Protein AF-0000000074309835 (afdb_homodimer)

Nearest PDB structures (foldseek):
  4ae8-assembly1_A  TM=9.939E-01  e=3.219E-23  Homo sapiens
  4gah-assembly1_A  TM=9.915E-01  e=3.844E-23  Homo sapiens
  4ae8-assembly2_D  TM=9.857E-01  e=5.165E-23  Homo sapiens
  4ae8-assembly2_C  TM=9.827E-01  e=1.330E-22  Homo sapiens
  4gah-assembly1_B  TM=9.114E-01  e=3.623E-23  Homo sapiens

Secondary structure (DSSP, 8-state):
--TT--------------------------------------------------------TTS--TT--HHHHHHHHHHHHHHHPPPTTSS---SEEEEP--SS-----TTS--TTTT------BGGG---STTSSEEEEEEEETTTTEEEEEEEE-GGGBSSTTBB-HHHHHHHHHHHHHHHHHHHHSSEEEEEEEEEE-S--BTT-EEEEEEEEEEEETTEEEEEEEEEETTS--EEEEEEEEEEE--HHHHTT-/------------------------------------------------------------TTS--TT--HHHHHHHHHHHHHHHPPPTTSS---SEEEEP--SS-----TTS--TTTT------BGGG---STTSSEEEEEEEETTTTEEEEEEEE-GGGBSSTTBB-HHHHHHHHHHHHHHHHHHHHSSEEEEEEEEEE-S--BTT-EEEEEEEEEEEETTEEEEEEEEEETTS--EEEEEEEEEEE--HHHHTT-

Solvent-accessible surface area (backbone atoms only — not comparable to full-atom values): 29721 Å² total; per-residue (Å²): 135,82,74,72,81,68,76,74,89,69,77,70,89,73,72,88,70,76,65,92,71,83,82,90,82,88,88,80,81,82,78,87,80,80,71,89,70,72,84,73,75,80,77,73,76,77,70,78,67,74,62,73,74,80,67,72,72,81,65,56,64,39,54,88,59,89,59,59,51,70,67,49,49,50,57,49,50,54,53,54,50,46,24,64,37,57,41,92,90,58,84,44,69,23,71,34,39,76,48,79,38,58,33,52,81,69,43,71,40,86,86,68,55,54,56,40,63,80,58,74,57,82,49,16,26,44,73,46,57,67,84,61,75,49,36,38,70,39,45,37,44,35,35,23,70,87,77,40,30,36,39,30,48,36,39,38,12,40,31,30,22,46,56,91,67,21,46,18,70,22,54,53,46,23,51,50,45,50,54,44,46,50,50,50,28,71,76,64,40,55,62,44,72,37,32,43,39,39,39,46,68,42,89,48,54,49,66,39,53,35,31,38,44,28,34,64,72,49,73,59,89,53,34,40,33,32,34,36,38,32,20,35,79,83,60,80,42,67,28,34,42,34,41,36,34,30,35,55,49,57,72,51,62,77,66,74,89,141,83,77,74,83,75,82,73,91,72,80,72,92,76,70,91,71,81,63,93,69,82,78,92,77,84,88,82,86,77,82,85,90,83,71,88,70,72,85,74,73,79,78,72,75,77,69,77,67,77,62,74,75,79,68,74,72,80,66,58,63,39,56,91,60,90,59,57,49,71,68,49,50,50,56,49,50,54,55,54,50,46,24,64,36,57,42,91,90,54,88,45,70,22,71,34,40,77,48,80,39,57,32,51,82,70,43,73,41,87,87,69,56,52,57,41,62,81,58,73,56,82,49,16,26,46,71,44,56,65,84,62,76,49,36,40,72,40,44,36,43,36,35,24,70,87,77,41,30,35,40,29,47,37,37,38,12,39,33,30,21,47,57,91,68,19,47,17,69,21,56,54,45,23,52,51,44,52,54,44,46,49,51,49,29,72,74,65,41,56,62,43,73,36,32,43,38,38,39,47,68,43,87,48,53,49,67,39,53,35,30,37,45,30,36,64,71,49,71,60,87,53,34,39,33,32,36,36,38,32,21,35,79,84,61,81,42,67,29,33,40,34,42,37,33,30,36,54,50,57,71,51,60,77,68,75,88

Structure (mmCIF, N/CA/C/O backbone):
data_AF-0000000074309835-model_v1
#
loop_
_entity.id
_entity.type
_entity.pdbx_description
1 polymer 'Acyl-coenzyme A thioesterase THEM4'
#
loop_
_atom_site.group_PDB
_atom_site.id
_atom_site.type_symbol
_atom_site.label_atom_id
_atom_site.label_alt_id
_atom_site.label_comp_id
_atom_site.label_asym_id
_atom_site.label_entity_id
_atom_site.label_seq_id
_atom_site.pdbx_PDB_ins_code
_atom_site.Cartn_x
_atom_site.Cartn_y
_atom_site.Cartn_z
_atom_site.occupancy
_atom_site.B_iso_or_equiv
_atom_site.auth_seq_id
_atom_site.auth_comp_id
_atom_site.auth_asym_id
_atom_site.auth_atom_id
_atom_site.pdbx_PDB_model_num
ATOM 1 N N . MET A 1 1 ? -12.781 -21.547 41.125 1 19.98 1 MET A N 1
ATOM 2 C CA . MET A 1 1 ? -13.844 -22.219 41.875 1 19.98 1 MET A CA 1
ATOM 3 C C . MET A 1 1 ? -14.781 -22.969 40.938 1 19.98 1 MET A C 1
ATOM 5 O O . MET A 1 1 ? -15.938 -23.219 41.281 1 19.98 1 MET A O 1
ATOM 9 N N . ILE A 1 2 ? -14.297 -23.344 39.719 1 19.16 2 ILE A N 1
ATOM 10 C CA . ILE A 1 2 ? -14.688 -23.234 38.312 1 19.16 2 ILE A CA 1
ATOM 11 C C . ILE A 1 2 ? -15.383 -24.516 37.875 1 19.16 2 ILE A C 1
ATOM 13 O O . ILE A 1 2 ? -15.43 -24.812 36.688 1 19.16 2 ILE A O 1
ATOM 17 N N . ARG A 1 3 ? -15.461 -25.453 38.969 1 18.89 3 ARG A N 1
ATOM 18 C CA . ARG A 1 3 ? -15.844 -26.828 38.688 1 18.89 3 ARG A CA 1
ATOM 19 C C . ARG A 1 3 ? -17.234 -26.906 38.062 1 18.89 3 ARG A C 1
ATOM 21 O O . ARG A 1 3 ? -17.656 -27.969 37.625 1 18.89 3 ARG A O 1
ATOM 28 N N . ARG A 1 4 ? -18 -25.812 38.438 1 18.58 4 ARG A N 1
ATOM 29 C CA . ARG A 1 4 ? -19.391 -26.141 38.75 1 18.58 4 ARG A CA 1
ATOM 30 C C . ARG A 1 4 ? -20.172 -26.469 37.5 1 18.58 4 ARG A C 1
ATOM 32 O O . ARG A 1 4 ? -21.406 -26.594 37.531 1 18.58 4 ARG A O 1
ATOM 39 N N . CYS A 1 5 ? -19.516 -26.047 36.281 1 18.48 5 CYS A N 1
ATOM 40 C CA . CYS A 1 5 ? -20.422 -25.688 35.219 1 18.48 5 CYS A CA 1
ATOM 41 C C . CYS A 1 5 ? -21.047 -26.938 34.594 1 18.48 5 CYS A C 1
ATOM 43 O O . CYS A 1 5 ? -20.594 -27.422 33.562 1 18.48 5 CYS A O 1
ATOM 45 N N . LEU A 1 6 ? -21.109 -28.016 35.5 1 18.31 6 LEU A N 1
ATOM 46 C CA . LEU A 1 6 ? -21.312 -29.375 34.969 1 18.31 6 LEU A CA 1
ATOM 47 C C . LEU A 1 6 ? -22.5 -29.406 34.031 1 18.31 6 LEU A C 1
ATOM 49 O O . LEU A 1 6 ? -22.375 -29.922 32.906 1 18.31 6 LEU A O 1
ATOM 53 N N . GLN A 1 7 ? -23.766 -29.438 34.531 1 16.2 7 GLN A N 1
ATOM 54 C CA . GLN A 1 7 ? -24.641 -30.609 34.531 1 16.2 7 GLN A CA 1
ATOM 55 C C . GLN A 1 7 ? -25.703 -30.5 33.438 1 16.2 7 GLN A C 1
ATOM 57 O O . GLN A 1 7 ? -26.188 -31.516 32.938 1 16.2 7 GLN A O 1
ATOM 62 N N . ALA A 1 8 ? -26.297 -29.219 33.188 1 16.47 8 ALA A N 1
ATOM 63 C CA . ALA A 1 8 ? -27.75 -29.344 33.344 1 16.47 8 ALA A CA 1
ATOM 64 C C . ALA A 1 8 ? -28.375 -29.969 32.125 1 16.47 8 ALA A C 1
ATOM 66 O O . ALA A 1 8 ? -29.328 -30.766 32.219 1 16.47 8 ALA A O 1
ATOM 67 N N . VAL A 1 9 ? -28.016 -29.516 30.797 1 17.53 9 VAL A N 1
ATOM 68 C CA . VAL A 1 9 ? -29.203 -29.344 29.969 1 17.53 9 VAL A CA 1
ATOM 69 C C . VAL A 1 9 ? -29.625 -30.688 29.375 1 17.53 9 VAL A C 1
ATOM 71 O O . VAL A 1 9 ? -28.938 -31.203 28.484 1 17.53 9 VAL A O 1
ATOM 74 N N . ARG A 1 10 ? -29.891 -31.688 30.203 1 18.12 10 ARG A N 1
ATOM 75 C CA . ARG A 1 10 ? -30.219 -33.031 29.766 1 18.12 10 ARG A CA 1
ATOM 76 C C . ARG A 1 10 ? -31.312 -33.031 28.703 1 18.12 10 ARG A C 1
ATOM 78 O O . ARG A 1 10 ? -31.391 -33.938 27.875 1 18.12 10 ARG A O 1
ATOM 85 N N . ARG A 1 11 ? -32.375 -32.125 28.969 1 17.31 11 ARG A N 1
ATOM 86 C CA . ARG A 1 11 ? -33.625 -32.875 29.109 1 17.31 11 ARG A CA 1
ATOM 87 C C . ARG A 1 11 ? -34.031 -33.5 27.781 1 17.31 11 ARG A C 1
ATOM 89 O O . ARG A 1 11 ? -34.344 -34.688 27.703 1 17.31 11 ARG A O 1
ATOM 96 N N . PHE A 1 12 ? -34.875 -32.688 26.891 1 16.52 12 PHE A N 1
ATOM 97 C CA . PHE A 1 12 ? -36.25 -33.062 26.688 1 16.52 12 PHE A CA 1
ATOM 98 C C . PHE A 1 12 ? -36.438 -33.844 25.391 1 16.52 12 PHE A C 1
ATOM 100 O O . PHE A 1 12 ? -37.5 -34.375 25.109 1 16.52 12 PHE A O 1
ATOM 107 N N . ILE A 1 13 ? -35.469 -33.75 24.375 1 17.83 13 ILE A N 1
ATOM 108 C CA . ILE A 1 13 ? -36.25 -33.938 23.141 1 17.83 13 ILE A CA 1
ATOM 109 C C . ILE A 1 13 ? -36.781 -35.344 23.078 1 17.83 13 ILE A C 1
ATOM 111 O O . ILE A 1 13 ? -36 -36.312 23.125 1 17.83 13 ILE A O 1
ATOM 115 N N . PRO A 1 14 ? -38.094 -35.469 23.266 1 17.61 14 PRO A N 1
ATOM 116 C CA . PRO A 1 14 ? -38.969 -36.656 23.375 1 17.61 14 PRO A CA 1
ATOM 117 C C . PRO A 1 14 ? -38.781 -37.625 22.219 1 17.61 14 PRO A C 1
ATOM 119 O O . PRO A 1 14 ? -38.219 -37.25 21.172 1 17.61 14 PRO A O 1
ATOM 122 N N . HIS A 1 15 ? -39.031 -38.938 22.516 1 17.47 15 HIS A N 1
ATOM 123 C CA . HIS A 1 15 ? -39 -40.312 22 1 17.47 15 HIS A CA 1
ATOM 124 C C . HIS A 1 15 ? -39.906 -40.438 20.781 1 17.47 15 HIS A C 1
ATOM 126 O O . HIS A 1 15 ? -40.188 -41.562 20.344 1 17.47 15 HIS A O 1
ATOM 132 N N . TYR A 1 16 ? -40.062 -39.344 19.891 1 16.02 16 TYR A N 1
ATOM 133 C CA . TYR A 1 16 ? -41.219 -39.562 19.047 1 16.02 16 TYR A CA 1
ATOM 134 C C . TYR A 1 16 ? -41.094 -40.906 18.312 1 16.02 16 TYR A C 1
ATOM 136 O O . TYR A 1 16 ? -40.219 -41.062 17.453 1 16.02 16 TYR A O 1
ATOM 144 N N . HIS A 1 17 ? -41.281 -41.969 19.078 1 15.9 17 HIS A N 1
ATOM 145 C CA . HIS A 1 17 ? -41.25 -43.375 18.656 1 15.9 17 HIS A CA 1
ATOM 146 C C . HIS A 1 17 ? -42.094 -43.594 17.406 1 15.9 17 HIS A C 1
ATOM 148 O O . HIS A 1 17 ? -41.781 -44.5 16.609 1 15.9 17 HIS A O 1
ATOM 154 N N . ALA A 1 18 ? -43.375 -42.844 17.453 1 16 18 ALA A N 1
ATOM 155 C CA . ALA A 1 18 ? -44.531 -43.719 17.406 1 16 18 ALA A CA 1
ATOM 156 C C . ALA A 1 18 ? -44.5 -44.594 16.141 1 16 18 ALA A C 1
ATOM 158 O O . ALA A 1 18 ? -43.75 -44.281 15.195 1 16 18 ALA A O 1
ATOM 159 N N . LEU A 1 19 ? -45.781 -44.719 15.539 1 15.61 19 LEU A N 1
ATOM 160 C CA . LEU A 1 19 ? -46.75 -45.781 15.266 1 15.61 19 LEU A CA 1
ATOM 161 C C . LEU A 1 19 ? -46.688 -46.188 13.805 1 15.61 19 LEU A C 1
ATOM 163 O O . LEU A 1 19 ? -47.438 -47.062 13.375 1 15.61 19 LEU A O 1
ATOM 167 N N . PHE A 1 20 ? -45.969 -45.469 12.93 1 16.08 20 PHE A N 1
ATOM 168 C CA . PHE A 1 20 ? -46.688 -45.625 11.68 1 16.08 20 PHE A CA 1
ATOM 169 C C . PHE A 1 20 ? -46.844 -47.062 11.281 1 16.08 20 PHE A C 1
ATOM 171 O O . PHE A 1 20 ? -45.844 -47.719 10.891 1 16.08 20 PHE A O 1
ATOM 178 N N . GLN A 1 21 ? -47.719 -47.656 11.945 1 15.86 21 GLN A N 1
ATOM 179 C CA . GLN A 1 21 ? -48.062 -49.062 11.898 1 15.86 21 GLN A CA 1
ATOM 180 C C . GLN A 1 21 ? -48.188 -49.562 10.461 1 15.86 21 GLN A C 1
ATOM 182 O O . GLN A 1 21 ? -47.469 -50.469 10.039 1 15.86 21 GLN A O 1
ATOM 187 N N . ASP A 1 22 ? -49.406 -50.125 10.141 1 15.95 22 ASP A N 1
ATOM 188 C CA . ASP A 1 22 ? -49.844 -51.5 9.969 1 15.95 22 ASP A CA 1
ATOM 189 C C . ASP A 1 22 ? -50.031 -51.844 8.492 1 15.95 22 ASP A C 1
ATOM 191 O O . ASP A 1 22 ? -49.594 -52.875 8.016 1 15.95 22 ASP A O 1
ATOM 195 N N . ALA A 1 23 ? -51.25 -51.344 7.828 1 15.8 23 ALA A N 1
ATOM 196 C CA . ALA A 1 23 ? -52.344 -52.281 7.508 1 15.8 23 ALA A CA 1
ATOM 197 C C . ALA A 1 23 ? -52.094 -52.969 6.164 1 15.8 23 ALA A C 1
ATOM 199 O O . ALA A 1 23 ? -52.125 -54.188 6.07 1 15.8 23 ALA A O 1
ATOM 200 N N . VAL A 1 24 ? -52.719 -52.406 5.051 1 16.84 24 VAL A N 1
ATOM 201 C CA . VAL A 1 24 ? -53.812 -53.031 4.328 1 16.84 24 VAL A CA 1
ATOM 202 C C . VAL A 1 24 ? -53.25 -54 3.297 1 16.84 24 VAL A C 1
ATOM 204 O O . VAL A 1 24 ? -52.188 -53.781 2.727 1 16.84 24 VAL A O 1
ATOM 207 N N . SER A 1 25 ? -54.125 -55.062 2.988 1 16.53 25 SER A N 1
ATOM 208 C CA . SER A 1 25 ? -54.125 -56.438 2.527 1 16.53 25 SER A CA 1
ATOM 209 C C . SER A 1 25 ? -53.781 -56.531 1.046 1 16.53 25 SER A C 1
ATOM 211 O O . SER A 1 25 ? -52.875 -57.25 0.666 1 16.53 25 SER A O 1
ATOM 213 N N . GLN A 1 26 ? -54.938 -57 0.172 1 16.23 26 GLN A N 1
ATOM 214 C CA . GLN A 1 26 ? -55.031 -58.312 -0.492 1 16.23 26 GLN A CA 1
ATOM 215 C C . GLN A 1 26 ? -54.469 -58.219 -1.913 1 16.23 26 GLN A C 1
ATOM 217 O O . GLN A 1 26 ? -53.562 -59 -2.27 1 16.23 26 GLN A O 1
ATOM 222 N N . ARG A 1 27 ? -55.531 -58.281 -3.025 1 17.66 27 ARG A N 1
ATOM 223 C CA . ARG A 1 27 ? -55.844 -59.344 -4 1 17.66 27 ARG A CA 1
ATOM 224 C C . ARG A 1 27 ? -55.062 -59.125 -5.289 1 17.66 27 ARG A C 1
ATOM 226 O O . ARG A 1 27 ? -54.562 -58 -5.555 1 17.66 27 ARG A O 1
ATOM 233 N N . GLY A 1 28 ? -55.375 -60.094 -6.336 1 17.19 28 GLY A N 1
ATOM 234 C CA . GLY A 1 28 ? -54.75 -60.906 -7.359 1 17.19 28 GLY A CA 1
ATOM 235 C C . GLY A 1 28 ? -54.594 -60.188 -8.688 1 17.19 28 GLY A C 1
ATOM 236 O O . GLY A 1 28 ? -53.875 -60.656 -9.578 1 17.19 28 GLY A O 1
ATOM 237 N N . LEU A 1 29 ? -55.531 -59.219 -8.992 1 18.22 29 LEU A N 1
ATOM 238 C CA . LEU A 1 29 ? -56.125 -59.406 -10.32 1 18.22 29 LEU A CA 1
ATOM 239 C C . LEU A 1 29 ? -55.094 -59.125 -11.414 1 18.22 29 LEU A C 1
ATOM 241 O O . LEU A 1 29 ? -54.312 -58.188 -11.305 1 18.22 29 LEU A O 1
ATOM 245 N N . ALA A 1 30 ? -55.375 -59.781 -12.539 1 18.94 30 ALA A N 1
ATOM 246 C CA . ALA A 1 30 ? -54.688 -60.375 -13.68 1 18.94 30 ALA A CA 1
ATOM 247 C C . ALA A 1 30 ? -54.156 -59.281 -14.609 1 18.94 30 ALA A C 1
ATOM 249 O O . ALA A 1 30 ? -54.531 -58.125 -14.484 1 18.94 30 ALA A O 1
ATOM 250 N N . GLU A 1 31 ? -54.312 -59.531 -15.961 1 18.2 31 GLU A N 1
ATOM 251 C CA . GLU A 1 31 ? -53.406 -59.781 -17.078 1 18.2 31 GLU A CA 1
ATOM 252 C C . GLU A 1 31 ? -53.25 -58.531 -17.953 1 18.2 31 GLU A C 1
ATOM 254 O O . GLU A 1 31 ? -52.156 -58.25 -18.438 1 18.2 31 GLU A O 1
ATOM 259 N N . SER A 1 32 ? -54.406 -57.844 -18.281 1 21.09 32 SER A N 1
ATOM 260 C CA . SER A 1 32 ? -54.531 -57.75 -19.734 1 21.09 32 SER A CA 1
ATOM 261 C C . SER A 1 32 ? -53.594 -56.688 -20.312 1 21.09 32 SER A C 1
ATOM 263 O O . SER A 1 32 ? -53.438 -55.625 -19.734 1 21.09 32 SER A O 1
ATOM 265 N N . PRO A 1 33 ? -52.969 -57.031 -21.516 1 19.33 33 PRO A N 1
ATOM 266 C CA . PRO A 1 33 ? -51.719 -56.625 -22.141 1 19.33 33 PRO A CA 1
ATOM 267 C C . PRO A 1 33 ? -51.781 -55.188 -22.641 1 19.33 33 PRO A C 1
ATOM 269 O O . PRO A 1 33 ? -50.875 -54.375 -22.359 1 19.33 33 PRO A O 1
ATOM 272 N N . GLU A 1 34 ? -52.438 -55 -23.797 1 20.53 34 GLU A N 1
ATOM 273 C CA . GLU A 1 34 ? -51.656 -54.719 -24.984 1 20.53 34 GLU A CA 1
ATOM 274 C C . GLU A 1 34 ? -51.5 -53.219 -25.219 1 20.53 34 GLU A C 1
ATOM 276 O O . GLU A 1 34 ? -50.469 -52.75 -25.688 1 20.53 34 GLU A O 1
ATOM 281 N N . LEU A 1 35 ? -52.656 -52.5 -25.219 1 20.47 35 LEU A N 1
ATOM 282 C CA . LEU A 1 35 ? -52.906 -51.656 -26.375 1 20.47 35 LEU A CA 1
ATOM 283 C C . LEU A 1 35 ? -52.094 -50.375 -26.312 1 20.47 35 LEU A C 1
ATOM 285 O O . LEU A 1 35 ? -52.031 -49.625 -27.266 1 20.47 35 LEU A O 1
ATOM 289 N N . TRP A 1 36 ? -51.781 -49.844 -25.094 1 21 36 TRP A N 1
ATOM 290 C CA . TRP A 1 36 ? -51.875 -48.375 -25.203 1 21 36 TRP A CA 1
ATOM 291 C C . TRP A 1 36 ? -50.719 -47.812 -25.984 1 21 36 TRP A C 1
ATOM 293 O O . TRP A 1 36 ? -49.594 -47.75 -25.484 1 21 36 TRP A O 1
ATOM 303 N N . CYS A 1 37 ? -50.656 -48.156 -27.234 1 20.97 37 CYS A N 1
ATOM 304 C CA . CYS A 1 37 ? -49.5 -47.812 -28.047 1 20.97 37 CYS A CA 1
ATOM 305 C C . CYS A 1 37 ? -49.125 -46.344 -27.875 1 20.97 37 CYS A C 1
ATOM 307 O O . CYS A 1 37 ? -47.969 -46.031 -27.594 1 20.97 37 CYS A O 1
ATOM 309 N N . SER A 1 38 ? -49.562 -45.531 -28.812 1 22.64 38 SER A N 1
ATOM 310 C CA . SER A 1 38 ? -48.75 -44.875 -29.828 1 22.64 38 SER A CA 1
ATOM 311 C C . SER A 1 38 ? -48.344 -43.469 -29.391 1 22.64 38 SER A C 1
ATOM 313 O O . SER A 1 38 ? -47.469 -42.844 -29.984 1 22.64 38 SER A O 1
ATOM 315 N N . ALA A 1 39 ? -49.25 -42.688 -28.828 1 22.89 39 ALA A N 1
ATOM 316 C CA . ALA A 1 39 ? -49.188 -41.281 -29.172 1 22.89 39 ALA A CA 1
ATOM 317 C C . ALA A 1 39 ? -48 -40.594 -28.5 1 22.89 39 ALA A C 1
ATOM 319 O O . ALA A 1 39 ? -48.062 -40.219 -27.328 1 22.89 39 ALA A O 1
ATOM 320 N N . HIS A 1 40 ? -46.812 -41.094 -28.656 1 23.08 40 HIS A N 1
ATOM 321 C CA . HIS A 1 40 ? -45.75 -40.375 -28 1 23.08 40 HIS A CA 1
ATOM 322 C C . HIS A 1 40 ? -45.625 -38.938 -28.562 1 23.08 40 HIS A C 1
ATOM 324 O O . HIS A 1 40 ? -45.156 -38.75 -29.688 1 23.08 40 HIS A O 1
ATOM 330 N N . ARG A 1 41 ? -46.656 -38.062 -28.391 1 25.02 41 ARG A N 1
ATOM 331 C CA . ARG A 1 41 ? -46.438 -36.688 -28.844 1 25.02 41 ARG A CA 1
ATOM 332 C C . ARG A 1 41 ? -45.094 -36.156 -28.375 1 25.02 41 ARG A C 1
ATOM 334 O O . ARG A 1 41 ? -44.688 -36.438 -27.25 1 25.02 41 ARG A O 1
ATOM 341 N N . SER A 1 42 ? -44.25 -35.688 -29.359 1 25.84 42 SER A N 1
ATOM 342 C CA . SER A 1 42 ? -42.938 -35.094 -29.359 1 25.84 42 SER A CA 1
ATOM 343 C C . SER A 1 42 ? -42.875 -33.875 -28.422 1 25.84 42 SER A C 1
ATOM 345 O O . SER A 1 42 ? -43.594 -32.906 -28.625 1 25.84 42 SER A O 1
ATOM 347 N N . ALA A 1 43 ? -42.812 -34 -27.156 1 26.78 43 ALA A N 1
ATOM 348 C CA . ALA A 1 43 ? -42.406 -32.875 -26.281 1 26.78 43 ALA A CA 1
ATOM 349 C C . ALA A 1 43 ? -41.188 -32.156 -26.828 1 26.78 43 ALA A C 1
ATOM 351 O O . ALA A 1 43 ? -40.094 -32.688 -26.812 1 26.78 43 ALA A O 1
ATOM 352 N N . ARG A 1 44 ? -41.344 -31.391 -27.906 1 29.45 44 ARG A N 1
ATOM 353 C CA . ARG A 1 44 ? -40.375 -30.391 -28.344 1 29.45 44 ARG A CA 1
ATOM 354 C C . ARG A 1 44 ? -39.688 -29.703 -27.141 1 29.45 44 ARG A C 1
ATOM 356 O O . ARG A 1 44 ? -40.375 -29.359 -26.172 1 29.45 44 ARG A O 1
ATOM 363 N N . GLY A 1 45 ? -38.438 -30.016 -26.984 1 25.3 45 GLY A N 1
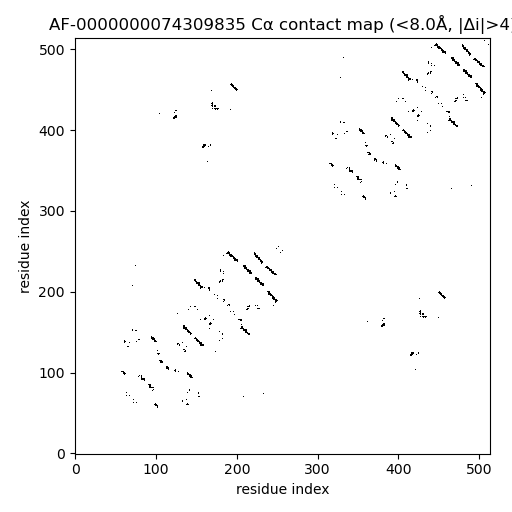ATOM 364 C CA . GLY A 1 45 ? -37.406 -29.484 -26.094 1 25.3 45 GLY A CA 1
ATOM 36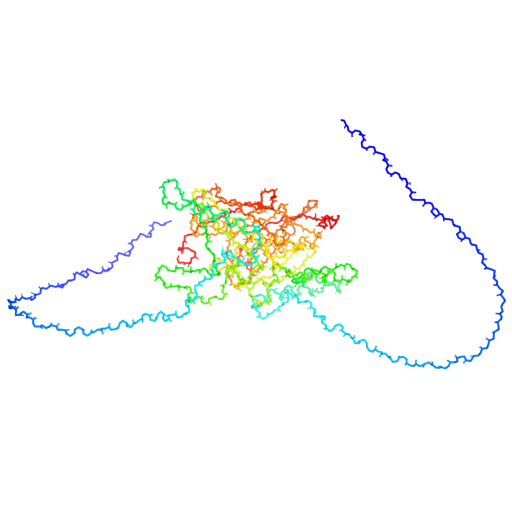5 C C . GLY A 1 45 ? -37.469 -27.969 -25.969 1 25.3 45 GLY A C 1
ATOM 366 O O . GLY A 1 45 ? -37.344 -27.25 -26.969 1 25.3 45 GLY A O 1
ATOM 367 N N . LEU A 1 46 ? -38.406 -27.344 -25.25 1 31.45 46 LEU A N 1
ATOM 368 C CA . LEU A 1 46 ? -38.156 -25.969 -24.828 1 31.45 46 LEU A CA 1
ATOM 369 C C . LEU A 1 46 ? -36.656 -25.781 -24.531 1 31.45 46 LEU A C 1
ATOM 371 O O . LEU A 1 46 ? -36.125 -26.469 -23.672 1 31.45 46 LEU A O 1
ATOM 375 N N . SER A 1 47 ? -35.875 -25.422 -25.547 1 30.47 47 SER A N 1
ATOM 376 C CA . SER A 1 47 ? -34.5 -24.953 -25.469 1 30.47 47 SER A CA 1
ATOM 377 C C . SER A 1 47 ? -34.25 -24.141 -24.203 1 30.47 47 SER A C 1
ATOM 379 O O . SER A 1 47 ? -35.156 -23.406 -23.75 1 30.47 47 SER A O 1
ATOM 381 N N . LYS A 1 48 ? -33.438 -24.594 -23.312 1 32.66 48 LYS A N 1
ATOM 382 C CA . LYS A 1 48 ? -32.719 -23.875 -22.234 1 32.66 48 LYS A CA 1
ATOM 383 C C . LYS A 1 48 ? -32.406 -22.438 -22.656 1 32.66 48 LYS A C 1
ATOM 385 O O . LYS A 1 48 ? -31.484 -22.203 -23.422 1 32.66 48 LYS A O 1
ATOM 390 N N . MET A 1 49 ? -33.375 -21.672 -23.047 1 34.06 49 MET A N 1
ATOM 391 C CA . MET A 1 49 ? -32.969 -20.266 -23.031 1 34.06 49 MET A CA 1
ATOM 392 C C . MET A 1 49 ? -32.094 -19.969 -21.812 1 34.06 49 MET A C 1
ATOM 394 O O . MET A 1 49 ? -32.531 -20.172 -20.672 1 34.06 49 MET A O 1
ATOM 398 N N . SER A 1 50 ? -30.812 -20.344 -21.922 1 34.19 50 SER A N 1
ATOM 399 C CA . SER A 1 50 ? -29.844 -19.781 -20.984 1 34.19 50 SER A CA 1
ATOM 400 C C . SER A 1 50 ? -30.203 -18.344 -20.609 1 34.19 50 SER A C 1
ATOM 402 O O . SER A 1 50 ? -30.062 -17.422 -21.422 1 34.19 50 SER A O 1
ATOM 404 N N . LEU A 1 51 ? -31.453 -18.047 -20.234 1 35.41 51 LEU A N 1
ATOM 405 C CA . LEU A 1 51 ? -32.031 -16.766 -19.875 1 35.41 51 LEU A CA 1
ATOM 406 C C . LEU A 1 51 ? -31.031 -15.898 -19.125 1 35.41 51 LEU A C 1
ATOM 408 O O . LEU A 1 51 ? -31.266 -14.719 -18.875 1 35.41 51 LEU A O 1
ATOM 412 N N . TRP A 1 52 ? -30.328 -16.625 -18.156 1 36.56 52 TRP A N 1
ATOM 413 C CA . TRP A 1 52 ? -29.781 -15.555 -17.344 1 36.56 52 TRP A CA 1
ATOM 414 C C . TRP A 1 52 ? -28.766 -14.734 -18.141 1 36.56 52 TRP A C 1
ATOM 416 O O . TRP A 1 52 ? -27.703 -15.242 -18.516 1 36.56 52 TRP A O 1
ATOM 426 N N . PRO A 1 53 ? -29.125 -13.914 -19.062 1 41.12 53 PRO A N 1
ATOM 427 C CA . PRO A 1 53 ? -28.281 -13.164 -20 1 41.12 53 PRO A CA 1
ATOM 428 C C . PRO A 1 53 ? -26.969 -12.703 -19.375 1 41.12 53 PRO A C 1
ATOM 430 O O . PRO A 1 53 ? -25.984 -12.5 -20.094 1 41.12 53 PRO A O 1
ATOM 433 N N . PHE A 1 54 ? -27.062 -12.07 -18.172 1 42 54 PHE A N 1
ATOM 434 C CA . PHE A 1 54 ? -25.984 -11.266 -17.625 1 42 54 PHE A CA 1
ATOM 435 C C . PHE A 1 54 ? -24.906 -12.148 -17 1 42 54 PHE A C 1
ATOM 437 O O . PHE A 1 54 ? -24.734 -12.156 -15.781 1 42 54 PHE A O 1
ATOM 444 N N . SER A 1 55 ? -24.688 -13.297 -17.266 1 44.97 55 SER A N 1
ATOM 445 C CA . SER A 1 55 ? -23.609 -14.078 -16.672 1 44.97 55 SER A CA 1
ATOM 446 C C . SER A 1 55 ? -22.25 -13.453 -16.953 1 44.97 55 SER A C 1
ATOM 448 O O . SER A 1 55 ? -21.547 -13.867 -17.891 1 44.97 55 SER A O 1
ATOM 450 N N . VAL A 1 56 ? -22.172 -12.156 -16.953 1 52.22 56 VAL A N 1
ATOM 451 C CA . VAL A 1 56 ? -20.828 -11.68 -17.266 1 52.22 56 VAL A CA 1
ATOM 452 C C . VAL A 1 56 ? -19.828 -12.336 -16.312 1 52.22 56 VAL A C 1
ATOM 454 O O . VAL A 1 56 ? -19.969 -12.258 -15.094 1 52.22 56 VAL A O 1
ATOM 457 N N . SER A 1 57 ? -19.141 -13.375 -16.781 1 66.69 57 SER A N 1
ATOM 458 C CA . SER A 1 57 ? -18.031 -14.008 -16.078 1 66.69 57 SER A CA 1
ATOM 459 C C . SER A 1 57 ? -17.078 -12.961 -15.5 1 66.69 57 SER A C 1
ATOM 461 O O . SER A 1 57 ? -16.797 -11.953 -16.156 1 66.69 57 SER A O 1
ATOM 463 N N . PRO A 1 58 ? -16.734 -13.086 -14.242 1 79.88 58 PRO A N 1
ATOM 464 C CA . PRO A 1 58 ? -15.805 -12.117 -13.648 1 79.88 58 PRO A CA 1
ATOM 465 C C . PRO A 1 58 ? -14.484 -12.039 -14.406 1 79.88 58 PRO A C 1
ATOM 467 O O . PRO A 1 58 ? -13.992 -13.055 -14.914 1 79.88 58 PRO A O 1
ATOM 470 N N . ARG A 1 59 ? -14.047 -10.938 -14.594 1 85.75 59 ARG A N 1
ATOM 471 C CA . ARG A 1 59 ? -12.773 -10.703 -15.266 1 85.75 59 ARG A CA 1
ATOM 472 C C . ARG A 1 59 ? -11.602 -11.195 -14.422 1 85.75 59 ARG A C 1
ATOM 474 O O . ARG A 1 59 ? -11.484 -10.836 -13.25 1 85.75 59 ARG A O 1
ATOM 481 N N . ASP A 1 60 ? -10.836 -12.062 -14.977 1 92.5 60 ASP A N 1
ATOM 482 C CA . ASP A 1 60 ? -9.586 -12.477 -14.352 1 92.5 60 ASP A CA 1
ATOM 483 C C . ASP A 1 60 ? -8.469 -11.484 -14.633 1 92.5 60 ASP A C 1
ATOM 485 O O . ASP A 1 60 ? -7.965 -11.406 -15.758 1 92.5 60 ASP A O 1
ATOM 489 N N . PHE A 1 61 ? -7.973 -10.766 -13.617 1 94.94 61 PHE A N 1
ATOM 490 C CA . PHE A 1 61 ? -6.988 -9.703 -13.75 1 94.94 61 PHE A CA 1
ATOM 491 C C . PHE A 1 61 ? -5.582 -10.281 -13.883 1 94.94 61 PHE A C 1
ATOM 493 O O . PHE A 1 61 ? -4.617 -9.539 -14.07 1 94.94 61 PHE A O 1
ATOM 500 N N . SER A 1 62 ? -5.438 -11.633 -13.898 1 96.31 62 SER A N 1
ATOM 501 C CA . SER A 1 62 ? -4.129 -12.273 -13.945 1 96.31 62 SER A CA 1
ATOM 502 C C . SER A 1 62 ? -3.779 -12.711 -15.359 1 96.31 62 SER A C 1
ATOM 504 O O . SER A 1 62 ? -2.785 -13.406 -15.57 1 96.31 62 SER A O 1
ATOM 506 N N . GLN A 1 63 ? -4.609 -12.367 -16.281 1 96.25 63 GLN A N 1
ATOM 507 C CA . GLN A 1 63 ? -4.363 -12.727 -17.672 1 96.25 63 GLN A CA 1
ATOM 508 C C . GLN A 1 63 ? -3.592 -11.625 -18.391 1 96.25 63 GLN A C 1
ATOM 510 O O . GLN A 1 63 ? -3.762 -10.438 -18.094 1 96.25 63 GLN A O 1
ATOM 515 N N . PRO A 1 64 ? -2.744 -12.086 -19.312 1 97.75 64 PRO A N 1
ATOM 516 C CA . PRO A 1 64 ? -2.055 -11.078 -20.109 1 97.75 64 PRO A CA 1
ATOM 517 C C . PRO A 1 64 ? -3.018 -10.109 -20.781 1 97.75 64 PRO A C 1
ATOM 519 O O . PRO A 1 64 ? -4.148 -10.477 -21.109 1 97.75 64 PRO A O 1
ATOM 522 N N . ASN A 1 65 ? -2.617 -8.922 -21.016 1 97.38 65 ASN A N 1
ATOM 523 C CA . ASN A 1 65 ? -3.395 -7.891 -21.688 1 97.38 65 ASN A CA 1
ATOM 524 C C . ASN A 1 65 ? -2.498 -6.945 -22.484 1 97.38 65 ASN A C 1
ATOM 526 O O . ASN A 1 65 ? -1.274 -7.078 -22.469 1 97.38 65 ASN A O 1
ATOM 530 N N . THR A 1 66 ? -2.994 -5.945 -23.109 1 96.81 66 THR A N 1
ATOM 531 C CA . THR A 1 66 ? -2.295 -5.113 -24.078 1 96.81 66 THR A CA 1
ATOM 532 C C . THR A 1 66 ? -1.301 -4.188 -23.391 1 96.81 66 THR A C 1
ATOM 534 O O . THR A 1 66 ? -0.403 -3.639 -24.031 1 96.81 66 THR A O 1
ATOM 537 N N . SER A 1 67 ? -1.406 -3.961 -22.109 1 97.62 67 SER A N 1
ATOM 538 C CA . SER A 1 67 ? -0.522 -3.037 -21.406 1 97.62 67 SER A CA 1
ATOM 539 C C . SER A 1 67 ? 0.783 -3.719 -21.016 1 97.62 67 SER A C 1
ATOM 541 O O . SER A 1 67 ? 1.749 -3.049 -20.641 1 97.62 67 SER A O 1
ATOM 543 N N . TRP A 1 68 ? 0.816 -5.051 -21.031 1 98.38 68 TRP A N 1
ATOM 544 C CA . TRP A 1 68 ? 2.025 -5.77 -20.641 1 98.38 68 TRP A CA 1
ATOM 545 C C . TRP A 1 68 ? 3.141 -5.543 -21.656 1 98.38 68 TRP A C 1
ATOM 547 O O . TRP A 1 68 ? 2.93 -5.688 -22.875 1 98.38 68 TRP A O 1
ATOM 557 N N . ASN A 1 69 ? 4.242 -5.176 -21.188 1 97.88 69 ASN A N 1
ATOM 558 C CA . ASN A 1 69 ? 5.363 -5.039 -22.109 1 97.88 69 ASN A CA 1
ATOM 559 C C . ASN A 1 69 ? 6.035 -6.383 -22.375 1 97.88 69 ASN A C 1
ATOM 561 O O . ASN A 1 69 ? 5.586 -7.418 -21.875 1 97.88 69 ASN A O 1
ATOM 565 N N . ALA A 1 70 ? 7.055 -6.387 -23.172 1 98.19 70 ALA A N 1
ATOM 566 C CA . ALA A 1 70 ? 7.691 -7.625 -23.625 1 98.19 70 ALA A CA 1
ATOM 567 C C . ALA A 1 70 ? 8.297 -8.391 -22.438 1 98.19 70 ALA A C 1
ATOM 569 O O . ALA A 1 70 ? 8.219 -9.617 -22.391 1 98.19 70 ALA A O 1
ATOM 570 N N . GLU A 1 71 ? 8.883 -7.629 -21.531 1 98.31 71 GLU A N 1
ATOM 571 C CA . GLU A 1 71 ? 9.516 -8.25 -20.375 1 98.31 71 GLU A CA 1
ATOM 572 C C . GLU A 1 71 ? 8.492 -8.977 -19.5 1 98.31 71 GLU A C 1
ATOM 574 O O . GLU A 1 71 ? 8.727 -10.109 -19.062 1 98.31 71 GLU A O 1
ATOM 579 N N . MET A 1 72 ? 7.367 -8.375 -19.219 1 98.69 72 MET A N 1
ATOM 580 C CA . MET A 1 72 ? 6.277 -8.984 -18.469 1 98.69 72 MET A CA 1
ATOM 581 C C . MET A 1 72 ? 5.781 -10.25 -19.156 1 98.69 72 MET A C 1
ATOM 583 O O . MET A 1 72 ? 5.582 -11.281 -18.516 1 98.69 72 MET A O 1
ATOM 587 N N . GLN A 1 73 ? 5.602 -10.195 -20.422 1 98.69 73 GLN A N 1
ATOM 588 C CA . GLN A 1 73 ? 5.137 -11.336 -21.203 1 98.69 73 GLN A CA 1
ATOM 589 C C . GLN A 1 73 ? 6.133 -12.492 -21.125 1 98.69 73 GLN A C 1
ATOM 591 O O . GLN A 1 73 ? 5.738 -13.656 -21.047 1 98.69 73 GLN A O 1
ATOM 596 N N . GLU A 1 74 ? 7.363 -12.133 -21.172 1 98.5 74 GLU A N 1
ATOM 597 C CA . GLU A 1 74 ? 8.398 -13.156 -21.109 1 98.5 74 GLU A CA 1
ATOM 598 C C . GLU A 1 74 ? 8.367 -13.906 -19.781 1 98.5 74 GLU A C 1
ATOM 600 O O . GLU A 1 74 ? 8.453 -15.133 -19.75 1 98.5 74 GLU A O 1
ATOM 605 N N . VAL A 1 75 ? 8.281 -13.148 -18.703 1 98.56 75 VAL A N 1
ATOM 606 C CA . VAL A 1 75 ? 8.211 -13.781 -17.391 1 98.56 75 VAL A CA 1
ATOM 607 C C . VAL A 1 75 ? 6.953 -14.641 -17.297 1 98.56 75 VAL A C 1
ATOM 609 O O . VAL A 1 75 ? 7.008 -15.781 -16.828 1 98.56 75 VAL A O 1
ATOM 612 N N . TYR A 1 76 ? 5.844 -14.141 -17.766 1 98.44 76 TYR A N 1
ATOM 613 C CA . TYR A 1 76 ? 4.586 -14.875 -17.781 1 98.44 76 TYR A CA 1
ATOM 614 C C . TYR A 1 76 ? 4.723 -16.172 -18.562 1 98.44 76 TYR A C 1
ATOM 616 O O . TYR A 1 76 ? 4.336 -17.234 -18.078 1 98.44 76 TYR A O 1
ATOM 624 N N . ASP A 1 77 ? 5.254 -16.078 -19.719 1 97.88 77 ASP A N 1
ATOM 625 C CA . ASP A 1 77 ? 5.391 -17.25 -20.578 1 97.88 77 ASP A CA 1
ATOM 626 C C . ASP A 1 77 ? 6.273 -18.312 -19.938 1 97.88 77 ASP A C 1
ATOM 628 O O . ASP A 1 77 ? 5.977 -19.5 -20.016 1 97.88 77 ASP A O 1
ATOM 632 N N . HIS A 1 78 ? 7.297 -17.859 -19.328 1 97.25 78 HIS A N 1
ATOM 633 C CA . HIS A 1 78 ? 8.211 -18.781 -18.672 1 97.25 78 HIS A CA 1
ATOM 634 C C . HIS A 1 78 ? 7.5 -19.594 -17.594 1 97.25 78 HIS A C 1
ATOM 636 O O . HIS A 1 78 ? 7.535 -20.828 -17.609 1 97.25 78 HIS A O 1
ATOM 642 N N . TYR A 1 79 ? 6.809 -18.969 -16.719 1 96.81 79 TYR A N 1
ATOM 643 C CA . TYR A 1 79 ? 6.191 -19.688 -15.594 1 96.81 79 TYR A CA 1
ATOM 644 C C . TYR A 1 79 ? 4.918 -20.391 -16.047 1 96.81 79 TYR A C 1
ATOM 646 O O . TYR A 1 79 ? 4.566 -21.453 -15.508 1 96.81 79 TYR A O 1
ATOM 654 N N . ASN A 1 80 ? 4.234 -19.797 -17 1 95.56 80 ASN A N 1
ATOM 655 C CA . ASN A 1 80 ? 3.078 -20.484 -17.562 1 95.56 80 ASN A CA 1
ATOM 656 C C . ASN A 1 80 ? 3.475 -21.812 -18.203 1 95.56 80 ASN A C 1
ATOM 658 O O . ASN A 1 80 ? 2.742 -22.797 -18.094 1 95.56 80 ASN A O 1
ATOM 662 N N . ALA A 1 81 ? 4.617 -21.844 -18.859 1 95.12 81 ALA A N 1
ATOM 663 C CA . ALA A 1 81 ? 5.141 -23.078 -19.438 1 95.12 81 ALA A CA 1
ATOM 664 C C . ALA A 1 81 ? 5.434 -24.109 -18.359 1 95.12 81 ALA A C 1
ATOM 666 O O . ALA A 1 81 ? 5.227 -25.312 -18.562 1 95.12 81 ALA A O 1
ATOM 667 N N . LEU A 1 82 ? 5.941 -23.625 -17.25 1 93.62 82 LEU A N 1
ATOM 668 C CA . LEU A 1 82 ? 6.246 -24.516 -16.141 1 93.62 82 LEU A CA 1
ATOM 669 C C . LEU A 1 82 ? 4.973 -25.125 -15.578 1 93.62 82 LEU A C 1
ATOM 671 O O . LEU A 1 82 ? 5.016 -26.188 -14.945 1 93.62 82 LEU A O 1
ATOM 675 N N . CYS A 1 83 ? 3.85 -24.5 -15.75 1 92.25 83 CYS A N 1
ATOM 676 C CA . CYS A 1 83 ? 2.57 -25.031 -15.297 1 92.25 83 CYS A CA 1
ATOM 677 C C . CYS A 1 83 ? 2.096 -26.172 -16.188 1 92.25 83 CYS A C 1
ATOM 679 O O . CYS A 1 83 ? 1.338 -27.031 -15.758 1 92.25 83 CYS A O 1
ATOM 681 N N . GLU A 1 84 ? 2.465 -26.203 -17.422 1 85 84 GLU A N 1
ATOM 682 C CA . GLU A 1 84 ? 1.981 -27.156 -18.406 1 85 84 GLU A CA 1
ATOM 683 C C . GLU A 1 84 ? 2.885 -28.375 -18.484 1 85 84 GLU A C 1
ATOM 685 O O . GLU A 1 84 ? 2.527 -29.391 -19.094 1 85 84 GLU A O 1
ATOM 690 N N . VAL A 1 85 ? 4.016 -28.281 -17.922 1 73.5 85 VAL A N 1
ATOM 691 C CA . VAL A 1 85 ? 4.961 -29.391 -18 1 73.5 85 VAL A CA 1
ATOM 692 C C . VAL A 1 85 ? 4.367 -30.625 -17.328 1 73.5 85 VAL A C 1
ATOM 694 O O . VAL A 1 85 ? 3.799 -30.547 -16.25 1 73.5 85 VAL A O 1
ATOM 697 N N . LYS A 1 86 ? 4.191 -31.703 -18.188 1 64.31 86 LYS A N 1
ATOM 698 C CA . LYS A 1 86 ? 3.717 -33 -17.703 1 64.31 86 LYS A CA 1
ATOM 699 C C . LYS A 1 86 ? 4.789 -33.688 -16.875 1 64.31 86 LYS A C 1
ATOM 701 O O . LYS A 1 86 ? 5.977 -33.625 -17.188 1 64.31 86 LYS A O 1
ATOM 706 N N . THR A 1 87 ? 4.605 -33.969 -15.648 1 59.69 87 THR A N 1
ATOM 707 C CA . THR A 1 87 ? 5.566 -34.719 -14.852 1 59.69 87 THR A CA 1
ATOM 708 C C . THR A 1 87 ? 5.801 -36.094 -15.453 1 59.69 87 THR A C 1
ATOM 710 O O . THR A 1 87 ? 5.008 -36.562 -16.281 1 59.69 87 THR A O 1
ATOM 713 N N . GLU A 1 88 ? 7.176 -36.719 -15.352 1 53.97 88 GLU A N 1
ATOM 714 C CA . GLU A 1 88 ? 7.59 -38.031 -15.836 1 53.97 88 GLU A CA 1
ATOM 715 C C . GLU A 1 88 ? 6.469 -39.062 -15.672 1 53.97 88 GLU A C 1
ATOM 717 O O . GLU A 1 88 ? 6.461 -40.094 -16.344 1 53.97 88 GLU A O 1
ATOM 722 N N . GLU A 1 89 ? 5.82 -39.062 -14.562 1 52.78 89 GLU A N 1
ATOM 723 C CA . GLU A 1 89 ? 4.883 -40.156 -14.344 1 52.78 89 GLU A CA 1
ATOM 724 C C . GLU A 1 89 ? 3.617 -39.969 -15.18 1 52.78 89 GLU A C 1
ATOM 726 O O . GLU A 1 89 ? 2.588 -40.594 -14.891 1 52.78 89 GLU A O 1
ATOM 731 N N . GLY A 1 90 ? 3.633 -39.344 -16.297 1 54.22 90 GLY A N 1
ATOM 732 C CA . GLY A 1 90 ? 2.625 -39.281 -17.344 1 54.22 90 GLY A CA 1
ATOM 733 C C . GLY A 1 90 ? 1.751 -38.031 -17.266 1 54.22 90 GLY A C 1
ATOM 734 O O . GLY A 1 90 ? 1.657 -37.281 -18.219 1 54.22 90 GLY A O 1
ATOM 735 N N . GLU A 1 91 ? 0.561 -38.062 -16.688 1 52.75 91 GLU A N 1
ATOM 736 C CA . GLU A 1 91 ? -0.653 -37.281 -16.828 1 52.75 91 GLU A CA 1
ATOM 737 C C . GLU A 1 91 ? -0.542 -35.969 -16.062 1 52.75 91 GLU A C 1
ATOM 739 O O . GLU A 1 91 ? -1.495 -35.188 -16.016 1 52.75 91 GLU A O 1
ATOM 744 N N . LYS A 1 92 ? 0.396 -35.719 -15.047 1 56.66 92 LYS A N 1
ATOM 745 C CA . LYS A 1 92 ? 0.14 -34.812 -13.906 1 56.66 92 LYS A CA 1
ATOM 746 C C . LYS A 1 92 ? 0.667 -33.406 -14.164 1 56.66 92 LYS A C 1
ATOM 748 O O . LYS A 1 92 ? 1.729 -33.25 -14.766 1 56.66 92 LYS A O 1
ATOM 753 N N . LYS A 1 93 ? -0.112 -32.344 -14.219 1 65.25 93 LYS A N 1
ATOM 754 C CA . LYS A 1 93 ? 0.096 -30.906 -14.172 1 65.25 93 LYS A CA 1
ATOM 755 C C . LYS A 1 93 ? 1.297 -30.562 -13.297 1 65.25 93 LYS A C 1
ATOM 757 O O . LYS A 1 93 ? 1.538 -31.203 -12.273 1 65.25 93 LYS A O 1
ATOM 762 N N . GLY A 1 94 ? 2.484 -29.875 -13.992 1 69.81 94 GLY A N 1
ATOM 763 C CA . GLY A 1 94 ? 3.67 -29.391 -13.305 1 69.81 94 GLY A CA 1
ATOM 764 C C . GLY A 1 94 ? 3.373 -28.828 -11.93 1 69.81 94 GLY A C 1
ATOM 765 O O . GLY A 1 94 ? 2.211 -28.688 -11.547 1 69.81 94 GLY A O 1
ATOM 766 N N . PRO A 1 95 ? 4.418 -28.766 -11.133 1 87.88 95 PRO A N 1
ATOM 767 C CA . PRO A 1 95 ? 4.266 -28.344 -9.742 1 87.88 95 PRO A CA 1
ATOM 768 C C . PRO A 1 95 ? 3.777 -26.891 -9.625 1 87.88 95 PRO A C 1
ATOM 770 O O . PRO A 1 95 ? 3.338 -26.469 -8.547 1 87.88 95 PRO A O 1
ATOM 773 N N . TRP A 1 96 ? 3.809 -26.188 -10.75 1 95 96 TRP A N 1
ATOM 774 C CA . TRP A 1 96 ? 3.408 -24.797 -10.727 1 95 96 TRP A CA 1
ATOM 775 C C . TRP A 1 96 ? 1.959 -24.625 -11.18 1 95 96 TRP A C 1
ATOM 777 O O . TRP A 1 96 ? 1.499 -25.344 -12.07 1 95 96 TRP A O 1
ATOM 787 N N . ARG A 1 97 ? 1.284 -23.672 -10.539 1 96.25 97 ARG A N 1
ATOM 788 C CA . ARG A 1 97 ? -0.083 -23.312 -10.898 1 96.25 97 ARG A CA 1
ATOM 789 C C . ARG A 1 97 ? -0.255 -21.797 -10.93 1 96.25 97 ARG A C 1
ATOM 791 O O . ARG A 1 97 ? 0.171 -21.094 -10 1 96.25 97 ARG A O 1
ATOM 798 N N . LYS A 1 98 ? -0.836 -21.375 -12.016 1 96.94 98 LYS A N 1
ATOM 799 C CA . LYS A 1 98 ? -1.188 -19.953 -12.094 1 96.94 98 LYS A CA 1
ATOM 800 C C . LYS A 1 98 ? -2.436 -19.656 -11.273 1 96.94 98 LYS A C 1
ATOM 802 O O . LYS A 1 98 ? -3.445 -20.359 -11.383 1 96.94 98 LYS A O 1
ATOM 807 N N . LEU A 1 99 ? -2.408 -18.609 -10.508 1 96.5 99 LEU A N 1
ATOM 808 C CA . LEU A 1 99 ? -3.576 -18.25 -9.711 1 96.5 99 LEU A CA 1
ATOM 809 C C . LEU A 1 99 ? -4.391 -17.172 -10.414 1 96.5 99 LEU A C 1
ATOM 811 O O . LEU A 1 99 ? -3.84 -16.156 -10.844 1 96.5 99 LEU A O 1
ATOM 815 N N . PRO A 1 100 ? -5.68 -17.359 -10.555 1 94.69 100 PRO A N 1
ATOM 816 C CA . PRO A 1 100 ? -6.535 -16.266 -11.016 1 94.69 100 PRO A CA 1
ATOM 817 C C . PRO A 1 100 ? -6.699 -15.172 -9.969 1 94.69 100 PRO A C 1
ATOM 819 O O . PRO A 1 100 ? -6.359 -15.367 -8.797 1 94.69 100 PRO A O 1
ATOM 822 N N . SER A 1 101 ? -7.074 -14.016 -10.383 1 93.19 101 SER A N 1
ATOM 823 C CA . SER A 1 101 ? -7.316 -12.883 -9.5 1 93.19 101 SER A CA 1
ATOM 824 C C . SER A 1 101 ? -8.531 -12.078 -9.945 1 93.19 101 SER A C 1
ATOM 826 O O . SER A 1 101 ? -8.625 -11.688 -11.117 1 93.19 101 SER A O 1
ATOM 828 N N . TYR A 1 102 ? -9.414 -11.773 -8.961 1 90.5 102 TYR A N 1
ATOM 829 C CA . TYR A 1 102 ? -10.648 -11.047 -9.25 1 90.5 102 TYR A CA 1
ATOM 830 C C . TYR A 1 102 ? -10.789 -9.828 -8.344 1 90.5 102 TYR A C 1
ATOM 832 O O . TYR A 1 102 ? -10.062 -9.695 -7.359 1 90.5 102 TYR A O 1
ATOM 840 N N . ASN A 1 103 ? -11.562 -8.922 -8.734 1 90.62 103 ASN A N 1
ATOM 841 C CA . ASN A 1 103 ? -11.664 -7.676 -7.98 1 90.62 103 ASN A CA 1
ATOM 842 C C . ASN A 1 103 ? -12.664 -7.797 -6.832 1 90.62 103 ASN A C 1
ATOM 844 O O . ASN A 1 103 ? -12.859 -6.848 -6.074 1 90.62 103 ASN A O 1
ATOM 848 N N . ARG A 1 104 ? -13.352 -8.914 -6.703 1 82.5 104 ARG A N 1
ATOM 849 C CA . ARG A 1 104 ? -14.242 -9.18 -5.582 1 82.5 104 ARG A CA 1
ATOM 850 C C . ARG A 1 104 ? -13.992 -10.562 -4.988 1 82.5 104 ARG A C 1
ATOM 852 O O . ARG A 1 104 ? -13.555 -11.477 -5.695 1 82.5 104 ARG A O 1
ATOM 859 N N . SER A 1 105 ? -13.875 -10.539 -3.658 1 60.94 105 SER A N 1
ATOM 860 C CA . SER A 1 105 ? -13.828 -11.867 -3.064 1 60.94 105 SER A CA 1
ATOM 861 C C . SER A 1 105 ? -15.109 -12.648 -3.355 1 60.94 105 SER A C 1
ATOM 863 O O . SER A 1 105 ? -16.203 -12.125 -3.199 1 60.94 105 SER A O 1
ATOM 865 N N . LEU A 1 106 ? -15.047 -13.5 -4.266 1 50.25 106 LEU A N 1
ATOM 866 C CA . LEU A 1 106 ? -16.188 -14.352 -4.582 1 50.25 106 LEU A CA 1
ATOM 867 C C . LEU A 1 106 ? -16.547 -15.234 -3.391 1 50.25 106 LEU A C 1
ATOM 869 O O . LEU A 1 106 ? -15.688 -15.922 -2.832 1 50.25 106 LEU A O 1
ATOM 873 N N . LYS A 1 107 ? -17.25 -14.594 -2.445 1 45.84 107 LYS A N 1
ATOM 874 C CA . LYS A 1 107 ? -17.719 -15.492 -1.394 1 45.84 107 LYS A CA 1
ATOM 875 C C . LYS A 1 107 ? -18.391 -16.734 -1.985 1 45.84 107 LYS A C 1
ATOM 877 O O . LYS A 1 107 ? -19.344 -16.625 -2.764 1 45.84 107 LYS A O 1
ATOM 882 N N . TYR A 1 108 ? -17.484 -17.594 -2.264 1 37.72 108 TYR A N 1
ATOM 883 C CA . TYR A 1 108 ? -18.109 -18.875 -2.6 1 37.72 108 TYR A CA 1
ATOM 884 C C . TYR A 1 108 ? -18.844 -19.453 -1.399 1 37.72 108 TYR A C 1
ATOM 886 O O . TYR A 1 108 ? -18.25 -19.625 -0.327 1 37.72 108 TYR A O 1
ATOM 894 N N . ALA A 1 109 ? -19.984 -18.938 -1.032 1 36.09 109 ALA A N 1
ATOM 895 C CA . ALA A 1 109 ? -20.672 -19.781 -0.069 1 36.09 109 ALA A CA 1
ATOM 896 C C . ALA A 1 109 ? -20.859 -21.203 -0.61 1 36.09 109 ALA A C 1
ATOM 898 O O . ALA A 1 109 ? -20.953 -21.391 -1.822 1 36.09 109 ALA A O 1
ATOM 899 N N . THR A 1 110 ? -20.516 -22.203 0.128 1 35.97 110 THR A N 1
ATOM 900 C CA . THR A 1 110 ? -20.703 -23.594 -0.246 1 35.97 110 THR A CA 1
ATOM 901 C C . THR A 1 110 ? -21.891 -23.75 -1.196 1 35.97 110 THR A C 1
ATOM 903 O O . THR A 1 110 ? -21.859 -24.609 -2.084 1 35.97 110 THR A O 1
ATOM 906 N N . GLY A 1 111 ? -23.141 -23.484 -0.753 1 37.41 111 GLY A N 1
ATOM 907 C CA . GLY A 1 111 ? -24.375 -23.922 -1.381 1 37.41 111 GLY A CA 1
ATOM 908 C C . GLY A 1 111 ? -24.672 -23.203 -2.684 1 37.41 111 GLY A C 1
ATOM 909 O O . GLY A 1 111 ? -25.781 -23.312 -3.223 1 37.41 111 GLY A O 1
ATOM 910 N N . GLY A 1 112 ? -23.766 -22.75 -3.518 1 35.69 112 GLY A N 1
ATOM 911 C CA . GLY A 1 112 ? -23.922 -22.172 -4.84 1 35.69 112 GLY A CA 1
ATOM 912 C C . GLY A 1 112 ? -24.281 -20.703 -4.809 1 35.69 112 GLY A C 1
ATOM 913 O O . GLY A 1 112 ? -24.453 -20.078 -5.855 1 35.69 112 GLY A O 1
ATOM 914 N N . VAL A 1 113 ? -25.234 -20.359 -3.924 1 33.97 113 VAL A N 1
ATOM 915 C CA . VAL A 1 113 ? -25.703 -18.969 -3.945 1 33.97 113 VAL A CA 1
ATOM 916 C C . VAL A 1 113 ? -24.531 -18.031 -3.672 1 33.97 113 VAL A C 1
ATOM 918 O O . VAL A 1 113 ? -23.766 -18.234 -2.73 1 33.97 113 VAL A O 1
ATOM 921 N N . TYR A 1 114 ? -24.047 -17.547 -4.766 1 37 114 TYR A N 1
ATOM 922 C CA . TYR A 1 114 ? -23.062 -16.469 -4.672 1 37 114 TYR A CA 1
ATOM 923 C C . TYR A 1 114 ? -23.438 -15.484 -3.568 1 37 114 TYR A C 1
ATOM 925 O O . TYR A 1 114 ? -24.5 -14.875 -3.611 1 37 114 TYR A O 1
ATOM 933 N N . LEU A 1 115 ? -23.312 -15.828 -2.328 1 37.59 115 LEU A N 1
ATOM 934 C CA . LEU A 1 115 ? -23.453 -14.797 -1.31 1 37.59 115 LEU A CA 1
ATOM 935 C C . LEU A 1 115 ? -22.891 -13.469 -1.798 1 37.59 115 LEU A C 1
ATOM 937 O O . LEU A 1 115 ? -22.984 -12.453 -1.102 1 37.59 115 LEU A O 1
ATOM 941 N N . SER A 1 116 ? -22.156 -13.461 -2.766 1 41.47 116 SER A N 1
ATOM 942 C CA . SER A 1 116 ? -21.656 -12.203 -3.305 1 41.47 116 SER A CA 1
ATOM 943 C C . SER A 1 116 ? -22.781 -11.25 -3.652 1 41.47 116 SER A C 1
ATOM 945 O O . SER A 1 116 ? -22.594 -10.031 -3.691 1 41.47 116 SER A O 1
ATOM 947 N N . LYS A 1 117 ? -23.906 -11.805 -4.133 1 39 117 LYS A N 1
ATOM 948 C CA . LYS A 1 117 ? -24.969 -10.945 -4.652 1 39 117 LYS A CA 1
ATOM 949 C C . LYS A 1 117 ? -25.469 -9.984 -3.582 1 39 117 LYS A C 1
ATOM 951 O O . LYS A 1 117 ? -25.891 -8.867 -3.891 1 39 117 LYS A O 1
ATOM 956 N N . ILE A 1 118 ? -25.828 -10.492 -2.533 1 39.44 118 ILE A N 1
ATOM 957 C CA . ILE A 1 118 ? -26.469 -9.57 -1.602 1 39.44 118 ILE A CA 1
ATOM 958 C C . ILE A 1 118 ? -25.5 -8.438 -1.254 1 39.44 118 ILE A C 1
ATOM 960 O O . ILE A 1 118 ? -25.938 -7.336 -0.909 1 39.44 118 ILE A O 1
ATOM 964 N N . ILE A 1 119 ? -24.156 -8.734 -1.026 1 44.34 119 ILE A N 1
ATOM 965 C CA . ILE A 1 119 ? -23.328 -7.59 -0.657 1 44.34 119 ILE A CA 1
ATOM 966 C C . ILE A 1 119 ? -23.016 -6.754 -1.897 1 44.34 119 ILE A C 1
ATOM 968 O O . ILE A 1 119 ? -22.219 -7.16 -2.74 1 44.34 119 ILE A O 1
ATOM 972 N N . GLN A 1 120 ? -23.844 -6.441 -2.801 1 49.81 120 GLN A N 1
ATOM 973 C CA . GLN A 1 120 ? -23.719 -5.367 -3.779 1 49.81 120 GLN A CA 1
ATOM 974 C C . GLN A 1 120 ? -22.734 -4.305 -3.309 1 49.81 120 GLN A C 1
ATOM 976 O O . GLN A 1 120 ? -23.031 -3.111 -3.342 1 49.81 120 GLN A O 1
ATOM 981 N N . SER A 1 121 ? -21.719 -4.707 -2.521 1 64.38 121 SER A N 1
ATOM 982 C CA . SER A 1 121 ? -20.828 -3.705 -1.936 1 64.38 121 SER A CA 1
ATOM 983 C C . SER A 1 121 ? -19.906 -3.109 -2.984 1 64.38 121 SER A C 1
ATOM 985 O O . SER A 1 121 ? -19.578 -3.764 -3.977 1 64.38 121 SER A O 1
ATOM 987 N N . LYS A 1 122 ? -19.969 -1.939 -3.273 1 84.19 122 LYS A N 1
ATOM 988 C CA . LYS A 1 122 ? -19.078 -1.105 -4.07 1 84.19 122 LYS A CA 1
ATOM 989 C C . LYS A 1 122 ? -17.609 -1.396 -3.736 1 84.19 122 LYS A C 1
ATOM 991 O O . LYS A 1 122 ? -16.703 -0.917 -4.422 1 84.19 122 LYS A O 1
ATOM 996 N N . ALA A 1 123 ? -17.453 -2.379 -2.812 1 90.88 123 ALA A N 1
ATOM 997 C CA . ALA A 1 123 ? -16.078 -2.611 -2.393 1 90.88 123 ALA A CA 1
ATOM 998 C C . ALA A 1 123 ? -15.32 -3.463 -3.414 1 90.88 123 ALA A C 1
ATOM 1000 O O . ALA A 1 123 ? -15.914 -4.336 -4.055 1 90.88 123 ALA A O 1
ATOM 1001 N N . ARG A 1 124 ? -14.094 -3.158 -3.641 1 92.75 124 ARG A N 1
ATOM 1002 C CA . ARG A 1 124 ? -13.211 -3.898 -4.535 1 92.75 124 ARG A CA 1
ATOM 1003 C C . ARG A 1 124 ? -11.859 -4.148 -3.883 1 92.75 124 ARG A C 1
ATOM 1005 O O . ARG A 1 124 ? -11.406 -3.359 -3.049 1 92.75 124 ARG A O 1
ATOM 1012 N N . LEU A 1 125 ? -11.273 -5.258 -4.305 1 95.31 125 LEU A N 1
ATOM 1013 C CA . LEU A 1 125 ? -9.922 -5.574 -3.863 1 95.31 125 LEU A CA 1
ATOM 1014 C C . LEU A 1 125 ? -8.961 -4.445 -4.215 1 95.31 125 LEU A C 1
ATOM 1016 O O . LEU A 1 125 ? -8.898 -4.016 -5.371 1 95.31 125 LEU A O 1
ATOM 1020 N N . PHE A 1 126 ? -8.242 -4.078 -3.324 1 97.56 126 PHE A N 1
ATOM 1021 C CA . PHE A 1 126 ? -7.395 -2.895 -3.393 1 97.56 126 PHE A CA 1
ATOM 1022 C C . PHE A 1 126 ? -6.469 -2.963 -4.602 1 97.56 126 PHE A C 1
ATOM 1024 O O . PHE A 1 126 ? -6.25 -1.957 -5.277 1 97.56 126 PHE A O 1
ATOM 1031 N N . THR A 1 127 ? -5.938 -4.129 -4.918 1 98.19 127 THR A N 1
ATOM 1032 C CA . THR A 1 127 ? -4.949 -4.242 -5.98 1 98.19 127 THR A CA 1
ATOM 1033 C C . THR A 1 127 ? -5.621 -4.523 -7.32 1 98.19 127 THR A C 1
ATOM 1035 O O . THR A 1 127 ? -4.945 -4.695 -8.336 1 98.19 127 THR A O 1
ATOM 1038 N N . ARG A 1 128 ? -6.922 -4.625 -7.32 1 97.06 128 ARG A N 1
ATOM 1039 C CA . ARG A 1 128 ? -7.664 -4.918 -8.539 1 97.06 128 ARG A CA 1
ATOM 1040 C C . ARG A 1 128 ? -8.859 -3.988 -8.695 1 97.06 128 ARG A C 1
ATOM 1042 O O . ARG A 1 128 ? -9.906 -4.391 -9.211 1 97.06 128 ARG A O 1
ATOM 1049 N N . ASN A 1 129 ? -8.727 -2.764 -8.281 1 94.06 129 ASN A N 1
ATOM 1050 C CA . ASN A 1 129 ? -9.875 -1.872 -8.188 1 94.06 129 ASN A CA 1
ATOM 1051 C C . ASN A 1 129 ? -9.977 -0.949 -9.398 1 94.06 129 ASN A C 1
ATOM 1053 O O . ASN A 1 129 ? -10.938 -0.192 -9.531 1 94.06 129 ASN A O 1
ATOM 1057 N N . ILE A 1 130 ? -8.984 -0.911 -10.211 1 92.69 130 ILE A N 1
ATOM 1058 C CA . ILE A 1 130 ? -8.977 -0.08 -11.406 1 92.69 130 ILE A CA 1
ATOM 1059 C C . ILE A 1 130 ? -9.008 -0.967 -12.648 1 92.69 130 ILE A C 1
ATOM 1061 O O . ILE A 1 130 ? -8.164 -1.855 -12.812 1 92.69 130 ILE A O 1
ATOM 1065 N N . LYS A 1 131 ? -9.883 -0.644 -13.531 1 87.94 131 LYS A N 1
ATOM 1066 C C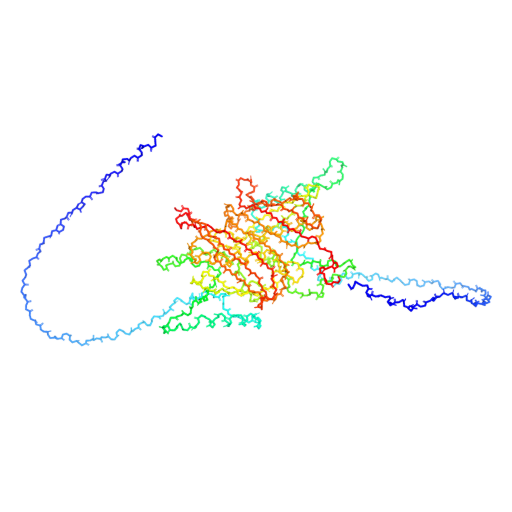A . LYS A 1 131 ? -10.102 -1.494 -14.703 1 87.94 131 LYS A CA 1
ATOM 1067 C C . LYS A 1 131 ? -9.172 -1.094 -15.844 1 87.94 131 LYS A C 1
ATOM 1069 O O . LYS A 1 131 ? -8.93 -1.884 -16.766 1 87.94 131 LYS A O 1
ATOM 1074 N N . GLU A 1 132 ? -8.68 0.115 -15.758 1 93.06 132 GLU A N 1
ATOM 1075 C CA . GLU A 1 132 ? -7.781 0.569 -16.812 1 93.06 132 GLU A CA 1
ATOM 1076 C C . GLU A 1 132 ? -6.492 -0.246 -16.828 1 93.06 132 GLU A C 1
ATOM 1078 O O . GLU A 1 132 ? -5.703 -0.191 -15.883 1 93.06 132 GLU A O 1
ATOM 1083 N N . HIS A 1 133 ? -6.262 -0.929 -17.969 1 95.38 133 HIS A N 1
ATOM 1084 C CA . HIS A 1 133 ? -5.07 -1.76 -18.109 1 95.38 133 HIS A CA 1
ATOM 1085 C C . HIS A 1 133 ? -3.799 -0.928 -18 1 95.38 133 HIS A C 1
ATOM 1087 O O . HIS A 1 133 ? -3.701 0.155 -18.578 1 95.38 133 HIS A O 1
ATOM 1093 N N . GLY A 1 134 ? -2.926 -1.408 -17.188 1 97.12 134 GLY A N 1
ATOM 1094 C CA . GLY A 1 134 ? -1.584 -0.849 -17.141 1 97.12 134 GLY A CA 1
ATOM 1095 C C . GLY A 1 134 ? -1.465 0.34 -16.203 1 97.12 134 GLY A C 1
ATOM 1096 O O . GLY A 1 134 ? -0.368 0.861 -15.992 1 97.12 134 GLY A O 1
ATOM 1097 N N . ALA A 1 135 ? -2.479 0.769 -15.578 1 96.81 135 ALA A N 1
ATOM 1098 C CA . ALA A 1 135 ? -2.479 2.023 -14.828 1 96.81 135 ALA A CA 1
ATOM 1099 C C . ALA A 1 135 ? -1.93 1.823 -13.414 1 96.81 135 ALA A C 1
ATOM 1101 O O . ALA A 1 135 ? -1.301 2.723 -12.859 1 96.81 135 ALA A O 1
ATOM 1102 N N . THR A 1 136 ? -2.217 0.696 -12.859 1 97.81 136 THR A N 1
ATOM 1103 C CA . THR A 1 136 ? -1.847 0.469 -11.469 1 97.81 136 THR A CA 1
ATOM 1104 C C . THR A 1 136 ? -1.084 -0.844 -11.312 1 97.81 136 THR A C 1
ATOM 1106 O O . THR A 1 136 ? 0.04 -0.975 -11.805 1 97.81 136 THR A O 1
ATOM 1109 N N . PHE A 1 137 ? -1.606 -1.833 -10.555 1 98.5 137 PHE A N 1
ATOM 1110 C CA . PHE A 1 137 ? -0.933 -3.094 -10.266 1 98.5 137 PHE A CA 1
ATOM 1111 C C . PHE A 1 137 ? -1.235 -4.129 -11.344 1 98.5 137 PHE A C 1
ATOM 1113 O O . PHE A 1 137 ? -2.305 -4.742 -11.336 1 98.5 137 PHE A O 1
ATOM 1120 N N . GLU A 1 138 ? -0.371 -4.375 -12.297 1 98.56 138 GLU A N 1
ATOM 1121 C CA . GLU A 1 138 ? -0.439 -5.5 -13.219 1 98.56 138 GLU A CA 1
ATOM 1122 C C . GLU A 1 138 ? 0.4 -6.676 -12.727 1 98.56 138 GLU A C 1
ATOM 1124 O O . GLU A 1 138 ? 1.632 -6.613 -12.734 1 98.56 138 GLU A O 1
ATOM 1129 N N . TYR A 1 139 ? -0.297 -7.73 -12.273 1 98.75 139 TYR A N 1
ATOM 1130 C CA . TYR A 1 139 ? 0.521 -8.797 -11.719 1 98.75 139 TYR A CA 1
ATOM 1131 C C . TYR A 1 139 ? -0.158 -10.156 -11.891 1 98.75 139 TYR A C 1
ATOM 1133 O O . TYR A 1 139 ? -1.361 -10.219 -12.148 1 98.75 139 TYR A O 1
ATOM 1141 N N . VAL A 1 140 ? 0.629 -11.219 -11.781 1 98.75 140 VAL A N 1
ATOM 1142 C CA . VAL A 1 140 ? 0.193 -12.609 -11.82 1 98.75 140 VAL A CA 1
ATOM 1143 C C . VAL A 1 140 ? 1.05 -13.445 -10.867 1 98.75 140 VAL A C 1
ATOM 1145 O O . VAL A 1 140 ? 2.266 -13.258 -10.789 1 98.75 140 VAL A O 1
ATOM 1148 N N . VAL A 1 141 ? 0.389 -14.305 -10.148 1 98.75 141 VAL A N 1
ATOM 1149 C CA . VAL A 1 141 ? 1.073 -15.148 -9.172 1 98.75 141 VAL A CA 1
ATOM 1150 C C . VAL A 1 141 ? 1.069 -16.594 -9.648 1 98.75 141 VAL A C 1
ATOM 1152 O O . VAL A 1 141 ? 0.033 -17.125 -10.07 1 98.75 141 VAL A O 1
ATOM 1155 N N . PHE A 1 142 ? 2.199 -17.234 -9.594 1 98.69 142 PHE A N 1
ATOM 1156 C CA . PHE A 1 142 ? 2.387 -18.656 -9.844 1 98.69 142 PHE A CA 1
ATOM 1157 C C . PHE A 1 142 ? 2.781 -19.375 -8.562 1 98.69 142 PHE A C 1
ATOM 1159 O O . PHE A 1 142 ? 3.723 -18.969 -7.875 1 98.69 142 PHE A O 1
ATOM 1166 N N . MET A 1 143 ? 2.076 -20.453 -8.312 1 98.12 143 MET A N 1
ATOM 1167 C CA . MET A 1 143 ? 2.211 -21.156 -7.039 1 98.12 143 MET A CA 1
ATOM 1168 C C . MET A 1 143 ? 2.855 -22.531 -7.238 1 98.12 143 MET A C 1
ATOM 1170 O O . MET A 1 143 ? 2.496 -23.25 -8.164 1 98.12 143 MET A O 1
ATOM 1174 N N . ASN A 1 144 ? 3.865 -22.781 -6.453 1 97.69 144 ASN A N 1
ATOM 1175 C CA . ASN A 1 144 ? 4.414 -24.125 -6.312 1 97.69 144 ASN A CA 1
ATOM 1176 C C . ASN A 1 144 ? 4.16 -24.688 -4.918 1 97.69 144 ASN A C 1
ATOM 1178 O O . ASN A 1 144 ? 4.938 -24.453 -3.992 1 97.69 144 ASN A O 1
ATOM 1182 N N . LYS A 1 145 ? 3.113 -25.391 -4.766 1 95.06 145 LYS A N 1
ATOM 1183 C CA . LYS A 1 145 ? 2.691 -25.891 -3.459 1 95.06 145 LYS A CA 1
ATOM 1184 C C . LYS A 1 145 ? 3.727 -26.844 -2.875 1 95.06 145 LYS A C 1
ATOM 1186 O O . LYS A 1 145 ? 4.012 -26.812 -1.676 1 95.06 145 LYS A O 1
ATOM 1191 N N . GLN A 1 146 ? 4.289 -27.656 -3.695 1 94.75 146 GLN A N 1
ATOM 1192 C CA . GLN A 1 146 ? 5.254 -28.656 -3.236 1 94.75 146 GLN A CA 1
ATOM 1193 C C . GLN A 1 146 ? 6.477 -27.984 -2.617 1 94.75 146 GLN A C 1
ATOM 1195 O O . GLN A 1 146 ? 6.953 -28.406 -1.561 1 94.75 146 GLN A O 1
ATOM 1200 N N . GLU A 1 147 ? 6.922 -26.984 -3.268 1 97.25 147 GLU A N 1
ATOM 1201 C CA . GLU A 1 147 ? 8.102 -26.297 -2.764 1 97.25 147 GLU A CA 1
ATOM 1202 C C . GLU A 1 147 ? 7.719 -25.203 -1.765 1 97.25 147 GLU A C 1
ATOM 1204 O O . GLU A 1 147 ? 8.586 -24.547 -1.189 1 97.25 147 GLU A O 1
ATOM 1209 N N . LYS A 1 148 ? 6.441 -25 -1.544 1 98.38 148 LYS A N 1
ATOM 1210 C CA . LYS A 1 148 ? 5.898 -23.984 -0.64 1 98.38 148 LYS A CA 1
ATOM 1211 C C . LYS A 1 148 ? 6.469 -22.609 -0.957 1 98.38 148 LYS A C 1
ATOM 1213 O O . LYS A 1 148 ? 6.957 -21.906 -0.064 1 98.38 148 LYS A O 1
ATOM 1218 N N . ARG A 1 149 ? 6.398 -22.312 -2.189 1 98.69 149 ARG A N 1
ATOM 1219 C CA . ARG A 1 149 ? 6.852 -21 -2.645 1 98.69 149 ARG A CA 1
ATOM 1220 C C . ARG A 1 149 ? 5.977 -20.484 -3.783 1 98.69 149 ARG A C 1
ATOM 1222 O O . ARG 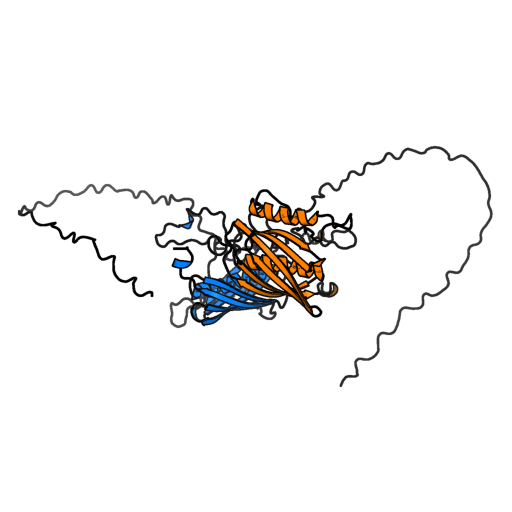A 1 149 ? 5.246 -21.25 -4.41 1 98.69 149 ARG A O 1
ATOM 1229 N N . CYS A 1 150 ? 6.004 -19.203 -4.039 1 98.69 150 CYS A N 1
ATOM 1230 C CA . CYS A 1 150 ? 5.328 -18.625 -5.195 1 98.69 150 CYS A CA 1
ATOM 1231 C C . CYS A 1 150 ? 6.164 -17.516 -5.816 1 98.69 150 CYS A C 1
ATOM 1233 O O . CYS A 1 150 ? 7.121 -17.031 -5.203 1 98.69 150 CYS A O 1
ATOM 1235 N N . VAL A 1 151 ? 5.914 -17.266 -7.039 1 98.88 151 VAL A N 1
ATOM 1236 C CA . VAL A 1 151 ? 6.535 -16.188 -7.809 1 98.88 151 VAL A CA 1
ATOM 1237 C C . VAL A 1 151 ? 5.457 -15.273 -8.375 1 98.88 151 VAL A C 1
ATOM 1239 O O . VAL A 1 151 ? 4.422 -15.734 -8.844 1 98.88 151 VAL A O 1
ATOM 1242 N N . CYS A 1 152 ? 5.711 -14.008 -8.297 1 98.94 152 CYS A N 1
ATOM 1243 C CA . CYS A 1 152 ? 4.805 -13.016 -8.859 1 98.94 152 CYS A CA 1
ATOM 1244 C C . CYS A 1 152 ? 5.523 -12.133 -9.875 1 98.94 152 CYS A C 1
ATOM 1246 O O . CYS A 1 152 ? 6.57 -11.555 -9.578 1 98.94 152 CYS A O 1
ATOM 1248 N N . ALA A 1 153 ? 5.043 -12.102 -11.078 1 98.94 153 ALA A N 1
ATOM 1249 C CA . ALA A 1 153 ? 5.438 -11.07 -12.031 1 98.94 153 ALA A CA 1
ATOM 1250 C C . ALA A 1 153 ? 4.605 -9.805 -11.852 1 98.94 153 ALA A C 1
ATOM 1252 O O . ALA A 1 153 ? 3.373 -9.867 -11.805 1 98.94 153 ALA A O 1
ATOM 1253 N N . PHE A 1 154 ? 5.293 -8.68 -11.781 1 98.94 154 PHE A N 1
ATOM 1254 C CA . PHE A 1 154 ? 4.613 -7.426 -11.477 1 98.94 154 PHE A CA 1
ATOM 1255 C C . PHE A 1 154 ? 5.129 -6.297 -12.359 1 98.94 154 PHE A C 1
ATOM 1257 O O . PHE A 1 154 ? 6.324 -6 -12.367 1 98.94 154 PHE A O 1
ATOM 1264 N N . GLN A 1 155 ? 4.277 -5.652 -13.148 1 98.88 155 GLN A N 1
ATOM 1265 C CA . GLN A 1 155 ? 4.531 -4.43 -13.898 1 98.88 155 GLN A CA 1
ATOM 1266 C C . GLN A 1 155 ? 3.832 -3.234 -13.25 1 98.88 155 GLN A C 1
ATOM 1268 O O . GLN A 1 155 ? 2.604 -3.201 -13.164 1 98.88 155 GLN A O 1
ATOM 1273 N N . ALA A 1 156 ? 4.602 -2.26 -12.852 1 98.5 156 ALA A N 1
ATOM 1274 C CA . ALA A 1 156 ? 4.07 -1.127 -12.102 1 98.5 156 ALA A CA 1
ATOM 1275 C C . ALA A 1 156 ? 3.533 -0.051 -13.039 1 98.5 156 ALA A C 1
ATOM 1277 O O . ALA A 1 156 ? 4.273 0.486 -13.867 1 98.5 156 ALA A O 1
ATOM 1278 N N . GLY A 1 157 ? 2.295 0.327 -12.82 1 97.62 157 GLY A N 1
ATOM 1279 C CA . GLY A 1 157 ? 1.674 1.333 -13.664 1 97.62 157 GLY A CA 1
ATOM 1280 C C . GLY A 1 157 ? 1.971 2.754 -13.227 1 97.62 157 GLY A C 1
ATOM 1281 O O . GLY A 1 157 ? 2.539 2.969 -12.148 1 97.62 157 GLY A O 1
ATOM 1282 N N . HIS A 1 158 ? 1.559 3.705 -14.047 1 95.62 158 HIS A N 1
ATOM 1283 C CA . HIS A 1 158 ? 1.914 5.109 -13.891 1 95.62 158 HIS A CA 1
ATOM 1284 C C . HIS A 1 158 ? 1.168 5.738 -12.719 1 95.62 158 HIS A C 1
ATOM 1286 O O . HIS A 1 158 ? 1.555 6.801 -12.227 1 95.62 158 HIS A O 1
ATOM 1292 N N . LEU A 1 159 ? 0.135 5.117 -12.219 1 96.88 159 LEU A N 1
ATOM 1293 C CA . LEU A 1 159 ? -0.647 5.676 -11.125 1 96.88 159 LEU A CA 1
ATOM 1294 C C . LEU A 1 159 ? -0.095 5.227 -9.773 1 96.88 159 LEU A C 1
ATOM 1296 O O . LEU A 1 159 ? -0.698 5.488 -8.734 1 96.88 159 LEU A O 1
ATOM 1300 N N . LEU A 1 160 ? 1.056 4.559 -9.797 1 97.75 160 LEU A N 1
ATOM 1301 C CA . LEU A 1 160 ? 1.657 4.059 -8.562 1 97.75 160 LEU A CA 1
ATOM 1302 C C . LEU A 1 160 ? 2.863 4.902 -8.164 1 97.75 160 LEU A C 1
ATOM 1304 O O . LEU A 1 160 ? 3.723 4.445 -7.41 1 97.75 160 LEU A O 1
ATOM 1308 N N . GLU A 1 161 ? 2.928 6.141 -8.578 1 96.19 161 GLU A N 1
ATOM 1309 C CA . GLU A 1 161 ? 4.129 6.957 -8.414 1 96.19 161 GLU A CA 1
ATOM 1310 C C . GLU A 1 161 ? 4.277 7.441 -6.98 1 96.19 161 GLU A C 1
ATOM 1312 O O . GLU A 1 161 ? 3.293 7.82 -6.34 1 96.19 161 GLU A O 1
ATOM 1317 N N . GLY A 1 162 ? 5.426 7.301 -6.473 1 94.31 162 GLY A N 1
ATOM 1318 C CA . GLY A 1 162 ? 5.895 7.996 -5.285 1 94.31 162 GLY A CA 1
ATOM 1319 C C . GLY A 1 162 ? 6.891 9.102 -5.594 1 94.31 162 GLY A C 1
ATOM 1320 O O . GLY A 1 162 ? 6.512 10.164 -6.074 1 94.31 162 GLY A O 1
ATOM 1321 N N . PRO A 1 163 ? 8.227 8.844 -5.406 1 90.62 163 PRO A N 1
ATOM 1322 C CA . PRO A 1 163 ? 9.156 9.812 -5.98 1 90.62 163 PRO A CA 1
ATOM 1323 C C . PRO A 1 163 ? 9.062 9.898 -7.504 1 90.62 163 PRO A C 1
ATOM 1325 O O . PRO A 1 163 ? 8.617 8.945 -8.148 1 90.62 163 PRO A O 1
ATOM 1328 N N . PRO A 1 164 ? 9.414 10.984 -7.996 1 87.81 164 PRO A N 1
ATOM 1329 C CA . PRO A 1 164 ? 9.266 11.156 -9.445 1 87.81 164 PRO A CA 1
ATOM 1330 C C . PRO A 1 164 ? 9.883 10.008 -10.234 1 87.81 164 PRO A C 1
ATOM 1332 O O . PRO A 1 164 ? 11.07 9.711 -10.078 1 87.81 164 PRO A O 1
ATOM 1335 N N . GLY A 1 165 ? 9.008 9.344 -10.992 1 91 165 GLY A N 1
ATOM 1336 C CA . GLY A 1 165 ? 9.461 8.312 -11.922 1 91 165 GLY A CA 1
ATOM 1337 C C . GLY A 1 165 ? 9.609 6.953 -11.273 1 91 165 GLY A C 1
ATOM 1338 O O . GLY A 1 165 ? 9.969 5.977 -11.938 1 91 165 GLY A O 1
ATOM 1339 N N . HIS A 1 166 ? 9.281 6.902 -9.984 1 94.81 166 HIS A N 1
ATOM 1340 C CA . HIS A 1 166 ? 9.508 5.645 -9.281 1 94.81 166 HIS A CA 1
ATOM 1341 C C . HIS A 1 166 ? 8.273 5.223 -8.492 1 94.81 166 HIS A C 1
ATOM 1343 O O . HIS A 1 166 ? 7.449 6.066 -8.125 1 94.81 166 HIS A O 1
ATOM 1349 N N . VAL A 1 167 ? 8.203 3.959 -8.25 1 97.62 167 VAL A N 1
ATOM 1350 C CA . VAL A 1 167 ? 7.059 3.367 -7.566 1 97.62 167 VAL A CA 1
ATOM 1351 C C . VAL A 1 167 ? 7.055 3.795 -6.102 1 97.62 167 VAL A C 1
ATOM 1353 O O . VAL A 1 167 ? 8.102 3.809 -5.449 1 97.62 167 VAL A O 1
ATOM 1356 N N . HIS A 1 168 ? 5.938 4.152 -5.617 1 98.06 168 HIS A N 1
ATOM 1357 C CA . HIS A 1 168 ? 5.73 4.516 -4.223 1 98.06 168 HIS A CA 1
ATOM 1358 C C . HIS A 1 168 ? 6.129 3.379 -3.289 1 98.06 168 HIS A C 1
ATOM 1360 O O . HIS A 1 168 ? 5.809 2.217 -3.547 1 98.06 168 HIS A O 1
ATOM 1366 N N . GLY A 1 169 ? 6.832 3.678 -2.205 1 98.62 169 GLY A N 1
ATOM 1367 C CA . GLY A 1 169 ? 7.195 2.654 -1.238 1 98.62 169 GLY A CA 1
ATOM 1368 C C . GLY A 1 169 ? 5.996 1.888 -0.705 1 98.62 169 GLY A C 1
ATOM 1369 O O . GLY A 1 169 ? 6.086 0.684 -0.453 1 98.62 169 GLY A O 1
ATOM 1370 N N . GLY A 1 170 ? 4.906 2.547 -0.471 1 98.88 170 GLY A N 1
ATOM 1371 C CA . GLY A 1 170 ? 3.676 1.904 -0.038 1 98.88 170 GLY A CA 1
ATOM 1372 C C . GLY A 1 170 ? 3.104 0.955 -1.073 1 98.88 170 GLY A C 1
ATOM 1373 O O . GLY A 1 170 ? 2.48 -0.05 -0.724 1 98.88 170 GLY A O 1
ATOM 1374 N N . ALA A 1 171 ? 3.252 1.263 -2.352 1 98.88 171 ALA A N 1
ATOM 1375 C CA . ALA A 1 171 ? 2.812 0.359 -3.412 1 98.88 171 ALA A CA 1
ATOM 1376 C C . ALA A 1 171 ? 3.641 -0.922 -3.42 1 98.88 171 ALA A C 1
ATOM 1378 O O . ALA A 1 171 ? 3.105 -2.016 -3.619 1 98.88 171 ALA A O 1
ATOM 1379 N N . ILE A 1 172 ? 4.922 -0.754 -3.215 1 98.94 172 ILE A N 1
ATOM 1380 C CA . ILE A 1 172 ? 5.797 -1.915 -3.117 1 98.94 172 ILE A CA 1
ATOM 1381 C C . ILE A 1 172 ? 5.387 -2.773 -1.922 1 98.94 172 ILE A C 1
ATOM 1383 O O . ILE A 1 172 ? 5.273 -3.996 -2.035 1 98.94 172 ILE A O 1
ATOM 1387 N N . ALA A 1 173 ? 5.141 -2.133 -0.769 1 98.94 173 ALA A N 1
ATOM 1388 C CA . ALA A 1 173 ? 4.68 -2.838 0.424 1 98.94 173 ALA A CA 1
ATOM 1389 C C . ALA A 1 173 ? 3.377 -3.582 0.153 1 98.94 173 ALA A C 1
ATOM 1391 O O . ALA A 1 173 ? 3.182 -4.703 0.633 1 98.94 173 ALA A O 1
ATOM 1392 N N . THR A 1 174 ? 2.494 -2.959 -0.57 1 98.94 174 THR A N 1
ATOM 1393 C CA . THR A 1 174 ? 1.215 -3.559 -0.93 1 98.94 174 THR A CA 1
ATOM 1394 C C . THR A 1 174 ? 1.425 -4.863 -1.694 1 98.94 174 THR A C 1
ATOM 1396 O O . THR A 1 174 ? 0.786 -5.875 -1.395 1 98.94 174 THR A O 1
ATOM 1399 N N . MET A 1 175 ? 2.301 -4.844 -2.689 1 98.94 175 MET A N 1
ATOM 1400 C CA . MET A 1 175 ? 2.551 -6.047 -3.479 1 98.94 175 MET A CA 1
ATOM 1401 C C . MET A 1 175 ? 3.172 -7.141 -2.619 1 98.94 175 MET A C 1
ATOM 1403 O O . MET A 1 175 ? 2.816 -8.312 -2.746 1 98.94 175 MET A O 1
ATOM 1407 N N . ILE A 1 176 ? 4.098 -6.73 -1.764 1 98.94 176 ILE A N 1
ATOM 1408 C CA . ILE A 1 176 ? 4.727 -7.703 -0.88 1 98.94 176 ILE A CA 1
ATOM 1409 C C . ILE A 1 176 ? 3.676 -8.328 0.036 1 98.94 176 ILE A C 1
ATOM 1411 O O . ILE A 1 176 ? 3.625 -9.547 0.195 1 98.94 176 ILE A O 1
ATOM 1415 N N . ASP A 1 177 ? 2.828 -7.527 0.647 1 98.94 177 ASP A N 1
ATOM 1416 C CA . ASP A 1 177 ? 1.736 -8.016 1.484 1 98.94 177 ASP A CA 1
ATOM 1417 C C . ASP A 1 177 ? 0.84 -8.984 0.712 1 98.94 177 ASP A C 1
ATOM 1419 O O . ASP A 1 177 ? 0.481 -10.047 1.22 1 98.94 177 ASP A O 1
ATOM 1423 N N . THR A 1 178 ? 0.48 -8.602 -0.506 1 98.75 178 THR A N 1
ATOM 1424 C CA . THR A 1 178 ? -0.409 -9.391 -1.353 1 98.75 178 THR A CA 1
ATOM 1425 C C . THR A 1 178 ? 0.21 -10.742 -1.675 1 98.75 178 THR A C 1
ATOM 1427 O O . THR A 1 178 ? -0.439 -11.781 -1.521 1 98.75 178 THR A O 1
ATOM 1430 N N . VAL A 1 179 ? 1.46 -10.773 -2.07 1 98.88 179 VAL A N 1
ATOM 1431 C CA . VAL A 1 179 ? 2.107 -11.992 -2.551 1 98.88 179 VAL A CA 1
ATOM 1432 C C . VAL A 1 179 ? 2.395 -12.922 -1.375 1 98.88 179 VAL A C 1
ATOM 1434 O O . VAL A 1 179 ? 2.113 -14.117 -1.442 1 98.88 179 VAL A O 1
ATOM 1437 N N . THR A 1 180 ? 2.926 -12.336 -0.294 1 98.94 180 THR A N 1
ATOM 1438 C CA . THR A 1 180 ? 3.197 -13.164 0.872 1 98.94 180 THR A CA 1
AT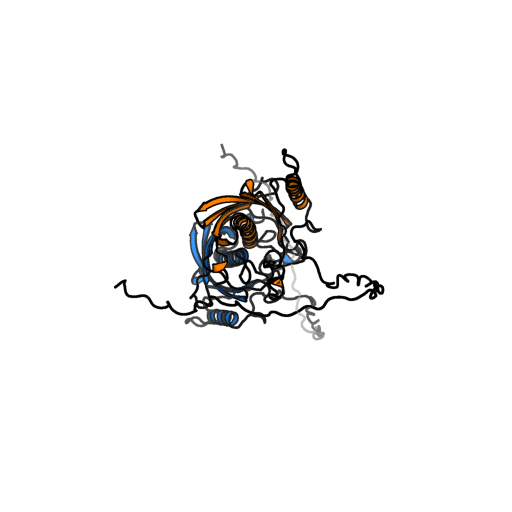OM 1439 C C . THR A 1 180 ? 1.897 -13.672 1.493 1 98.94 180 THR A C 1
ATOM 1441 O O . THR A 1 180 ? 1.817 -14.82 1.936 1 98.94 180 THR A O 1
ATOM 1444 N N . GLY A 1 181 ? 0.904 -12.812 1.534 1 98.69 181 GLY A N 1
ATOM 1445 C CA . GLY A 1 181 ? -0.397 -13.234 2.025 1 98.69 181 GLY A CA 1
ATOM 1446 C C . GLY A 1 181 ? -1.022 -14.336 1.184 1 98.69 181 GLY A C 1
ATOM 1447 O O . GLY A 1 181 ? -1.653 -15.25 1.716 1 98.69 181 GLY A O 1
ATOM 1448 N N . THR A 1 182 ? -0.912 -14.211 -0.112 1 98.25 182 THR A N 1
ATOM 1449 C CA . THR A 1 182 ? -1.421 -15.227 -1.025 1 98.25 182 THR A CA 1
ATOM 1450 C C . THR A 1 182 ? -0.772 -16.578 -0.744 1 98.25 182 THR A C 1
ATOM 1452 O O . THR A 1 182 ? -1.461 -17.594 -0.654 1 98.25 182 THR A O 1
ATOM 1455 N N . LEU A 1 183 ? 0.546 -16.578 -0.59 1 98.69 183 LEU A N 1
ATOM 1456 C CA . LEU A 1 183 ? 1.24 -17.828 -0.289 1 98.69 183 LEU A CA 1
ATOM 1457 C C . LEU A 1 183 ? 0.771 -18.391 1.044 1 98.69 183 LEU A C 1
ATOM 1459 O O . LEU A 1 183 ? 0.396 -19.562 1.121 1 98.69 183 LEU A O 1
ATOM 1463 N N . ALA A 1 184 ? 0.791 -17.562 2.064 1 98.56 184 ALA A N 1
ATOM 1464 C CA . ALA A 1 184 ? 0.406 -18.031 3.398 1 98.56 184 ALA A CA 1
ATOM 1465 C C . ALA A 1 184 ? -1.018 -18.578 3.402 1 98.56 184 ALA A C 1
ATOM 1467 O O . ALA A 1 184 ? -1.277 -19.641 3.963 1 98.56 184 ALA A O 1
ATOM 1468 N N . GLY A 1 185 ? -1.939 -17.812 2.791 1 96.5 185 GLY A N 1
ATOM 1469 C CA . GLY A 1 185 ? -3.322 -18.25 2.721 1 96.5 185 GLY A CA 1
ATOM 1470 C C . GLY A 1 185 ? -3.494 -19.562 1.958 1 96.5 185 GLY A C 1
ATOM 1471 O O . GLY A 1 185 ? -4.312 -20.391 2.332 1 96.5 185 GLY A O 1
ATOM 1472 N N . TYR A 1 186 ? -2.756 -19.641 0.894 1 95.5 186 TYR A N 1
ATOM 1473 C CA . TYR A 1 186 ? -2.812 -20.859 0.077 1 95.5 186 TYR A CA 1
ATOM 1474 C C . TYR A 1 186 ? -2.383 -22.078 0.879 1 95.5 186 TYR A C 1
ATOM 1476 O O . TYR A 1 186 ? -2.943 -23.156 0.716 1 95.5 186 TYR A O 1
ATOM 1484 N N . LEU A 1 187 ? -1.438 -21.906 1.746 1 95.94 187 LEU A N 1
ATOM 1485 C CA . LEU A 1 187 ? -0.848 -23.016 2.484 1 95.94 187 LEU A CA 1
ATOM 1486 C C . LEU A 1 187 ? -1.633 -23.297 3.76 1 95.94 187 LEU A C 1
ATOM 1488 O O . LEU A 1 187 ? -1.725 -24.453 4.195 1 95.94 187 LEU A O 1
ATOM 1492 N N . ALA A 1 188 ? -2.271 -22.25 4.324 1 95.06 188 ALA A N 1
ATOM 1493 C CA . ALA A 1 188 ? -2.768 -22.438 5.688 1 95.06 188 ALA A CA 1
ATOM 1494 C C . ALA A 1 188 ? -4.246 -22.078 5.785 1 95.06 188 ALA A C 1
ATOM 1496 O O . ALA A 1 188 ? -4.859 -22.219 6.844 1 95.06 188 ALA A O 1
ATOM 1497 N N . GLY A 1 189 ? -4.828 -21.609 4.688 1 91.81 189 GLY A N 1
ATOM 1498 C CA . GLY A 1 189 ? -6.199 -21.141 4.758 1 91.81 189 GLY A CA 1
ATOM 1499 C C . GLY A 1 189 ? -6.305 -19.688 5.168 1 91.81 189 GLY A C 1
ATOM 1500 O O . GLY A 1 189 ? -5.371 -18.906 4.961 1 91.81 189 GLY A O 1
ATOM 1501 N N . PRO A 1 190 ? -7.426 -19.266 5.746 1 91.56 190 PRO A N 1
ATOM 1502 C CA . PRO A 1 190 ? -7.621 -17.859 6.109 1 91.56 190 PRO A CA 1
ATOM 1503 C C . PRO A 1 190 ? -6.562 -17.344 7.082 1 91.56 190 PRO A C 1
ATOM 1505 O O . PRO A 1 190 ? -6.25 -18.016 8.07 1 91.56 190 PRO A O 1
ATOM 1508 N N . ILE A 1 191 ? -6.059 -16.188 6.805 1 95.81 191 ILE A N 1
ATOM 1509 C CA . ILE A 1 191 ? -4.965 -15.633 7.586 1 95.81 191 ILE A CA 1
ATOM 1510 C C . ILE A 1 191 ? -5.168 -14.133 7.758 1 95.81 191 ILE A C 1
ATOM 1512 O O . ILE A 1 191 ? -5.965 -13.516 7.039 1 95.81 191 ILE A O 1
ATOM 1516 N N . MET A 1 192 ? -4.414 -13.555 8.734 1 96.06 192 MET A N 1
ATOM 1517 C CA . MET A 1 192 ? -4.289 -12.109 8.922 1 96.06 192 MET A CA 1
ATOM 1518 C C . MET A 1 192 ? -2.826 -11.703 9.086 1 96.06 192 MET A C 1
ATOM 1520 O O . MET A 1 192 ? -2.049 -12.414 9.719 1 96.06 192 MET A O 1
ATOM 1524 N N . THR A 1 193 ? -2.557 -10.57 8.477 1 98.31 193 THR A N 1
ATOM 1525 C CA . THR A 1 193 ? -1.192 -10.07 8.609 1 98.31 193 THR A CA 1
ATOM 1526 C C . THR A 1 193 ? -0.912 -9.633 10.047 1 98.31 193 THR A C 1
ATOM 1528 O O . THR A 1 193 ? -1.678 -8.859 10.625 1 98.31 193 THR A O 1
ATOM 1531 N N . ALA A 1 194 ? 0.127 -10.141 10.594 1 98.81 194 ALA A N 1
ATOM 1532 C CA . ALA A 1 194 ? 0.517 -9.766 11.953 1 98.81 194 ALA A CA 1
ATOM 1533 C C . ALA A 1 194 ? 1.735 -8.852 11.938 1 98.81 194 ALA A C 1
ATOM 1535 O O . ALA A 1 194 ? 1.822 -7.91 12.734 1 98.81 194 ALA A O 1
ATOM 1536 N N . ASN A 1 195 ? 2.65 -9.156 11.086 1 98.94 195 ASN A N 1
ATOM 1537 C CA . ASN A 1 195 ? 3.824 -8.305 10.938 1 98.94 195 ASN A CA 1
ATOM 1538 C C . ASN A 1 195 ? 4.309 -8.266 9.492 1 98.94 195 ASN A C 1
ATOM 1540 O O . ASN A 1 195 ? 4.289 -9.281 8.797 1 98.94 195 ASN A O 1
ATOM 1544 N N . LEU A 1 196 ? 4.703 -7.176 9.039 1 98.94 196 LEU A N 1
ATOM 1545 C CA . LEU A 1 196 ? 5.355 -6.941 7.758 1 98.94 196 LEU A CA 1
ATOM 1546 C C . LEU A 1 196 ? 6.625 -6.113 7.938 1 98.94 196 LEU A C 1
ATOM 1548 O O . LEU A 1 196 ? 6.566 -4.973 8.398 1 98.94 196 LEU A O 1
ATOM 1552 N N . ASN A 1 197 ? 7.77 -6.676 7.637 1 99 197 ASN A N 1
ATOM 1553 C CA . ASN A 1 197 ? 9.07 -6.027 7.754 1 99 197 ASN A CA 1
ATOM 1554 C C . ASN A 1 197 ? 9.773 -5.938 6.402 1 99 197 ASN A C 1
ATOM 1556 O O . ASN A 1 197 ? 10.141 -6.961 5.82 1 99 197 ASN A O 1
ATOM 1560 N N . ILE A 1 198 ? 10.016 -4.73 5.957 1 98.94 198 ILE A N 1
ATOM 1561 C CA . ILE A 1 198 ? 10.477 -4.523 4.586 1 98.94 198 ILE A CA 1
ATOM 1562 C C . ILE A 1 198 ? 11.766 -3.705 4.594 1 98.94 198 ILE A C 1
ATOM 1564 O O . ILE A 1 198 ? 11.812 -2.615 5.172 1 98.94 198 ILE A O 1
ATOM 1568 N N . ASN A 1 199 ? 12.758 -4.184 3.951 1 98.94 199 ASN A N 1
ATOM 1569 C CA . ASN A 1 199 ? 14 -3.469 3.689 1 98.94 199 ASN A CA 1
ATOM 1570 C C . ASN A 1 199 ? 14.102 -3.041 2.227 1 98.94 199 ASN A C 1
ATOM 1572 O O . ASN A 1 199 ? 14.234 -3.883 1.338 1 98.94 199 ASN A O 1
ATOM 1576 N N . TYR A 1 200 ? 14.062 -1.776 2.029 1 98.81 200 TYR A N 1
ATOM 1577 C CA . TYR A 1 200 ? 14.164 -1.22 0.686 1 98.81 200 TYR A CA 1
ATOM 1578 C C . TYR A 1 200 ? 15.625 -1.022 0.294 1 98.81 200 TYR A C 1
ATOM 1580 O O . TYR A 1 200 ? 16.391 -0.361 1.008 1 98.81 200 TYR A O 1
ATOM 1588 N N . ARG A 1 201 ? 15.977 -1.55 -0.907 1 98.44 201 ARG A N 1
ATOM 1589 C CA . ARG A 1 201 ? 17.391 -1.546 -1.294 1 98.44 201 ARG A CA 1
ATOM 1590 C C . ARG A 1 201 ? 17.609 -0.64 -2.498 1 98.44 201 ARG A C 1
ATOM 1592 O O . ARG A 1 201 ? 18.625 0.054 -2.572 1 98.44 201 ARG A O 1
ATOM 1599 N N . SER A 1 202 ? 16.766 -0.667 -3.441 1 97.56 202 SER A N 1
ATOM 1600 C CA . SER A 1 202 ? 16.859 0.181 -4.625 1 97.56 202 SER A CA 1
ATOM 1601 C C . SER A 1 202 ? 15.492 0.543 -5.172 1 97.56 202 SER A C 1
ATOM 1603 O O . SER A 1 202 ? 14.547 -0.239 -5.051 1 97.56 202 SER A O 1
ATOM 1605 N N . PRO A 1 203 ? 15.375 1.706 -5.762 1 96.88 203 PRO A N 1
ATOM 1606 C CA . PRO A 1 203 ? 14.07 2.131 -6.285 1 96.88 203 PRO A CA 1
ATOM 1607 C C . PRO A 1 203 ? 13.617 1.291 -7.477 1 96.88 203 PRO A C 1
ATOM 1609 O O . PRO A 1 203 ? 14.43 0.641 -8.133 1 96.88 203 PRO A O 1
ATOM 1612 N N . ILE A 1 204 ? 12.344 1.229 -7.691 1 97.81 204 ILE A N 1
ATOM 1613 C CA . ILE A 1 204 ? 11.734 0.57 -8.844 1 97.81 204 ILE A CA 1
ATOM 1614 C C . ILE A 1 204 ? 11.18 1.619 -9.805 1 97.81 204 ILE A C 1
ATOM 1616 O O . ILE A 1 204 ? 10.273 2.379 -9.445 1 97.81 204 ILE A O 1
ATOM 1620 N N . PRO A 1 205 ? 11.656 1.694 -11.047 1 96.44 205 PRO A N 1
ATOM 1621 C CA . PRO A 1 205 ? 11.094 2.66 -12 1 96.44 205 PRO A CA 1
ATOM 1622 C C . PRO A 1 205 ? 9.656 2.328 -12.406 1 96.44 205 PRO A C 1
ATOM 1624 O O . PRO A 1 205 ? 9.312 1.154 -12.555 1 96.44 205 PRO A O 1
ATOM 1627 N N . LEU A 1 206 ? 8.891 3.363 -12.57 1 95.75 206 LEU A N 1
ATOM 1628 C CA . LEU A 1 206 ? 7.566 3.141 -13.141 1 95.75 206 LEU A CA 1
ATOM 1629 C C . LEU A 1 206 ? 7.664 2.465 -14.5 1 95.75 206 LEU A C 1
ATOM 1631 O O . LEU A 1 206 ? 8.594 2.73 -15.266 1 95.75 206 LEU A O 1
ATOM 1635 N N . GLY A 1 207 ? 6.734 1.55 -14.727 1 96.5 207 GLY A N 1
ATOM 1636 C CA . GLY A 1 207 ? 6.695 0.883 -16.016 1 96.5 207 GLY A CA 1
ATOM 1637 C C . GLY A 1 207 ? 7.598 -0.333 -16.094 1 96.5 207 GLY A C 1
ATOM 1638 O O . GLY A 1 207 ? 7.512 -1.122 -17.031 1 96.5 207 GLY A O 1
ATOM 1639 N N . SER A 1 208 ? 8.438 -0.493 -15.125 1 97.69 208 SER A N 1
ATOM 1640 C CA . SER A 1 208 ? 9.344 -1.639 -15.133 1 97.69 208 SER A CA 1
ATOM 1641 C C . SER A 1 208 ? 8.648 -2.898 -14.625 1 97.69 208 SER A C 1
ATOM 1643 O O . SER A 1 208 ? 7.535 -2.828 -14.102 1 97.69 208 SER A O 1
ATOM 1645 N N . VAL A 1 209 ? 9.281 -4.02 -14.906 1 98.81 209 VAL A N 1
ATOM 1646 C CA . VAL A 1 209 ? 8.812 -5.316 -14.438 1 98.81 209 VAL A CA 1
ATOM 1647 C C . VAL A 1 209 ? 9.758 -5.848 -13.359 1 98.81 209 VAL A C 1
ATOM 1649 O O . VAL A 1 209 ? 10.977 -5.812 -13.523 1 98.81 209 VAL A O 1
ATOM 1652 N N . VAL A 1 210 ? 9.18 -6.23 -12.289 1 98.94 210 VAL A N 1
ATOM 1653 C CA . VAL A 1 210 ? 9.953 -6.879 -11.234 1 98.94 210 VAL A CA 1
ATOM 1654 C C . VAL A 1 210 ? 9.336 -8.234 -10.906 1 98.94 210 VAL A C 1
ATOM 1656 O O . VAL A 1 210 ? 8.188 -8.508 -11.266 1 98.94 210 VAL A O 1
ATOM 1659 N N . VAL A 1 211 ? 10.109 -9.109 -10.281 1 98.94 211 VAL A N 1
ATOM 1660 C CA . VAL A 1 211 ? 9.672 -10.43 -9.859 1 98.94 211 VAL A CA 1
ATOM 1661 C C . VAL A 1 211 ? 9.758 -10.547 -8.344 1 98.94 211 VAL A C 1
ATOM 1663 O O . VAL A 1 211 ? 10.781 -10.211 -7.746 1 98.94 211 VAL A O 1
ATOM 1666 N N . LEU A 1 212 ? 8.703 -10.906 -7.738 1 98.94 212 LEU A N 1
ATOM 1667 C CA . LEU A 1 212 ? 8.688 -11.203 -6.309 1 98.94 212 LEU A CA 1
ATOM 1668 C C . LEU A 1 212 ? 8.82 -12.703 -6.066 1 98.94 212 LEU A C 1
ATOM 1670 O O . LEU A 1 212 ? 8.062 -13.5 -6.629 1 98.94 212 LEU A O 1
ATOM 1674 N N . HIS A 1 213 ? 9.773 -13.062 -5.293 1 98.94 213 HIS A N 1
ATOM 1675 C CA . HIS A 1 213 ? 10 -14.438 -4.859 1 98.94 213 HIS A CA 1
ATOM 1676 C C . HIS A 1 213 ? 9.617 -14.617 -3.393 1 98.94 213 HIS A C 1
ATOM 1678 O O . HIS A 1 213 ? 10.25 -14.047 -2.506 1 98.94 213 HIS A O 1
ATOM 1684 N N . SER A 1 214 ? 8.617 -15.398 -3.152 1 98.94 214 SER A N 1
ATOM 1685 C CA . SER A 1 214 ? 8.172 -15.625 -1.782 1 98.94 214 SER A CA 1
ATOM 1686 C C . SER A 1 214 ? 8.227 -17.109 -1.421 1 98.94 214 SER A C 1
ATOM 1688 O O . SER A 1 214 ? 7.934 -17.969 -2.254 1 98.94 214 SER A O 1
ATOM 1690 N N . ALA A 1 215 ? 8.594 -17.359 -0.179 1 98.94 215 ALA A N 1
ATOM 1691 C CA . ALA A 1 215 ? 8.695 -18.734 0.283 1 98.94 215 ALA A CA 1
ATOM 1692 C C . ALA A 1 215 ? 8.336 -18.859 1.763 1 98.94 215 ALA A C 1
ATOM 1694 O O . ALA A 1 215 ? 8.586 -17.922 2.539 1 98.94 215 ALA A O 1
ATOM 1695 N N . LEU A 1 216 ? 7.84 -20.016 2.082 1 98.94 216 LEU A N 1
ATOM 1696 C CA . LEU A 1 216 ? 7.613 -20.312 3.49 1 98.94 216 LEU A CA 1
ATOM 1697 C C . LEU A 1 216 ? 8.938 -20.5 4.227 1 98.94 216 LEU A C 1
ATOM 1699 O O . LEU A 1 216 ? 9.805 -21.25 3.773 1 98.94 216 LEU A O 1
ATOM 1703 N N . ASP A 1 217 ? 9.078 -19.734 5.242 1 98.88 217 ASP A N 1
ATOM 1704 C CA . ASP A 1 217 ? 10.25 -19.922 6.09 1 98.88 217 ASP A CA 1
ATOM 1705 C C . ASP A 1 217 ? 10.008 -21.016 7.133 1 98.88 217 ASP A C 1
ATOM 1707 O O . ASP A 1 217 ? 10.758 -21.984 7.203 1 98.88 217 ASP A O 1
ATOM 1711 N N . ARG A 1 218 ? 8.906 -20.812 7.918 1 98.69 218 ARG A N 1
ATOM 1712 C CA . ARG A 1 218 ? 8.523 -21.781 8.938 1 98.69 218 ARG A CA 1
ATOM 1713 C C . ARG A 1 218 ? 7.102 -21.531 9.43 1 98.69 218 ARG A C 1
ATOM 1715 O O . ARG A 1 218 ? 6.543 -20.453 9.203 1 98.69 218 ARG A O 1
ATOM 1722 N N . THR A 1 219 ? 6.605 -22.578 10.086 1 98.31 219 THR A N 1
ATOM 1723 C CA . THR A 1 219 ? 5.32 -22.5 10.766 1 98.31 219 THR A CA 1
ATOM 1724 C C . THR A 1 219 ? 5.469 -22.859 12.242 1 98.31 219 THR A C 1
ATOM 1726 O O . THR A 1 219 ? 6.109 -23.859 12.578 1 98.31 219 THR A O 1
ATOM 1729 N N . GLU A 1 220 ? 4.984 -21.984 13.062 1 98.38 220 GLU A N 1
ATOM 1730 C CA . GLU A 1 220 ? 4.93 -22.219 14.508 1 98.38 220 GLU A CA 1
ATOM 1731 C C . GLU A 1 220 ? 3.512 -22.062 15.039 1 98.38 220 GLU A C 1
ATOM 1733 O O . GLU A 1 220 ? 3.104 -20.953 15.391 1 98.38 220 GLU A O 1
ATOM 1738 N N . GLY A 1 221 ? 2.799 -23.203 15.219 1 96.81 221 GLY A N 1
ATOM 1739 C CA . GLY A 1 221 ? 1.391 -23.109 15.562 1 96.81 221 GLY A CA 1
ATOM 1740 C C . GLY A 1 221 ? 0.57 -22.375 14.516 1 96.81 221 GLY A C 1
ATOM 1741 O O . GLY A 1 221 ? 0.568 -22.766 13.344 1 96.81 221 GLY A O 1
ATOM 1742 N N . LYS A 1 222 ? -0.027 -21.344 15.016 1 97.25 222 LYS A N 1
ATOM 1743 C CA . LYS A 1 222 ? -0.855 -20.562 14.109 1 97.25 222 LYS A CA 1
ATOM 1744 C C . LYS A 1 222 ? -0.016 -19.531 13.352 1 97.25 222 LYS A C 1
ATOM 1746 O O . LYS A 1 222 ? -0.526 -18.844 12.477 1 97.25 222 LYS A O 1
ATOM 1751 N N . LYS A 1 223 ? 1.214 -19.453 13.68 1 98.5 223 LYS A N 1
ATOM 1752 C CA . LYS A 1 223 ? 2.082 -18.453 13.078 1 98.5 223 LYS A CA 1
ATOM 1753 C C . LYS A 1 223 ? 2.74 -18.969 11.805 1 98.5 223 LYS A C 1
ATOM 1755 O O . LYS A 1 223 ? 3.375 -20.031 11.82 1 98.5 223 LYS A O 1
ATOM 1760 N N . ILE A 1 224 ? 2.561 -18.25 10.742 1 98.81 224 ILE A N 1
ATOM 1761 C CA . ILE A 1 224 ? 3.158 -18.594 9.453 1 98.81 224 ILE A CA 1
ATOM 1762 C C . ILE A 1 224 ? 4.188 -17.531 9.07 1 98.81 224 ILE A C 1
ATOM 1764 O O . ILE A 1 224 ? 3.838 -16.359 8.852 1 98.81 224 ILE A O 1
ATOM 1768 N N . PHE A 1 225 ? 5.445 -17.906 8.969 1 98.94 225 PHE A N 1
ATOM 1769 C CA . PHE A 1 225 ? 6.535 -17 8.617 1 98.94 225 PHE A CA 1
ATOM 1770 C C . PHE A 1 225 ? 6.91 -17.156 7.148 1 98.94 225 PHE A C 1
ATOM 1772 O O . PHE A 1 225 ? 7.211 -18.266 6.691 1 98.94 225 PHE A O 1
ATOM 1779 N N . VAL A 1 226 ? 6.887 -16.031 6.43 1 98.94 226 VAL A N 1
ATOM 1780 C CA . VAL A 1 226 ? 7.105 -16.031 4.984 1 98.94 226 VAL A CA 1
ATOM 1781 C C . VAL A 1 226 ? 8.18 -15.016 4.621 1 98.94 226 VAL A C 1
ATOM 1783 O O . VAL A 1 226 ? 8.266 -13.953 5.23 1 98.94 226 VAL A O 1
ATOM 1786 N N . THR A 1 227 ? 9.008 -15.32 3.635 1 98.94 227 THR A N 1
ATOM 1787 C CA . THR A 1 227 ? 10.008 -14.398 3.113 1 98.94 227 THR A CA 1
ATOM 1788 C C . THR A 1 227 ? 9.641 -13.93 1.71 1 98.94 227 THR A C 1
ATOM 1790 O O . THR A 1 227 ? 8.875 -14.602 1.01 1 98.94 227 THR A O 1
ATOM 1793 N N . CYS A 1 228 ? 10.172 -12.805 1.326 1 98.94 228 CYS A N 1
ATOM 1794 C CA . CYS A 1 228 ? 9.922 -12.266 -0.008 1 98.94 228 CYS A CA 1
ATOM 1795 C C . CYS A 1 228 ? 11.102 -11.43 -0.484 1 98.94 228 CYS A C 1
ATOM 1797 O O . CYS A 1 228 ? 11.617 -10.594 0.26 1 98.94 228 CYS A O 1
ATOM 1799 N N . ARG A 1 229 ? 11.508 -11.648 -1.675 1 98.94 229 ARG A N 1
ATOM 1800 C CA . ARG A 1 229 ? 12.5 -10.836 -2.369 1 98.94 229 ARG A CA 1
ATOM 1801 C C . ARG A 1 229 ? 11.938 -10.266 -3.666 1 98.94 229 ARG A C 1
ATOM 1803 O O . ARG A 1 229 ? 11.281 -10.984 -4.43 1 98.94 229 ARG A O 1
ATOM 1810 N N . VAL A 1 230 ? 12.156 -9.008 -3.885 1 98.94 230 VAL A N 1
ATOM 1811 C CA . VAL A 1 230 ? 11.758 -8.344 -5.125 1 98.94 230 VAL A CA 1
ATOM 1812 C C . VAL A 1 230 ? 13 -8.039 -5.961 1 98.94 230 VAL A C 1
ATOM 1814 O O . VAL A 1 230 ? 13.891 -7.305 -5.523 1 98.94 230 VAL A O 1
ATOM 1817 N N . THR A 1 231 ? 13.055 -8.547 -7.176 1 98.94 231 THR A N 1
ATOM 1818 C CA . THR A 1 231 ? 14.234 -8.398 -8.023 1 98.94 231 THR A CA 1
ATOM 1819 C C . THR A 1 231 ? 13.828 -7.969 -9.438 1 98.94 231 THR A C 1
ATOM 1821 O O . THR A 1 231 ? 12.648 -8.031 -9.797 1 98.94 231 THR A O 1
ATOM 1824 N N . SER A 1 232 ? 14.875 -7.535 -10.125 1 98.69 232 SER A N 1
ATOM 1825 C CA . SER A 1 232 ? 14.703 -7.449 -11.57 1 98.69 232 SER A CA 1
ATOM 1826 C C . SER A 1 232 ? 14.422 -8.82 -12.18 1 98.69 232 SER A C 1
ATOM 1828 O O . SER A 1 232 ? 14.586 -9.844 -11.508 1 98.69 232 SER A O 1
ATOM 1830 N N . THR A 1 233 ? 13.961 -8.844 -13.406 1 98.5 233 THR A N 1
ATOM 1831 C CA . THR A 1 233 ? 13.547 -10.086 -14.031 1 98.5 233 THR A CA 1
ATOM 1832 C C . THR A 1 233 ? 14.734 -11.031 -14.203 1 98.5 233 THR A C 1
ATOM 1834 O O . THR A 1 233 ? 14.578 -12.25 -14.148 1 98.5 233 THR A O 1
ATOM 1837 N N . ASP A 1 234 ? 15.883 -10.445 -14.391 1 97.31 234 ASP A N 1
ATOM 1838 C CA . ASP A 1 234 ? 17.078 -11.266 -14.539 1 97.31 234 ASP A CA 1
ATOM 1839 C C . ASP A 1 234 ? 17.734 -11.531 -13.188 1 97.31 234 ASP A C 1
ATOM 1841 O O . ASP A 1 234 ? 18.812 -12.109 -13.117 1 97.31 234 ASP A O 1
ATOM 1845 N N . GLU A 1 235 ? 17.203 -11.008 -12.109 1 97.31 235 GLU A N 1
ATOM 1846 C CA . GLU A 1 235 ? 17.594 -11.211 -10.719 1 97.31 235 GLU A CA 1
ATOM 1847 C C . GLU A 1 235 ? 18.938 -10.539 -10.43 1 97.31 235 GLU A C 1
ATOM 1849 O O . GLU A 1 235 ? 19.562 -10.82 -9.406 1 97.31 235 GLU A O 1
ATOM 1854 N N . SER A 1 236 ? 19.344 -9.633 -11.289 1 97.69 236 SER A N 1
ATOM 1855 C CA . SER A 1 236 ? 20.625 -8.961 -11.102 1 97.69 236 SER A CA 1
ATOM 1856 C C . SER A 1 236 ? 20.516 -7.84 -10.078 1 97.69 236 SER A C 1
ATOM 1858 O O . SER A 1 236 ? 21.516 -7.434 -9.492 1 97.69 236 SER A O 1
ATOM 1860 N N . LYS A 1 237 ? 19.375 -7.293 -9.938 1 98.5 237 LYS A N 1
ATOM 1861 C CA . LYS A 1 237 ? 19.156 -6.188 -9.008 1 98.5 237 LYS A CA 1
ATOM 1862 C C . LYS A 1 237 ? 18.141 -6.559 -7.93 1 98.5 237 LYS A C 1
ATOM 1864 O O . LYS A 1 237 ? 17.062 -7.055 -8.242 1 98.5 237 LYS A O 1
ATOM 1869 N N . LEU A 1 238 ? 18.578 -6.426 -6.676 1 98.81 238 LEU A N 1
ATOM 1870 C CA . LEU A 1 238 ? 17.656 -6.566 -5.543 1 98.81 238 LEU A CA 1
ATOM 1871 C C . LEU A 1 238 ? 17.031 -5.227 -5.188 1 98.81 238 LEU A C 1
ATOM 1873 O O . LEU A 1 238 ? 17.734 -4.277 -4.836 1 98.81 238 LEU A O 1
ATOM 1877 N N . HIS A 1 239 ? 15.711 -5.125 -5.273 1 98.88 239 HIS A N 1
ATOM 1878 C CA . HIS A 1 239 ? 15.023 -3.877 -4.984 1 98.88 239 HIS A CA 1
ATOM 1879 C C . HIS A 1 239 ? 14.531 -3.844 -3.539 1 98.88 239 HIS A C 1
ATOM 1881 O O . HIS A 1 239 ? 14.547 -2.789 -2.898 1 98.88 239 HIS A O 1
ATOM 1887 N N . THR A 1 240 ? 14.016 -4.977 -3.043 1 98.88 240 THR A N 1
ATOM 1888 C CA . THR A 1 240 ? 13.422 -5.027 -1.71 1 98.88 240 THR A CA 1
ATOM 1889 C C . THR A 1 240 ? 13.516 -6.438 -1.134 1 98.88 240 THR A C 1
ATOM 1891 O O . THR A 1 240 ? 13.406 -7.422 -1.868 1 98.88 240 THR A O 1
ATOM 1894 N N . GLU A 1 241 ? 13.734 -6.566 0.112 1 98.88 241 GLU A N 1
ATOM 1895 C CA . GLU A 1 241 ? 13.633 -7.805 0.876 1 98.88 241 GLU A CA 1
ATOM 1896 C C . GLU A 1 241 ? 12.68 -7.648 2.061 1 98.88 241 GLU A C 1
ATOM 1898 O O . GLU A 1 241 ? 12.68 -6.613 2.729 1 98.88 241 GLU A O 1
ATOM 1903 N N . ALA A 1 242 ? 11.969 -8.727 2.303 1 98.94 242 ALA A N 1
ATOM 1904 C CA . ALA A 1 242 ? 10.945 -8.57 3.338 1 98.94 242 ALA A CA 1
ATOM 1905 C C . ALA A 1 242 ? 10.664 -9.906 4.027 1 98.94 242 ALA A C 1
ATOM 1907 O O . ALA A 1 242 ? 10.953 -10.969 3.479 1 98.94 242 ALA A O 1
ATOM 1908 N N . THR A 1 243 ? 10.203 -9.812 5.227 1 98.94 243 THR A N 1
ATOM 1909 C CA . THR A 1 243 ? 9.586 -10.914 5.961 1 98.94 243 THR A CA 1
ATOM 1910 C C . THR A 1 243 ? 8.164 -10.547 6.395 1 98.94 243 THR A C 1
ATOM 1912 O O . THR A 1 243 ? 7.879 -9.383 6.668 1 98.94 243 THR A O 1
ATOM 1915 N N . ALA A 1 244 ? 7.375 -11.523 6.395 1 98.94 244 ALA A N 1
ATOM 1916 C CA . ALA A 1 244 ? 5.992 -11.352 6.836 1 98.94 244 ALA A CA 1
ATOM 1917 C C . ALA A 1 244 ? 5.59 -12.445 7.82 1 98.94 244 ALA A C 1
ATOM 1919 O O . ALA A 1 244 ? 6.02 -13.594 7.691 1 98.94 244 ALA A O 1
ATOM 1920 N N . LEU A 1 245 ? 4.852 -12.031 8.789 1 98.94 245 LEU A N 1
ATOM 1921 C CA . LEU A 1 245 ? 4.227 -12.945 9.734 1 98.94 245 LEU A CA 1
ATOM 1922 C C . LEU A 1 245 ? 2.707 -12.906 9.609 1 98.94 245 LEU A C 1
ATOM 1924 O O . LEU A 1 245 ? 2.102 -11.836 9.672 1 98.94 245 LEU A O 1
ATOM 1928 N N . PHE A 1 246 ? 2.146 -14.016 9.406 1 98.75 246 PHE A N 1
ATOM 1929 C CA . PHE A 1 246 ? 0.696 -14.156 9.367 1 98.75 246 PHE A CA 1
ATOM 1930 C C . PHE A 1 246 ? 0.215 -15.078 10.492 1 98.75 246 PHE A C 1
ATOM 1932 O O . PHE A 1 246 ? 0.959 -15.938 10.953 1 98.75 246 PHE A O 1
ATOM 1939 N N . ILE A 1 247 ? -1.037 -14.875 10.875 1 98 247 ILE A N 1
ATOM 1940 C CA . ILE A 1 247 ? -1.703 -15.734 11.852 1 98 247 ILE A CA 1
ATOM 1941 C C . ILE A 1 247 ? -2.902 -16.422 11.203 1 98 247 ILE A C 1
ATOM 1943 O O . ILE A 1 247 ? -3.766 -15.758 10.625 1 98 247 ILE A O 1
ATOM 1947 N N . SER A 1 248 ? -2.939 -17.703 11.273 1 95.88 248 SER A N 1
ATOM 1948 C CA . SER A 1 248 ? -4.102 -18.438 10.789 1 95.88 248 SER A CA 1
ATOM 1949 C C . SER A 1 248 ? -5.32 -18.203 11.672 1 95.88 248 SER A C 1
ATOM 1951 O O . SER A 1 248 ? -5.211 -18.188 12.898 1 95.88 248 SER A O 1
ATOM 1953 N N . VAL A 1 249 ? -6.445 -17.922 11.023 1 90.56 249 VAL A N 1
ATOM 1954 C CA . VAL A 1 249 ? -7.656 -17.641 11.781 1 90.56 249 VAL A CA 1
ATOM 1955 C C . VAL A 1 249 ? -8.711 -18.703 11.508 1 90.56 249 VAL A C 1
ATOM 1957 O O . VAL A 1 249 ? -8.773 -19.25 10.406 1 90.56 249 VAL A O 1
ATOM 1960 N N . ASN A 1 250 ? -9.375 -19.156 12.539 1 75.94 250 ASN A N 1
ATOM 1961 C CA . ASN A 1 250 ? -10.5 -20.078 12.375 1 75.94 250 ASN A CA 1
ATOM 1962 C C . ASN A 1 250 ? -11.742 -19.375 11.875 1 75.94 250 ASN A C 1
ATOM 1964 O O . ASN A 1 250 ? -12.023 -18.234 12.273 1 75.94 250 ASN A O 1
ATOM 1968 N N . MET A 1 251 ? -12.195 -19.703 10.641 1 58.69 251 MET A N 1
ATOM 1969 C CA . MET A 1 251 ? -13.359 -19.078 10.008 1 58.69 251 MET A CA 1
ATOM 1970 C C . MET A 1 251 ? -14.453 -18.797 11.031 1 58.69 251 MET A C 1
ATOM 1972 O O . MET A 1 251 ? -15.203 -17.828 10.906 1 58.69 251 MET A O 1
ATOM 1976 N N . GLY A 1 252 ? -14.641 -19.562 11.984 1 50.59 252 GLY A N 1
ATOM 1977 C CA . GLY A 1 252 ? -15.633 -19.234 12.992 1 50.59 252 GLY A CA 1
ATOM 1978 C C . GLY A 1 252 ? -15.344 -17.922 13.703 1 50.59 252 GLY A C 1
ATOM 1979 O O . GLY A 1 252 ? -16.266 -17.219 14.109 1 50.59 252 GLY A O 1
ATOM 1980 N N . HIS A 1 253 ? -14.141 -17.594 13.867 1 46.5 253 HIS A N 1
ATOM 1981 C CA . HIS A 1 253 ? -13.688 -16.422 14.617 1 46.5 253 HIS A CA 1
ATOM 1982 C C . HIS A 1 253 ? -13.711 -15.172 13.75 1 46.5 253 HIS A C 1
ATOM 1984 O O . HIS A 1 253 ? -13.891 -14.062 14.25 1 46.5 253 HIS A O 1
ATOM 1990 N N . LEU A 1 254 ? -13.336 -15.312 12.508 1 44.31 254 LEU A N 1
ATOM 1991 C CA . LEU A 1 254 ? -13.203 -14.125 11.672 1 44.31 254 LEU A CA 1
ATOM 1992 C C . LEU A 1 254 ? -14.539 -13.398 11.547 1 44.31 254 LEU A C 1
ATOM 1994 O O . LEU A 1 254 ? -14.57 -12.172 11.445 1 44.31 254 LEU A O 1
ATOM 1998 N N . PHE A 1 255 ? -15.602 -14.211 11.445 1 43.31 255 PHE A N 1
ATOM 1999 C CA . PHE A 1 255 ? -16.906 -13.578 11.273 1 43.31 255 PHE A CA 1
ATOM 2000 C C . PHE A 1 255 ? -17.672 -13.539 12.586 1 43.31 255 PHE A C 1
ATOM 2002 O O . PHE A 1 255 ? -18.891 -13.367 12.594 1 43.31 255 PHE A O 1
ATOM 2009 N N . GLY A 1 256 ? -17.047 -13.25 13.531 1 35.97 256 GLY A N 1
ATOM 2010 C CA . GLY A 1 256 ? -17.766 -13.109 14.789 1 35.97 256 GLY A CA 1
ATOM 2011 C C . GLY A 1 256 ? -18.672 -14.289 15.086 1 35.97 256 GLY A C 1
ATOM 2012 O O . GLY A 1 256 ? -19.531 -14.219 15.969 1 35.97 256 GLY A O 1
ATOM 2013 N N . THR A 1 257 ? -18.75 -15.297 14.289 1 32.44 257 THR A N 1
ATOM 2014 C CA . THR A 1 257 ? -19.672 -16.312 14.781 1 32.44 257 THR A CA 1
ATOM 2015 C C . THR A 1 257 ? -18.984 -17.234 15.781 1 32.44 257 THR A C 1
ATOM 2017 O O . THR A 1 257 ? -17.781 -17.5 15.664 1 32.44 257 THR A O 1
ATOM 2020 N N . MET B 1 1 ? 50.938 -0.717 -3.773 1 19.86 1 MET B N 1
ATOM 2021 C CA . MET B 1 1 ? 51.281 -0.192 -5.09 1 19.86 1 MET B CA 1
ATOM 2022 C C . MET B 1 1 ? 50.469 1.057 -5.414 1 19.86 1 MET B C 1
ATOM 2024 O O . MET B 1 1 ? 49.406 0.964 -6.016 1 19.86 1 MET B O 1
ATOM 2028 N N . ILE B 1 2 ? 50.281 2.035 -4.453 1 20.09 2 ILE B N 1
ATOM 2029 C CA . ILE B 1 2 ? 49.312 3.053 -4.094 1 20.09 2 ILE B CA 1
ATOM 2030 C C . ILE B 1 2 ? 49.375 4.207 -5.09 1 20.09 2 ILE B C 1
ATOM 2032 O O . ILE B 1 2 ? 48.375 4.91 -5.301 1 20.09 2 ILE B O 1
ATOM 2036 N N . ARG B 1 3 ? 50.625 4.582 -5.582 1 18.66 3 ARG B N 1
ATOM 2037 C CA . ARG B 1 3 ? 51.125 5.941 -5.742 1 18.66 3 ARG B CA 1
ATOM 2038 C C . ARG B 1 3 ? 50.656 6.555 -7.055 1 18.66 3 ARG B C 1
ATOM 2040 O O . ARG B 1 3 ? 50.969 7.703 -7.363 1 18.66 3 ARG B O 1
ATOM 2047 N N . ARG B 1 4 ? 50.344 5.84 -8.062 1 18.33 4 ARG B N 1
ATOM 2048 C CA . ARG B 1 4 ? 50.719 6.285 -9.398 1 18.33 4 ARG B CA 1
ATOM 2049 C C . ARG B 1 4 ? 49.844 7.43 -9.875 1 18.33 4 ARG B C 1
ATOM 2051 O O . ARG B 1 4 ? 49.938 7.863 -11.023 1 18.33 4 ARG B O 1
ATOM 2058 N N . CYS B 1 5 ? 48.562 7.574 -9.289 1 19.72 5 CYS B N 1
ATOM 2059 C CA . CYS B 1 5 ? 47.562 8.18 -10.164 1 19.72 5 CYS B CA 1
ATOM 2060 C C . CYS B 1 5 ? 47.75 9.688 -10.258 1 19.72 5 CYS B C 1
ATOM 2062 O O . CYS B 1 5 ? 47.375 10.422 -9.352 1 19.72 5 CYS B O 1
ATOM 2064 N N . LEU B 1 6 ? 48.938 10.18 -10.719 1 18.61 6 LEU B N 1
ATOM 2065 C CA . LEU B 1 6 ? 49.5 11.516 -10.633 1 18.61 6 LEU B CA 1
ATOM 2066 C C . LEU B 1 6 ? 48.5 12.578 -11.055 1 18.61 6 LEU B C 1
ATOM 2068 O O . LEU B 1 6 ? 47.469 12.25 -11.656 1 18.61 6 LEU B O 1
ATOM 2072 N N . GLN B 1 7 ? 48.906 13.734 -11.867 1 16.92 7 GLN B N 1
ATOM 2073 C CA . GLN B 1 7 ? 49.312 15.133 -11.945 1 16.92 7 GLN B CA 1
ATOM 2074 C C . GLN B 1 7 ? 48.469 15.922 -12.93 1 16.92 7 GLN B C 1
ATOM 2076 O O . GLN B 1 7 ? 48.562 17.141 -12.992 1 16.92 7 GLN B O 1
ATOM 2081 N N . ALA B 1 8 ? 47.719 15.391 -13.977 1 16.45 8 ALA B N 1
ATOM 2082 C CA . ALA B 1 8 ? 47.969 16.062 -15.25 1 16.45 8 ALA B CA 1
ATOM 2083 C C . ALA B 1 8 ? 47.25 17.391 -15.328 1 16.45 8 ALA B C 1
ATOM 2085 O O . ALA B 1 8 ? 47.812 18.375 -15.852 1 16.45 8 ALA B O 1
ATOM 2086 N N . VAL B 1 9 ? 45.906 17.609 -15.117 1 17.67 9 VAL B N 1
ATOM 2087 C CA . VAL B 1 9 ? 45.281 18.422 -16.141 1 17.67 9 VAL B CA 1
ATOM 2088 C C . VAL B 1 9 ? 45.375 19.906 -15.797 1 17.67 9 VAL B C 1
ATOM 2090 O O . VAL B 1 9 ? 44.719 20.391 -14.891 1 17.67 9 VAL B O 1
ATOM 2093 N N . ARG B 1 10 ? 46.562 20.516 -15.656 1 17.77 10 ARG B N 1
ATOM 2094 C CA . ARG B 1 10 ? 46.781 21.906 -15.266 1 17.77 10 ARG B CA 1
ATOM 2095 C C . ARG B 1 10 ? 46 22.844 -16.156 1 17.77 10 ARG B C 1
ATOM 2097 O O . ARG B 1 10 ? 45.625 23.938 -15.734 1 17.77 10 ARG B O 1
ATOM 2104 N N . ARG B 1 11 ? 46.094 22.719 -17.578 1 17.09 11 ARG B N 1
ATOM 2105 C CA . ARG B 1 11 ? 46.75 23.828 -18.25 1 17.09 11 ARG B CA 1
ATOM 2106 C C . ARG B 1 11 ? 45.875 25.078 -18.281 1 17.09 11 ARG B C 1
ATOM 2108 O O . ARG B 1 11 ? 46.344 26.172 -18 1 17.09 11 ARG B O 1
ATOM 2115 N N . PHE B 1 12 ? 44.75 25.172 -19.172 1 16.33 12 PHE B N 1
ATOM 2116 C CA . PHE B 1 12 ? 44.875 26.141 -20.266 1 16.33 12 PHE B CA 1
ATOM 2117 C C . PHE B 1 12 ? 44.344 27.5 -19.828 1 16.33 12 PHE B C 1
ATOM 2119 O O . PHE B 1 12 ? 44.938 28.531 -20.172 1 16.33 12 PHE B O 1
ATOM 2126 N N . ILE B 1 13 ? 43 27.734 -19.484 1 17.89 13 ILE B N 1
ATOM 2127 C CA . ILE B 1 13 ? 42.469 28.891 -20.203 1 17.89 13 ILE B CA 1
ATOM 2128 C C . ILE B 1 13 ? 43 30.172 -19.547 1 17.89 13 ILE B C 1
ATOM 2130 O O . ILE B 1 13 ? 42.875 30.344 -18.328 1 17.89 13 ILE B O 1
ATOM 2134 N N . PRO B 1 14 ? 43.688 30.984 -20.391 1 17.64 14 PRO B N 1
ATOM 2135 C CA . PRO B 1 14 ? 44.469 32.219 -20.25 1 17.64 14 PRO B CA 1
ATOM 2136 C C . PRO B 1 14 ? 43.688 33.312 -19.562 1 17.64 14 PRO B C 1
ATOM 2138 O O . PRO B 1 14 ? 42.469 33.25 -19.438 1 17.64 14 PRO B O 1
ATOM 2141 N N . HIS B 1 15 ? 44.469 34.406 -19.234 1 17.28 15 HIS B N 1
ATOM 2142 C CA . HIS B 1 15 ? 44.625 35.625 -18.5 1 17.28 15 HIS B CA 1
ATOM 2143 C C . HIS B 1 15 ? 43.781 36.75 -19.094 1 17.28 15 HIS B C 1
ATOM 2145 O O . HIS B 1 15 ? 44 37.938 -18.812 1 17.28 15 HIS B O 1
ATOM 2151 N N . TYR B 1 16 ? 42.531 36.5 -19.688 1 16.55 16 TYR B N 1
ATOM 2152 C CA . TYR B 1 16 ? 42.125 37.656 -20.484 1 16.55 16 TYR B CA 1
ATOM 2153 C C . TYR B 1 16 ? 42.094 38.906 -19.641 1 16.55 16 TYR B C 1
ATOM 2155 O O . TYR B 1 16 ? 41.281 39.031 -18.734 1 16.55 16 TYR B O 1
ATOM 2163 N N . HIS B 1 17 ? 43.281 39.375 -19.359 1 16.47 17 HIS B N 1
ATOM 2164 C CA . HIS B 1 17 ? 43.594 40.562 -18.578 1 16.47 17 HIS B CA 1
ATOM 2165 C C . HIS B 1 17 ? 42.688 41.719 -18.922 1 16.47 17 HIS B C 1
ATOM 2167 O O . HIS B 1 17 ? 42.031 42.281 -18.047 1 16.47 17 HIS B O 1
ATOM 2173 N N . ALA B 1 18 ? 43.375 42.688 -19.625 1 16.48 18 ALA B N 1
ATOM 2174 C CA . ALA B 1 18 ? 43.844 44.031 -19.297 1 16.48 18 ALA B CA 1
ATOM 2175 C C . ALA B 1 18 ? 42.844 45.094 -19.75 1 16.48 18 ALA B C 1
ATOM 2177 O O . ALA B 1 18 ? 42.469 45.969 -18.969 1 16.48 18 ALA B O 1
ATOM 2178 N N . LEU B 1 19 ? 42.906 45.344 -21.125 1 15.5 19 LEU B N 1
ATOM 2179 C CA . LEU B 1 19 ? 43.344 46.625 -21.688 1 15.5 19 LEU B CA 1
ATOM 2180 C C . LEU B 1 19 ? 42.188 47.594 -21.859 1 15.5 19 LEU B C 1
ATOM 2182 O O . LEU B 1 19 ? 42.375 48.75 -22.234 1 15.5 19 LEU B O 1
ATOM 2186 N N . PHE B 1 20 ? 40.938 47.156 -21.812 1 15.8 20 PHE B N 1
ATOM 2187 C CA . PHE B 1 20 ? 40.312 47.969 -22.828 1 15.8 20 PHE B CA 1
ATOM 2188 C C . PHE B 1 20 ? 40.375 49.438 -22.453 1 15.8 20 PHE B C 1
ATOM 2190 O O . PHE B 1 20 ? 39.688 49.875 -21.516 1 15.8 20 PHE B O 1
ATOM 2197 N N . GLN B 1 21 ? 41.531 49.969 -22.625 1 15.91 21 GLN B N 1
ATOM 2198 C CA . GLN B 1 21 ? 41.906 51.344 -22.375 1 15.91 21 GLN B CA 1
ATOM 2199 C C . GLN B 1 21 ? 40.938 52.312 -23 1 15.91 21 GLN B C 1
ATOM 2201 O O . GLN B 1 21 ? 40.562 53.312 -22.391 1 15.91 21 GLN B O 1
ATOM 2206 N N . ASP B 1 22 ? 40.875 52.281 -24.375 1 15.28 22 ASP B N 1
ATOM 2207 C CA . ASP B 1 22 ? 41.375 53.469 -25.062 1 15.28 22 ASP B CA 1
ATOM 2208 C C . ASP B 1 22 ? 40.375 54.625 -24.984 1 15.28 22 ASP B C 1
ATOM 2210 O O . ASP B 1 22 ? 40.719 55.688 -24.469 1 15.28 22 ASP B O 1
ATOM 2214 N N . ALA B 1 23 ? 39.875 55.062 -26.281 1 15.37 23 ALA B N 1
ATOM 2215 C CA . ALA B 1 23 ? 40.188 56.25 -27.078 1 15.37 23 ALA B CA 1
ATOM 2216 C C . ALA B 1 23 ? 39.156 57.344 -26.828 1 15.37 23 ALA B C 1
ATOM 2218 O O . ALA B 1 23 ? 39.531 58.5 -26.562 1 15.37 23 ALA B O 1
ATOM 2219 N N . VAL B 1 24 ? 38 57.344 -27.594 1 16.33 24 VAL B N 1
ATOM 2220 C CA . VAL B 1 24 ? 37.781 58.375 -28.578 1 16.33 24 VAL B CA 1
ATOM 2221 C C . VAL B 1 24 ? 37.281 59.625 -27.891 1 16.33 24 VAL B C 1
ATOM 2223 O O . VAL B 1 24 ? 36.5 59.562 -26.922 1 16.33 24 VAL B O 1
ATOM 2226 N N . SER B 1 25 ? 37.719 60.812 -28.422 1 16.2 25 SER B N 1
ATOM 2227 C CA . SER B 1 25 ? 37.938 62.25 -28.281 1 16.2 25 SER B CA 1
ATOM 2228 C C . SER B 1 25 ? 36.594 63 -28.25 1 16.2 25 SER B C 1
ATOM 2230 O O . SER B 1 25 ? 36.438 63.906 -27.453 1 16.2 25 SER B O 1
ATOM 2232 N N . GLN B 1 26 ? 35.812 62.938 -29.422 1 16.27 26 GLN B N 1
ATOM 2233 C CA . GLN B 1 26 ? 35.625 64.188 -30.109 1 16.27 26 GLN B CA 1
ATOM 2234 C C . GLN B 1 26 ? 34.656 65.125 -29.359 1 16.27 26 GLN B C 1
ATOM 2236 O O . GLN B 1 26 ? 33.875 64.625 -28.547 1 16.27 26 GLN B O 1
ATOM 2241 N N . ARG B 1 27 ? 34.219 66.25 -30.219 1 16.95 27 ARG B N 1
ATOM 2242 C CA . ARG B 1 27 ? 34 67.688 -30.172 1 16.95 27 ARG B CA 1
ATOM 2243 C C . ARG B 1 27 ? 32.656 68 -29.562 1 16.95 27 ARG B C 1
ATOM 2245 O O . ARG B 1 27 ? 31.781 67.125 -29.453 1 16.95 27 ARG B O 1
ATOM 2252 N N . GLY B 1 28 ? 32.219 69.25 -30.016 1 16.52 28 GLY B N 1
ATOM 2253 C CA . GLY B 1 28 ? 31.766 70.438 -29.422 1 16.52 28 GLY B CA 1
ATOM 2254 C C . GLY B 1 28 ? 30.266 70.5 -29.188 1 16.52 28 GLY B C 1
ATOM 2255 O O . GLY B 1 28 ? 29.797 71 -28.172 1 16.52 28 GLY B O 1
ATOM 2256 N N . LEU B 1 29 ? 29.484 70.188 -30.375 1 17.59 29 LEU B N 1
ATOM 2257 C CA . LEU B 1 29 ? 28.594 71.25 -30.797 1 17.59 29 LEU B CA 1
ATOM 2258 C C . LEU B 1 29 ? 27.328 71.312 -29.953 1 17.59 29 LEU B C 1
ATOM 2260 O O . LEU B 1 29 ? 26.75 70.25 -29.656 1 17.59 29 LEU B O 1
ATOM 2264 N N . ALA B 1 30 ? 26.891 72.438 -29.766 1 17.95 30 ALA B N 1
ATOM 2265 C CA . ALA B 1 30 ? 26.078 73.188 -28.828 1 17.95 30 ALA B CA 1
ATOM 2266 C C . ALA B 1 30 ? 24.609 72.75 -28.875 1 17.95 30 ALA B C 1
ATOM 2268 O O . ALA B 1 30 ? 24.031 72.438 -27.859 1 17.95 30 ALA B O 1
ATOM 2269 N N . GLU B 1 31 ? 23.781 73.438 -29.719 1 17.41 31 GLU B N 1
ATOM 2270 C CA . GLU B 1 31 ? 22.812 74.375 -29.125 1 17.41 31 GLU B CA 1
ATOM 2271 C C . GLU B 1 31 ? 21.453 73.688 -29 1 17.41 31 GLU B C 1
ATOM 2273 O O . GLU B 1 31 ? 20.844 73.688 -27.922 1 17.41 31 GLU B O 1
ATOM 2278 N N . SER B 1 32 ? 20.703 73.5 -30.234 1 18.41 32 SER B N 1
ATOM 2279 C CA . SER B 1 32 ? 19.484 74.312 -30.281 1 18.41 32 SER B CA 1
ATOM 2280 C C . SER B 1 32 ? 18.312 73.625 -29.641 1 18.41 32 SER B C 1
ATOM 2282 O O . SER B 1 32 ? 18.328 72.375 -29.484 1 18.41 32 SER B O 1
ATOM 2284 N N . PRO B 1 33 ? 16.938 74 -30.234 1 20.19 33 PRO B N 1
ATOM 2285 C CA . PRO B 1 33 ? 15.734 74.5 -29.594 1 20.19 33 PRO B CA 1
ATOM 2286 C C . PRO B 1 33 ? 14.766 73.438 -29.141 1 20.19 33 PRO B C 1
ATOM 2288 O O . PRO B 1 33 ? 14.922 72.25 -29.516 1 20.19 33 PRO B O 1
ATOM 2291 N N . GLU B 1 34 ? 13.391 73.75 -29.359 1 19.7 34 GLU B N 1
ATOM 2292 C CA . GLU B 1 34 ? 12.156 73.938 -28.609 1 19.7 34 GLU B CA 1
ATOM 2293 C C . GLU B 1 34 ? 11.273 72.688 -28.688 1 19.7 34 GLU B C 1
ATOM 2295 O O . GLU B 1 34 ? 10.633 72.312 -27.703 1 19.7 34 GLU B O 1
ATOM 2300 N N . LEU B 1 35 ? 10.961 72.188 -29.922 1 20 35 LEU B N 1
ATOM 2301 C CA . LEU B 1 35 ? 9.539 72.125 -30.266 1 20 35 LEU B CA 1
ATOM 2302 C C . LEU B 1 35 ? 8.922 70.875 -29.75 1 20 35 LEU B C 1
ATOM 2304 O O . LEU B 1 35 ? 7.711 70.625 -29.844 1 20 35 LEU B O 1
ATOM 2308 N N . TRP B 1 36 ? 9.672 69.75 -29.531 1 21 36 TRP B N 1
ATOM 2309 C CA . TRP B 1 36 ? 8.898 68.562 -29.922 1 21 36 TRP B CA 1
ATOM 2310 C C . TRP B 1 36 ? 7.836 68.25 -28.875 1 21 36 TRP B C 1
ATOM 2312 O O . TRP B 1 36 ? 8.141 67.625 -27.844 1 21 36 TRP B O 1
ATOM 2322 N N . CYS B 1 37 ? 7.008 69.188 -28.562 1 20 37 CYS B N 1
ATOM 2323 C CA . CYS B 1 37 ? 6.121 69 -27.422 1 20 37 CYS B CA 1
ATOM 2324 C C . CYS B 1 37 ? 5.379 67.688 -27.531 1 20 37 CYS B C 1
ATOM 2326 O O . CYS B 1 37 ? 5.324 66.938 -26.562 1 20 37 CYS B O 1
ATOM 2328 N N . SER B 1 38 ? 4.273 67.688 -28.312 1 22.17 38 SER B N 1
ATOM 2329 C CA . SER B 1 38 ? 2.943 67.5 -27.719 1 22.17 38 SER B CA 1
ATOM 2330 C C . SER B 1 38 ? 2.529 66.062 -27.656 1 22.17 38 SER B C 1
ATOM 2332 O O . SER B 1 38 ? 1.556 65.688 -26.984 1 22.17 38 SER B O 1
ATOM 2334 N N . ALA B 1 39 ? 2.721 65.25 -28.703 1 22.64 39 ALA B N 1
ATOM 2335 C CA . ALA B 1 39 ? 1.68 64.25 -29.016 1 22.64 39 ALA B CA 1
ATOM 2336 C C . ALA B 1 39 ? 1.69 63.125 -28.016 1 22.64 39 ALA B C 1
ATOM 2338 O O . ALA B 1 39 ? 2.549 62.25 -28.094 1 22.64 39 ALA B O 1
ATOM 2339 N N . HIS B 1 40 ? 1.489 63.344 -26.781 1 22.77 40 HIS B N 1
ATOM 2340 C CA . HIS B 1 40 ? 1.444 62.219 -25.844 1 22.77 40 HIS B CA 1
ATOM 2341 C C . HIS B 1 40 ? 0.286 61.281 -26.156 1 22.77 40 HIS B C 1
ATOM 2343 O O . HIS B 1 40 ? -0.872 61.594 -25.875 1 22.77 40 HIS B O 1
ATOM 2349 N N . ARG B 1 41 ? 0.191 60.656 -27.406 1 24.48 41 ARG B N 1
ATOM 2350 C CA . ARG B 1 41 ? -0.892 59.719 -27.641 1 24.48 41 ARG B CA 1
ATOM 2351 C C . ARG B 1 41 ? -1.001 58.719 -26.484 1 24.48 41 ARG B C 1
ATOM 2353 O O . ARG B 1 41 ? 0.009 58.188 -26.016 1 24.48 41 ARG B O 1
ATOM 2360 N N . SER B 1 42 ? -2.178 58.75 -25.812 1 25.84 42 SER B N 1
ATOM 2361 C CA . SER B 1 42 ? -2.686 57.906 -24.719 1 25.84 42 SER B CA 1
ATOM 2362 C C . SER B 1 42 ? -2.598 56.438 -25.062 1 25.84 42 SER B C 1
ATOM 2364 O O . SER B 1 42 ? -3.201 55.969 -26.047 1 25.84 42 SER B O 1
ATOM 2366 N N . ALA B 1 43 ? -1.51 55.75 -25 1 26.64 43 ALA B N 1
ATOM 2367 C CA . ALA B 1 43 ? -1.421 54.281 -25.016 1 26.64 43 ALA B CA 1
ATOM 2368 C C . ALA B 1 43 ? -2.457 53.656 -24.094 1 26.64 43 ALA B C 1
ATOM 2370 O O . ALA B 1 43 ? -2.326 53.719 -22.875 1 26.64 43 ALA B O 1
ATOM 2371 N N . ARG B 1 44 ? -3.73 53.688 -24.422 1 29.84 44 ARG B N 1
ATOM 2372 C CA . ARG B 1 44 ? -4.777 52.875 -23.812 1 29.84 44 ARG B CA 1
ATOM 2373 C C . ARG B 1 44 ? -4.258 51.5 -23.453 1 29.84 44 ARG B C 1
ATOM 2375 O O . ARG B 1 44 ? -3.463 50.906 -24.188 1 29.84 44 ARG B O 1
ATOM 2382 N N . GLY B 1 45 ? -4.348 51.188 -22.188 1 25.5 45 GLY B N 1
ATOM 2383 C CA . GLY B 1 45 ? -4.062 50 -21.406 1 25.5 45 GLY B CA 1
ATOM 2384 C C . GLY B 1 45 ? -4.621 48.75 -22.031 1 25.5 45 GLY B C 1
ATOM 2385 O O . GLY B 1 45 ? -5.832 48.625 -22.219 1 25.5 45 GLY B O 1
ATOM 2386 N N . LEU B 1 46 ? -4.082 48.188 -23.141 1 31.52 46 LEU B N 1
ATOM 2387 C CA . LEU B 1 46 ? -4.402 46.812 -23.406 1 31.52 46 LEU B CA 1
ATOM 2388 C C . LEU B 1 46 ? -4.5 46 -22.125 1 31.52 46 LEU B C 1
ATOM 2390 O O . LEU B 1 46 ? -3.547 45.938 -21.344 1 31.52 46 LEU B O 1
ATOM 2394 N N . SER B 1 47 ? -5.699 45.969 -21.531 1 31.02 47 SER B N 1
ATOM 2395 C CA . SER B 1 47 ? -6.09 45.062 -20.453 1 31.02 47 SER B CA 1
ATOM 2396 C C . SER B 1 47 ? -5.41 43.719 -20.578 1 31.02 47 SER B C 1
ATOM 2398 O O . SER B 1 47 ? -5.199 43.219 -21.688 1 31.02 47 SER B O 1
ATOM 2400 N N . LYS B 1 48 ? -4.582 43.344 -19.641 1 32.06 48 LYS B N 1
ATOM 2401 C CA . LYS B 1 48 ? -4.078 42.031 -19.328 1 32.06 48 LYS B CA 1
ATOM 2402 C C . LYS B 1 48 ? -5.145 40.969 -19.578 1 32.06 48 LYS B C 1
ATOM 2404 O O . LYS B 1 48 ? -6.07 40.812 -18.781 1 32.06 48 LYS B O 1
ATOM 2409 N N . MET B 1 49 ? -5.688 40.844 -20.75 1 34.16 49 MET B N 1
ATOM 2410 C CA . MET B 1 49 ? -6.359 39.562 -20.922 1 34.16 49 MET B CA 1
ATOM 2411 C C . MET B 1 49 ? -5.574 38.438 -20.25 1 34.16 49 MET B C 1
ATOM 2413 O O . MET B 1 49 ? -4.406 38.219 -20.578 1 34.16 49 MET B O 1
ATOM 2417 N N . SER B 1 50 ? -5.766 38.344 -18.938 1 33.78 50 SER B N 1
ATOM 2418 C CA . SER B 1 50 ? -5.336 37.094 -18.281 1 33.78 50 SER B CA 1
ATOM 2419 C C . SER B 1 50 ? -5.547 35.906 -19.188 1 33.78 50 SER B C 1
ATOM 2421 O O . SER B 1 50 ? -6.684 35.469 -19.438 1 33.78 50 SER B O 1
ATOM 2423 N N . LEU B 1 51 ? -5.098 35.906 -20.453 1 35.34 51 LEU B N 1
ATOM 2424 C CA . LEU B 1 51 ? -5.203 34.906 -21.516 1 35.34 51 LEU B CA 1
ATOM 2425 C C . LEU B 1 51 ? -5.078 33.5 -20.938 1 35.34 51 LEU B C 1
ATOM 2427 O O . LEU B 1 51 ? -5.316 32.531 -21.656 1 35.34 51 LEU B O 1
ATOM 2431 N N . TRP B 1 52 ? -4.043 33.406 -20.031 1 36.88 52 TRP B N 1
ATOM 2432 C CA . TRP B 1 52 ? -3.865 31.938 -20 1 36.88 52 TRP B CA 1
ATOM 2433 C C . TRP B 1 52 ? -5.094 31.25 -19.406 1 36.88 52 TRP B C 1
ATOM 2435 O O . TRP B 1 52 ? -5.398 31.422 -18.219 1 36.88 52 TRP B O 1
ATOM 2445 N N . PRO B 1 53 ? -6.227 31.156 -20.016 1 41.16 53 PRO B N 1
ATOM 2446 C CA . PRO B 1 53 ? -7.512 30.656 -19.531 1 41.16 53 PRO B CA 1
ATOM 2447 C C . PRO B 1 53 ? -7.363 29.484 -18.562 1 41.16 53 PRO B C 1
ATOM 2449 O O . PRO B 1 53 ? -8.242 29.234 -17.734 1 41.16 53 PRO B O 1
ATOM 2452 N N . PHE B 1 54 ? -6.531 28.453 -18.969 1 42 54 PHE B N 1
ATOM 2453 C CA . PHE B 1 54 ? -6.574 27.125 -18.359 1 42 54 PHE B CA 1
ATOM 2454 C C . PHE B 1 54 ? -5.809 27.109 -17.047 1 42 54 PHE B C 1
ATOM 2456 O O . PHE B 1 54 ? -4.766 26.453 -16.922 1 42 54 PHE B O 1
ATOM 2463 N N . SER B 1 55 ? -5.602 28.047 -16.312 1 45.06 55 SER B N 1
ATOM 2464 C CA . SER B 1 55 ? -4.926 27.969 -15.031 1 45.06 55 SER B CA 1
ATOM 2465 C C . SER B 1 55 ? -5.668 27.047 -14.07 1 45.06 55 SER B C 1
ATOM 2467 O O . SER B 1 55 ? -6.449 27.516 -13.234 1 45.06 55 SER B O 1
ATOM 2469 N N . VAL B 1 56 ? -6.223 25.969 -14.562 1 51.81 56 VAL B N 1
ATOM 2470 C CA . VAL B 1 56 ? -6.914 25.172 -13.562 1 51.81 56 VAL B CA 1
ATOM 2471 C C . VAL B 1 56 ? -5.973 24.875 -12.398 1 51.81 56 VAL B C 1
ATOM 2473 O O . VAL B 1 56 ? -4.879 24.344 -12.594 1 51.81 56 VAL B O 1
ATOM 2476 N N . SER B 1 57 ? -6.086 25.656 -11.32 1 66.88 57 SER B N 1
ATOM 2477 C CA . SER B 1 57 ? -5.367 25.406 -10.078 1 66.88 57 SER B CA 1
ATOM 2478 C C . SER B 1 57 ? -5.441 23.922 -9.688 1 66.88 57 SER B C 1
ATOM 2480 O O . SER B 1 57 ? -6.48 23.281 -9.852 1 66.88 57 SER B O 1
ATOM 2482 N N . PRO B 1 58 ? -4.316 23.344 -9.359 1 79.56 58 PRO B N 1
ATOM 2483 C CA . PRO B 1 58 ? -4.332 21.938 -8.961 1 79.56 58 PRO B CA 1
ATOM 2484 C C . PRO B 1 58 ? -5.262 21.656 -7.781 1 79.56 58 PRO B C 1
ATOM 2486 O O . PRO B 1 58 ? -5.387 22.5 -6.887 1 79.56 58 PRO B O 1
ATOM 2489 N N . ARG B 1 59 ? -5.965 20.688 -7.867 1 85.69 59 ARG B N 1
ATOM 2490 C CA . ARG B 1 59 ? -6.875 20.266 -6.801 1 85.69 59 ARG B CA 1
ATOM 2491 C C . ARG B 1 59 ? -6.105 19.828 -5.562 1 85.69 59 ARG B C 1
ATOM 2493 O O . ARG B 1 59 ? -5.215 18.984 -5.648 1 85.69 59 ARG B O 1
ATOM 2500 N N . ASP B 1 60 ? -6.398 20.453 -4.477 1 92.44 60 ASP B N 1
ATOM 2501 C CA . ASP B 1 60 ? -5.867 20.016 -3.189 1 92.44 60 ASP B CA 1
ATOM 2502 C C . ASP B 1 60 ? -6.715 18.875 -2.611 1 92.44 60 ASP B C 1
ATOM 2504 O O . ASP B 1 60 ? -7.84 19.109 -2.16 1 92.44 60 ASP B O 1
ATOM 2508 N N . PHE B 1 61 ? -6.164 17.672 -2.512 1 94.94 61 PHE B N 1
ATOM 2509 C CA . PHE B 1 61 ? -6.883 16.469 -2.086 1 94.94 61 PHE B CA 1
ATOM 2510 C C . PHE B 1 61 ? -7 16.422 -0.568 1 94.94 61 PHE B C 1
ATOM 2512 O O . PHE B 1 61 ? -7.629 15.516 -0.019 1 94.94 61 PHE B O 1
ATOM 2519 N N . SER B 1 62 ? -6.492 17.438 0.152 1 96.38 62 SER B N 1
ATOM 2520 C CA . SER B 1 62 ? -6.488 17.453 1.611 1 96.38 62 SER B CA 1
ATOM 2521 C C . SER B 1 62 ? -7.645 18.281 2.162 1 96.38 62 SER B C 1
ATOM 2523 O O . SER B 1 62 ? -7.719 18.531 3.367 1 96.38 62 SER B O 1
ATOM 2525 N N . GLN B 1 63 ? -8.461 18.734 1.29 1 96.31 63 GLN B N 1
ATOM 2526 C CA . GLN B 1 63 ? -9.609 19.531 1.711 1 96.31 63 GLN B CA 1
ATOM 2527 C C . GLN B 1 63 ? -10.836 18.656 1.95 1 96.31 63 GLN B C 1
ATOM 2529 O O . GLN B 1 63 ? -11.023 17.641 1.267 1 96.31 63 GLN B O 1
ATOM 2534 N N . PRO B 1 64 ? -11.609 19.078 2.951 1 97.81 64 PRO B N 1
ATOM 2535 C CA . PRO B 1 64 ? -12.859 18.344 3.156 1 97.81 64 PRO B CA 1
ATOM 2536 C C . PRO B 1 64 ? -13.703 18.25 1.887 1 97.81 64 PRO B C 1
ATOM 2538 O O . PRO B 1 64 ? -13.656 19.141 1.045 1 97.81 64 PRO B O 1
ATOM 2541 N N . ASN B 1 65 ? -14.445 17.234 1.731 1 97.38 65 ASN B N 1
ATOM 2542 C CA . ASN B 1 65 ? -15.344 17.016 0.603 1 97.38 65 ASN B CA 1
ATOM 2543 C C . ASN B 1 65 ? -16.594 16.234 1.02 1 97.38 65 ASN B C 1
ATOM 2545 O O . ASN B 1 65 ? -16.719 15.844 2.178 1 97.38 65 ASN B O 1
ATOM 2549 N N . THR B 1 66 ? -17.484 15.914 0.163 1 96.81 66 THR B N 1
ATOM 2550 C CA . THR B 1 66 ? -18.812 15.383 0.46 1 96.81 66 THR B CA 1
ATOM 2551 C C . THR B 1 66 ? -18.734 13.938 0.93 1 96.81 66 THR B C 1
ATOM 2553 O O . THR B 1 66 ? -19.672 13.414 1.522 1 96.81 66 THR B O 1
ATOM 2556 N N . SER B 1 67 ? -17.656 13.242 0.696 1 97.69 67 SER B N 1
ATOM 2557 C CA . SER B 1 67 ? -17.547 11.836 1.067 1 97.69 67 SER B CA 1
ATOM 2558 C C . SER B 1 67 ? -17.125 11.68 2.525 1 97.69 67 SER B C 1
ATOM 2560 O O . SER B 1 67 ? -17.219 10.586 3.092 1 97.69 67 SER B O 1
ATOM 2562 N N . TRP B 1 68 ? -16.609 12.742 3.131 1 98.44 68 TRP B N 1
ATOM 2563 C CA . TRP B 1 68 ? -16.172 12.664 4.52 1 98.44 68 TRP B CA 1
ATOM 2564 C C . TRP B 1 68 ? -17.359 12.469 5.453 1 98.44 68 TRP B C 1
ATOM 2566 O O . TRP B 1 68 ? -18.344 13.195 5.363 1 98.44 68 TRP B O 1
ATOM 2576 N N . ASN B 1 69 ? -17.25 11.523 6.273 1 97.94 69 ASN B N 1
ATOM 2577 C CA . ASN B 1 69 ? -18.312 11.359 7.254 1 97.94 69 ASN B CA 1
ATOM 2578 C C . ASN B 1 69 ? -18.125 12.289 8.453 1 97.94 69 ASN B C 1
ATOM 2580 O O . ASN B 1 69 ? -17.188 13.078 8.484 1 97.94 69 ASN B O 1
ATOM 2584 N N . ALA B 1 70 ? -19.031 12.211 9.398 1 98.19 70 ALA B N 1
ATOM 2585 C CA . ALA B 1 70 ? -19.031 13.148 10.523 1 98.19 70 ALA B CA 1
ATOM 2586 C C . ALA B 1 70 ? -17.766 13 11.367 1 98.19 70 ALA B C 1
ATOM 2588 O O . ALA B 1 70 ? -17.203 14 11.836 1 98.19 70 ALA B O 1
ATOM 2589 N N . GLU B 1 71 ? -17.344 11.766 11.531 1 98.31 71 GLU B N 1
ATOM 2590 C CA . GLU B 1 71 ? -16.156 11.508 12.336 1 98.31 71 GLU B CA 1
ATOM 2591 C C . GLU B 1 71 ? -14.922 12.133 11.703 1 98.31 71 GLU B C 1
ATOM 2593 O O . GLU B 1 71 ? -14.109 12.75 12.391 1 98.31 71 GLU B O 1
ATOM 2598 N N . MET B 1 72 ? -14.719 11.977 10.414 1 98.69 72 MET B N 1
ATOM 2599 C CA . MET B 1 72 ? -13.609 12.586 9.68 1 98.69 72 MET B CA 1
ATOM 2600 C C . MET B 1 72 ? -13.641 14.102 9.812 1 98.69 72 MET B C 1
ATOM 2602 O O . MET B 1 72 ? -12.609 14.727 10.055 1 98.69 72 MET B O 1
ATOM 2606 N N . GLN B 1 73 ? -14.781 14.68 9.664 1 98.69 73 GLN B N 1
ATOM 2607 C CA . GLN B 1 73 ? -14.938 16.125 9.766 1 98.69 73 GLN B CA 1
ATOM 2608 C C . GLN B 1 73 ? -14.57 16.625 11.164 1 98.69 73 GLN B C 1
ATOM 2610 O O . GLN B 1 73 ? -13.961 17.688 11.305 1 98.69 73 GLN B O 1
ATOM 2615 N N . GLU B 1 74 ? -14.953 15.859 12.117 1 98.5 74 GLU B N 1
ATOM 2616 C CA . GLU B 1 74 ? -14.656 16.234 13.492 1 98.5 74 GLU B CA 1
ATOM 2617 C C . GLU B 1 74 ? -13.156 16.281 13.742 1 98.5 74 GLU B C 1
ATOM 2619 O O . GLU B 1 74 ? -12.648 17.219 14.359 1 98.5 74 GLU B O 1
ATOM 2624 N N . VAL B 1 75 ? -12.469 15.227 13.305 1 98.56 75 VAL B N 1
ATOM 2625 C CA . VAL B 1 75 ? -11.023 15.188 13.477 1 98.56 75 VAL B CA 1
ATOM 2626 C C . VAL B 1 75 ? -10.383 16.344 12.719 1 98.56 75 VAL B C 1
ATOM 2628 O O . VAL B 1 75 ? -9.508 17.031 13.25 1 98.56 75 VAL B O 1
ATOM 2631 N N . TYR B 1 76 ? -10.836 16.594 11.508 1 98.44 76 TYR B N 1
ATOM 2632 C CA . TYR B 1 76 ? -10.336 17.703 10.695 1 98.44 76 TYR B CA 1
ATOM 2633 C C . TYR B 1 76 ? -10.531 19.031 11.414 1 98.44 76 TYR B C 1
ATOM 2635 O O . TYR B 1 76 ? -9.594 19.828 11.516 1 98.44 76 TYR B O 1
ATOM 2643 N N . ASP B 1 77 ? -11.695 19.25 11.883 1 97.81 77 ASP B N 1
ATOM 2644 C CA . ASP B 1 77 ? -12.016 20.516 12.539 1 97.81 77 ASP B CA 1
ATOM 2645 C C . ASP B 1 77 ? -11.148 20.719 13.781 1 97.81 77 ASP B C 1
ATOM 2647 O O . ASP B 1 77 ? -10.695 21.844 14.039 1 97.81 77 ASP B O 1
ATOM 2651 N N . HIS B 1 78 ? -10.953 19.688 14.484 1 97.25 78 HIS B N 1
ATOM 2652 C CA . HIS B 1 78 ? -10.141 19.766 15.688 1 97.25 78 HIS B CA 1
ATOM 2653 C C . HIS B 1 78 ? -8.727 20.25 15.367 1 97.25 78 HIS B C 1
ATOM 2655 O O . HIS B 1 78 ? -8.258 21.234 15.938 1 97.25 78 HIS B O 1
ATOM 2661 N N . TYR B 1 79 ? -8.078 19.641 14.445 1 96.81 79 TYR B N 1
ATOM 2662 C CA . TYR B 1 79 ? -6.684 19.969 14.164 1 96.81 79 TYR B CA 1
ATOM 2663 C C . TYR B 1 79 ? -6.586 21.25 13.344 1 96.81 79 TYR B C 1
ATOM 2665 O O . TYR B 1 79 ? -5.617 22 13.469 1 96.81 79 TYR B O 1
ATOM 2673 N N . ASN B 1 80 ? -7.57 21.453 12.5 1 95.62 80 ASN B N 1
ATOM 2674 C CA . ASN B 1 80 ? -7.598 22.734 11.781 1 95.62 80 ASN B CA 1
ATOM 2675 C C . ASN B 1 80 ? -7.703 23.906 12.734 1 95.62 80 ASN B C 1
ATOM 2677 O O . ASN B 1 80 ? -7.09 24.953 12.5 1 95.62 80 ASN B O 1
ATOM 2681 N N . ALA B 1 81 ? -8.477 23.766 13.805 1 95.12 81 ALA B N 1
ATOM 2682 C CA . ALA B 1 81 ? -8.586 24.797 14.828 1 95.12 81 ALA B CA 1
ATOM 2683 C C . ALA B 1 81 ? -7.242 25.031 15.508 1 95.12 81 ALA B C 1
ATOM 2685 O O . ALA B 1 81 ? -6.91 26.172 15.859 1 95.12 81 ALA B O 1
ATOM 2686 N N . LEU B 1 82 ? -6.535 23.953 15.719 1 93.69 82 LEU B N 1
ATOM 2687 C CA . LEU B 1 82 ? -5.227 24.078 16.344 1 93.69 82 LEU B CA 1
ATOM 2688 C C . LEU B 1 82 ? -4.258 24.844 15.453 1 93.69 82 LEU B C 1
ATOM 2690 O O . LEU B 1 82 ? -3.268 25.391 15.938 1 93.69 82 LEU B O 1
ATOM 2694 N N . CYS B 1 83 ? -4.477 24.859 14.188 1 92.25 83 CYS B N 1
ATOM 2695 C CA . CYS B 1 83 ? -3.641 25.594 13.25 1 92.25 83 CYS B CA 1
ATOM 2696 C C . CYS B 1 83 ? -3.916 27.094 13.344 1 92.25 83 CYS B C 1
ATOM 2698 O O . CYS B 1 83 ? -3.045 27.906 13.039 1 92.25 83 CYS B O 1
ATOM 2700 N N . GLU B 1 84 ? -5.07 27.5 13.719 1 85.19 84 GLU B N 1
ATOM 2701 C CA . GLU B 1 84 ? -5.504 28.891 13.727 1 85.19 84 GLU B CA 1
ATOM 2702 C C . GLU B 1 84 ? -5.219 29.547 15.07 1 85.19 84 GLU B C 1
ATOM 2704 O O . GLU B 1 84 ? -5.309 30.766 15.203 1 85.19 84 GLU B O 1
ATOM 2709 N N . VAL B 1 85 ? -4.949 28.766 16.047 1 73.94 85 VAL B N 1
ATOM 2710 C CA . VAL B 1 85 ? -4.738 29.312 17.391 1 73.94 85 VAL B CA 1
ATOM 2711 C C . VAL B 1 85 ? -3.539 30.25 17.375 1 73.94 85 VAL B C 1
ATOM 2713 O O . VAL B 1 85 ? -2.494 29.938 16.797 1 73.94 85 VAL B O 1
ATOM 2716 N N . LYS B 1 86 ? -3.828 31.562 17.719 1 64.56 86 LYS B N 1
ATOM 2717 C CA . LYS B 1 86 ? -2.785 32.562 17.844 1 64.56 86 LYS B CA 1
ATOM 2718 C C . LYS B 1 86 ? -1.946 32.344 19.094 1 64.56 86 LYS B C 1
ATOM 2720 O O . LYS B 1 86 ? -2.475 31.953 20.141 1 64.56 86 LYS B O 1
ATOM 2725 N N . THR B 1 87 ? -0.687 32.062 19.031 1 59.78 87 THR B N 1
ATOM 2726 C CA . THR B 1 87 ? 0.17 31.938 20.203 1 59.78 87 THR B CA 1
ATOM 2727 C C . THR B 1 87 ? 0.161 33.219 21.031 1 59.78 87 THR B C 1
ATOM 2729 O O . THR B 1 87 ? -0.246 34.281 20.531 1 59.78 87 THR B O 1
ATOM 2732 N N . GLU B 1 88 ? 0.277 33.125 22.5 1 54.44 88 GLU B N 1
ATOM 2733 C CA . GLU B 1 88 ? 0.313 34.219 23.453 1 54.44 88 GLU B CA 1
ATOM 2734 C C . GLU B 1 88 ? 1.085 35.406 22.891 1 54.44 88 GLU B C 1
ATOM 2736 O O . GLU B 1 88 ? 0.901 36.531 23.344 1 54.44 88 GLU B O 1
ATOM 2741 N N . GLU B 1 89 ? 2.203 35.125 22.312 1 52.66 89 GLU B N 1
ATOM 2742 C CA . GLU B 1 89 ? 3.027 36.281 21.953 1 52.66 89 GLU B CA 1
ATOM 2743 C C . GLU B 1 89 ? 2.438 37.031 20.75 1 52.66 89 GLU B C 1
ATOM 2745 O O . GLU B 1 89 ? 3.135 37.781 20.078 1 52.66 89 GLU B O 1
ATOM 2750 N N . GLY B 1 90 ? 1.181 37.031 20.484 1 54.03 90 GLY B N 1
ATOM 2751 C CA . GLY B 1 90 ? 0.416 37.875 19.562 1 54.03 90 GLY B CA 1
ATOM 2752 C C . GLY B 1 90 ? 0.094 37.156 18.266 1 54.03 90 GLY B C 1
ATOM 2753 O O . GLY B 1 90 ? -0.993 36.594 18.109 1 54.03 90 GLY B O 1
ATOM 2754 N N . GLU B 1 91 ? 0.732 37.5 17.141 1 53.12 91 GLU B N 1
ATOM 2755 C CA . GLU B 1 91 ? 0.414 37.406 15.711 1 53.12 91 GLU B CA 1
ATOM 2756 C C . GLU B 1 91 ? 0.586 35.969 15.195 1 53.12 91 GLU B C 1
ATOM 2758 O O . GLU B 1 91 ? 0.45 35.719 13.992 1 53.12 91 GLU B O 1
ATOM 2763 N N . LYS B 1 92 ? 1.227 34.969 15.906 1 56.81 92 LYS B N 1
ATOM 2764 C CA . LYS B 1 92 ? 1.942 33.875 15.25 1 56.81 92 LYS B CA 1
ATOM 2765 C C . LYS B 1 92 ? 1.06 32.625 15.109 1 56.81 92 LYS B C 1
ATOM 2767 O O . LYS B 1 92 ? 0.282 32.312 16.016 1 56.81 92 LYS B O 1
ATOM 2772 N N . LYS B 1 93 ? 0.735 32.125 13.953 1 65.31 93 LYS B N 1
ATOM 2773 C CA . LYS B 1 93 ? 0.161 30.844 13.508 1 65.31 93 LYS B CA 1
ATOM 2774 C C . LYS B 1 93 ? 0.6 29.703 14.414 1 65.31 93 LYS B C 1
ATOM 2776 O O . LYS B 1 93 ? 1.732 29.688 14.898 1 65.31 93 LYS B O 1
ATOM 2781 N N . GLY B 1 94 ? -0.508 28.953 15.203 1 69.81 94 GLY B N 1
ATOM 2782 C CA . GLY B 1 94 ? -0.29 27.797 16.031 1 69.81 94 GLY B CA 1
ATOM 2783 C C . GLY B 1 94 ? 0.78 26.859 15.5 1 69.81 94 GLY B C 1
ATOM 2784 O O . GLY B 1 94 ? 1.267 27.047 14.383 1 69.81 94 GLY B O 1
ATOM 2785 N N . PRO B 1 95 ? 1.293 26.062 16.391 1 87.94 95 PRO B N 1
ATOM 2786 C CA . PRO B 1 95 ? 2.398 25.156 16.047 1 87.94 95 PRO B CA 1
ATOM 2787 C C . PRO B 1 95 ? 2.012 24.141 14.969 1 87.94 95 PRO B C 1
ATOM 2789 O O . PRO B 1 95 ? 2.885 23.516 14.367 1 87.94 95 PRO B O 1
ATOM 2792 N N . TRP B 1 96 ? 0.695 24.062 14.719 1 95 96 TRP B N 1
ATOM 2793 C CA . TRP B 1 96 ? 0.219 23.078 13.742 1 95 96 TRP B CA 1
ATOM 2794 C C . TRP B 1 96 ? -0.008 23.734 12.383 1 95 96 TRP B C 1
ATOM 2796 O O . TRP B 1 96 ? -0.443 24.891 12.305 1 95 96 TRP B O 1
ATOM 2806 N N . ARG B 1 97 ? 0.301 22.969 11.352 1 96.19 97 ARG B N 1
ATOM 2807 C CA . ARG B 1 97 ? 0.063 23.375 9.969 1 96.19 97 ARG B CA 1
ATOM 2808 C C . ARG B 1 97 ? -0.549 22.25 9.156 1 96.19 97 ARG B C 1
ATOM 2810 O O . ARG B 1 97 ? -0.076 21.109 9.211 1 96.19 97 ARG B O 1
ATOM 2817 N N . LYS B 1 98 ? -1.619 22.609 8.484 1 96.88 98 LYS B N 1
ATOM 2818 C CA . LYS B 1 98 ? -2.203 21.656 7.551 1 96.88 98 LYS B CA 1
ATOM 2819 C C . LYS B 1 98 ? -1.377 21.562 6.27 1 96.88 98 LYS B C 1
ATOM 2821 O O . LYS B 1 98 ? -1.022 22.578 5.676 1 96.88 98 LYS B O 1
ATOM 2826 N N . LEU B 1 99 ? -1.114 20.375 5.816 1 96.5 99 LEU B N 1
ATOM 2827 C CA . LEU B 1 99 ? -0.356 20.203 4.582 1 96.5 99 LEU B CA 1
ATOM 2828 C C . LEU B 1 99 ? -1.288 19.969 3.398 1 96.5 99 LEU B C 1
ATOM 2830 O O . LEU B 1 99 ? -2.176 19.109 3.463 1 96.5 99 LEU B O 1
ATOM 2834 N N . PRO B 1 100 ? -1.122 20.719 2.322 1 94.56 100 PRO B N 1
ATOM 2835 C CA . PRO B 1 100 ? -1.838 20.375 1.089 1 94.56 100 PRO B CA 1
ATOM 2836 C C . PRO B 1 100 ? -1.315 19.109 0.431 1 94.56 100 PRO B C 1
ATOM 2838 O O . PRO B 1 100 ? -0.235 18.625 0.782 1 94.56 100 PRO B O 1
ATOM 2841 N N . SER B 1 101 ? -2.1 18.5 -0.404 1 93.25 101 SER B N 1
ATOM 2842 C CA . SER B 1 101 ? -1.719 17.297 -1.14 1 93.25 101 SER B CA 1
ATOM 2843 C C . SER B 1 101 ? -2.256 17.328 -2.566 1 93.25 101 SER B C 1
ATOM 2845 O O . SER B 1 101 ? -3.447 17.562 -2.781 1 93.25 101 SER B O 1
ATOM 2847 N N . TYR B 1 102 ? -1.332 17.031 -3.521 1 90.56 102 TYR B N 1
ATOM 2848 C CA . TYR B 1 102 ? -1.687 17.062 -4.938 1 90.56 102 TYR B CA 1
ATOM 2849 C C . TYR B 1 102 ? -1.341 15.75 -5.621 1 90.56 102 TYR B C 1
ATOM 2851 O O . TYR B 1 102 ? -0.626 14.914 -5.059 1 90.56 102 TYR B O 1
ATOM 2859 N N . ASN B 1 103 ? -1.93 15.5 -6.703 1 90.81 103 ASN B N 1
ATOM 2860 C CA . ASN B 1 103 ? -1.738 14.211 -7.363 1 90.81 103 ASN B CA 1
ATOM 2861 C C . ASN B 1 103 ? -0.491 14.211 -8.242 1 90.81 103 ASN B C 1
ATOM 2863 O O . ASN B 1 103 ? -0.16 13.195 -8.859 1 90.81 103 ASN B O 1
ATOM 2867 N N . ARG B 1 104 ? 0.193 15.344 -8.367 1 82.44 104 ARG B N 1
ATOM 2868 C CA . ARG B 1 104 ? 1.457 15.43 -9.086 1 82.44 104 ARG B CA 1
ATOM 2869 C C . ARG B 1 104 ? 2.508 16.172 -8.273 1 82.44 104 ARG B C 1
ATOM 2871 O O . ARG B 1 104 ? 2.172 17.031 -7.453 1 82.44 104 ARG B O 1
ATOM 2878 N N . SER B 1 105 ? 3.67 15.523 -8.219 1 60.78 105 SER B N 1
ATOM 2879 C CA . SER B 1 105 ? 4.734 16.312 -7.609 1 60.78 105 SER B CA 1
ATOM 2880 C C . SER B 1 105 ? 4.984 17.594 -8.391 1 60.78 105 SER B C 1
ATOM 2882 O O . SER B 1 105 ? 5.094 17.578 -9.617 1 60.78 105 SER B O 1
ATOM 2884 N N . LEU B 1 106 ? 4.488 18.641 -7.895 1 49.84 106 LEU B N 1
ATOM 2885 C CA . LEU B 1 106 ? 4.719 19.938 -8.516 1 49.84 106 LEU B CA 1
ATOM 2886 C C . LEU B 1 106 ? 6.199 20.297 -8.5 1 49.84 106 LEU B C 1
ATOM 2888 O O . LEU B 1 106 ? 6.848 20.234 -7.449 1 49.84 106 LEU B O 1
ATOM 2892 N N . LYS B 1 107 ? 6.93 19.688 -9.406 1 45.38 107 LYS B N 1
ATOM 2893 C CA . LYS B 1 107 ? 8.305 20.172 -9.461 1 45.38 107 LYS B CA 1
ATOM 2894 C C . LYS B 1 107 ? 8.352 21.703 -9.445 1 45.38 107 LYS B C 1
ATOM 2896 O O . LYS B 1 107 ? 7.781 22.359 -10.312 1 45.38 107 LYS B O 1
ATOM 2901 N N . TYR B 1 108 ? 8.258 22.125 -8.242 1 37 108 TYR B N 1
ATOM 2902 C CA . TYR B 1 108 ? 8.578 23.547 -8.188 1 37 108 TYR B CA 1
ATOM 2903 C C . TYR B 1 108 ? 10.023 23.797 -8.617 1 37 108 TYR B C 1
ATOM 2905 O O . TYR B 1 108 ? 10.953 23.234 -8.031 1 37 108 TYR B O 1
ATOM 2913 N N . ALA B 1 109 ? 10.367 23.688 -9.852 1 35.22 109 ALA B N 1
ATOM 2914 C CA . ALA B 1 109 ? 11.688 24.234 -10.117 1 35.22 109 ALA B CA 1
ATOM 2915 C C . ALA B 1 109 ? 11.789 25.688 -9.617 1 35.22 109 ALA B C 1
ATOM 2917 O O . ALA B 1 109 ? 10.789 26.406 -9.594 1 35.22 109 ALA B O 1
ATOM 2918 N N . THR B 1 110 ? 12.773 26.016 -8.891 1 35.41 110 THR B N 1
ATOM 2919 C CA . THR B 1 110 ? 13.008 27.391 -8.43 1 35.41 110 THR B CA 1
ATOM 2920 C C . THR B 1 110 ? 12.406 28.391 -9.398 1 35.41 110 THR B C 1
ATOM 2922 O O . THR B 1 110 ? 11.93 29.453 -8.984 1 35.41 110 THR B O 1
ATOM 2925 N N . GLY B 1 111 ? 12.938 28.531 -10.664 1 36.59 111 GLY B N 1
ATOM 2926 C CA . GLY B 1 111 ? 12.766 29.656 -11.562 1 36.59 111 GLY B CA 1
ATOM 2927 C C . GLY B 1 111 ? 11.367 29.75 -12.141 1 36.59 111 GLY B C 1
ATOM 2928 O O . GLY B 1 111 ? 11.125 30.531 -13.062 1 36.59 111 GLY B O 1
ATOM 2929 N N . GLY B 1 112 ? 10.266 29.391 -11.562 1 35 112 GLY B N 1
ATOM 2930 C CA . GLY B 1 112 ? 8.883 29.562 -11.969 1 35 112 GLY B CA 1
ATOM 2931 C C . GLY B 1 112 ? 8.414 28.5 -12.945 1 35 112 GLY B C 1
ATOM 2932 O O . GLY B 1 112 ? 7.262 28.5 -13.383 1 35 112 GLY B O 1
ATOM 2933 N N . VAL B 1 113 ? 9.258 28.219 -13.969 1 33.16 113 VAL B N 1
ATOM 2934 C CA . VAL B 1 113 ? 8.789 27.312 -15.008 1 33.16 113 VAL B CA 1
ATOM 2935 C C . VAL B 1 113 ? 8.453 25.938 -14.398 1 33.16 113 VAL B C 1
ATOM 2937 O O . VAL B 1 113 ? 9.25 25.391 -13.641 1 33.16 113 VAL B O 1
ATOM 2940 N N . TYR B 1 114 ? 7.203 25.859 -14.133 1 35.97 114 TYR B N 1
ATOM 2941 C CA . TYR B 1 114 ? 6.699 24.547 -13.727 1 35.97 114 TYR B CA 1
ATOM 2942 C C . TYR B 1 114 ? 7.355 23.438 -14.539 1 35.97 114 TYR B C 1
ATOM 2944 O O . TYR B 1 114 ? 7.262 23.422 -15.766 1 35.97 114 TYR B O 1
ATOM 2952 N N . LEU B 1 115 ? 8.602 23.109 -14.305 1 36.59 115 LEU B N 1
ATOM 2953 C CA . LEU B 1 115 ? 9.109 21.891 -14.93 1 36.59 115 LEU B CA 1
ATOM 2954 C C . LEU B 1 115 ? 8.031 20.828 -14.992 1 36.59 115 LEU B C 1
ATOM 2956 O O . LEU B 1 115 ? 8.273 19.719 -15.484 1 36.59 115 LEU B O 1
ATOM 2960 N N . SER B 1 116 ? 6.996 21.016 -14.406 1 40.53 116 SER B N 1
ATOM 2961 C CA . SER B 1 116 ? 5.879 20.078 -14.516 1 40.53 116 SER B CA 1
ATOM 2962 C C . SER B 1 116 ? 5.512 19.828 -15.977 1 40.53 116 SER B C 1
ATOM 2964 O O . SER B 1 116 ? 4.93 18.797 -16.312 1 40.53 116 SER B O 1
ATOM 2966 N N . LYS B 1 117 ? 5.617 20.875 -16.797 1 38.66 117 LYS B N 1
ATOM 2967 C CA . LYS B 1 117 ? 5.066 20.781 -18.141 1 38.66 117 LYS B CA 1
ATOM 2968 C C . LYS B 1 117 ? 5.703 19.641 -18.922 1 38.66 117 LYS B C 1
ATOM 2970 O O . LYS B 1 117 ? 5.062 19.031 -19.781 1 38.66 117 LYS B O 1
ATOM 2975 N N . ILE B 1 118 ? 6.934 19.672 -19 1 38.81 118 ILE B N 1
ATOM 2976 C CA . ILE B 1 118 ? 7.516 18.672 -19.906 1 38.81 118 ILE B CA 1
ATOM 2977 C C . ILE B 1 118 ? 7.113 17.281 -19.438 1 38.81 118 ILE B C 1
ATOM 2979 O O . ILE B 1 118 ? 7.105 16.344 -20.25 1 38.81 118 ILE B O 1
ATOM 2983 N N . ILE B 1 119 ? 7.039 17 -18.078 1 44.44 119 ILE B N 1
ATOM 2984 C CA . ILE B 1 119 ? 6.68 15.617 -17.75 1 44.44 119 ILE B CA 1
ATOM 2985 C C . ILE B 1 119 ? 5.176 15.422 -17.922 1 44.44 119 ILE B C 1
ATOM 2987 O O . ILE B 1 119 ? 4.379 15.852 -17.094 1 44.44 119 ILE B O 1
ATOM 2991 N N . GLN B 1 120 ? 4.453 15.93 -18.797 1 49.44 120 GLN B N 1
ATOM 2992 C CA . GLN B 1 120 ? 3.146 15.461 -19.25 1 49.44 120 GLN B CA 1
ATOM 2993 C C . GLN B 1 120 ? 2.936 13.992 -18.891 1 49.44 120 GLN B C 1
ATOM 2995 O O . GLN B 1 120 ? 2.426 13.219 -19.703 1 49.44 120 GLN B O 1
ATOM 3000 N N . SER B 1 121 ? 3.645 13.523 -17.844 1 64.06 121 SER B N 1
ATOM 3001 C CA . SER B 1 121 ? 3.607 12.094 -17.562 1 64.06 121 SER B CA 1
ATOM 3002 C C . SER B 1 121 ? 2.279 11.688 -16.922 1 64.06 121 SER B C 1
ATOM 3004 O O . SER B 1 121 ? 1.615 12.508 -16.297 1 64.06 121 SER B O 1
ATOM 3006 N N . LYS B 1 122 ? 1.538 10.906 -17.484 1 84.06 122 LYS B N 1
ATOM 3007 C CA . LYS B 1 122 ? 0.341 10.211 -17.016 1 84.06 122 LYS B CA 1
ATOM 3008 C C . LYS B 1 122 ? 0.519 9.719 -15.594 1 84.06 122 LYS B C 1
ATOM 3010 O O . LYS B 1 122 ? -0.441 9.273 -14.961 1 84.06 122 LYS B O 1
ATOM 3015 N N . ALA B 1 123 ? 1.724 10.047 -15.039 1 91.06 123 ALA B N 1
ATOM 3016 C CA . ALA B 1 123 ? 1.971 9.492 -13.711 1 91.06 123 ALA B CA 1
ATOM 3017 C C . ALA B 1 123 ? 1.275 10.32 -12.633 1 91.06 123 ALA B C 1
ATOM 3019 O O . ALA B 1 123 ? 1.161 11.539 -12.758 1 91.06 123 ALA B O 1
ATOM 3020 N N . ARG B 1 124 ? 0.739 9.68 -11.648 1 93 124 ARG B N 1
ATOM 3021 C CA . ARG B 1 124 ? 0.09 10.312 -10.5 1 93 124 ARG B CA 1
ATOM 3022 C C . ARG B 1 124 ? 0.558 9.68 -9.195 1 93 124 ARG B C 1
ATOM 3024 O O . ARG B 1 124 ? 0.914 8.5 -9.156 1 93 124 ARG B O 1
ATOM 3031 N N . LEU B 1 125 ? 0.53 10.555 -8.188 1 95.31 125 LEU B N 1
ATOM 3032 C CA . LEU B 1 125 ? 0.827 10.062 -6.844 1 95.31 125 LEU B CA 1
ATOM 3033 C C . LEU B 1 125 ? -0.107 8.922 -6.465 1 95.31 125 LEU B C 1
ATOM 3035 O O . LEU B 1 125 ? -1.33 9.055 -6.559 1 95.31 125 LEU B O 1
ATOM 3039 N N . PHE B 1 126 ? 0.433 7.918 -5.977 1 97.5 126 PHE B N 1
ATOM 3040 C CA . PHE B 1 126 ? -0.249 6.652 -5.73 1 97.5 126 PHE B CA 1
ATOM 3041 C C . PHE B 1 126 ? -1.461 6.859 -4.828 1 97.5 126 PHE B C 1
ATOM 3043 O O . PHE B 1 126 ? -2.512 6.25 -5.043 1 97.5 126 PHE B O 1
ATOM 3050 N N . THR B 1 127 ? -1.363 7.73 -3.846 1 98.12 127 THR B N 1
ATOM 3051 C CA . THR B 1 127 ? -2.438 7.887 -2.871 1 98.12 127 THR B CA 1
ATOM 3052 C C . THR B 1 127 ? -3.42 8.969 -3.316 1 98.12 127 THR B C 1
ATOM 3054 O O . THR B 1 127 ? -4.375 9.281 -2.6 1 98.12 127 THR B O 1
ATOM 3057 N N . ARG B 1 128 ? -3.158 9.562 -4.426 1 97 128 ARG B N 1
ATOM 3058 C CA . ARG B 1 128 ? -4.016 10.633 -4.93 1 97 128 ARG B CA 1
ATOM 3059 C C . ARG B 1 128 ? -4.336 10.43 -6.41 1 97 128 ARG B C 1
ATOM 3061 O O . ARG B 1 128 ? -4.477 11.398 -7.156 1 97 128 ARG B O 1
ATOM 3068 N N . ASN B 1 129 ? -4.477 9.211 -6.848 1 94.06 129 ASN B N 1
ATOM 3069 C CA . ASN B 1 129 ? -4.559 8.914 -8.273 1 94.06 129 ASN B CA 1
ATOM 3070 C C . ASN B 1 129 ? -6.004 8.734 -8.727 1 94.06 129 ASN B C 1
ATOM 3072 O O . ASN B 1 129 ? -6.27 8.578 -9.922 1 94.06 129 ASN B O 1
ATOM 3076 N N . ILE B 1 130 ? -6.914 8.656 -7.82 1 92.75 130 ILE B N 1
ATOM 3077 C CA . ILE B 1 130 ? -8.328 8.5 -8.141 1 92.75 130 ILE B CA 1
ATOM 3078 C C . ILE B 1 130 ? -9.086 9.766 -7.742 1 92.75 130 ILE B C 1
ATOM 3080 O O . ILE B 1 130 ? -9.008 10.211 -6.59 1 92.75 130 ILE B O 1
ATOM 3084 N N . LYS B 1 131 ? -9.867 10.242 -8.648 1 88 131 LYS B N 1
ATOM 3085 C CA . LYS B 1 131 ? -10.531 11.523 -8.43 1 88 131 LYS B CA 1
ATOM 3086 C C . LYS B 1 131 ? -11.883 11.328 -7.738 1 88 131 LYS B C 1
ATOM 3088 O O . LYS B 1 131 ? -12.422 12.266 -7.152 1 88 131 LYS B O 1
ATOM 3093 N N . GLU B 1 132 ? -12.367 10.117 -7.82 1 93.06 132 GLU B N 1
ATOM 3094 C CA . GLU B 1 132 ? -13.656 9.859 -7.18 1 93.06 132 GLU B CA 1
ATOM 3095 C C . GLU B 1 132 ? -13.555 10 -5.664 1 93.06 132 GLU B C 1
ATOM 3097 O O . GLU B 1 132 ? -12.852 9.227 -5.008 1 93.06 132 GLU B O 1
ATOM 3102 N N . HIS B 1 133 ? -14.336 10.961 -5.125 1 95.44 133 HIS B N 1
ATOM 3103 C CA . HIS B 1 133 ? -14.328 11.211 -3.689 1 95.44 133 HIS B CA 1
ATOM 3104 C C . HIS B 1 133 ? -14.766 9.969 -2.91 1 95.44 133 HIS B C 1
ATOM 3106 O O . HIS B 1 133 ? -15.734 9.312 -3.279 1 95.44 133 HIS B O 1
ATOM 3112 N N . GLY B 1 134 ? -13.992 9.664 -1.935 1 97.12 134 GLY B N 1
ATOM 3113 C CA . GLY B 1 134 ? -14.398 8.648 -0.972 1 97.12 134 GLY B CA 1
ATOM 3114 C C . GLY B 1 134 ? -14.055 7.238 -1.41 1 97.12 134 GLY B C 1
ATOM 3115 O O . GLY B 1 134 ? -14.258 6.281 -0.658 1 97.12 134 GLY B O 1
ATOM 3116 N N . ALA B 1 135 ? -13.492 7.027 -2.525 1 96.88 135 ALA B N 1
ATOM 3117 C CA . ALA B 1 135 ? -13.328 5.691 -3.098 1 96.88 135 ALA B CA 1
ATOM 3118 C C . ALA B 1 135 ? -12.07 5.02 -2.561 1 96.88 135 ALA B C 1
ATOM 3120 O O . ALA B 1 135 ? -12.031 3.797 -2.406 1 96.88 135 ALA B O 1
ATOM 3121 N N . THR B 1 136 ? -11.07 5.793 -2.354 1 97.81 136 THR B N 1
ATOM 3122 C CA . THR B 1 136 ? -9.781 5.219 -1.967 1 97.81 136 THR B CA 1
ATOM 3123 C C . THR B 1 136 ? -9.242 5.902 -0.712 1 97.81 136 THR B C 1
ATOM 3125 O O . THR B 1 136 ? -9.812 5.762 0.371 1 97.81 136 THR B O 1
ATOM 3128 N N . PHE B 1 137 ? -8.07 6.578 -0.773 1 98.5 137 PHE B N 1
ATOM 3129 C CA . PHE B 1 137 ? -7.41 7.195 0.375 1 98.5 137 PHE B CA 1
ATOM 3130 C C . PHE B 1 137 ? -7.914 8.617 0.586 1 98.5 137 PHE B C 1
ATOM 3132 O O . PHE B 1 137 ? -7.484 9.539 -0.107 1 98.5 137 PHE B O 1
ATOM 3139 N N . GLU B 1 138 ? -8.805 8.875 1.501 1 98.56 138 GLU B N 1
ATOM 3140 C CA . GLU B 1 138 ? -9.172 10.219 1.956 1 98.56 138 GLU B CA 1
ATOM 3141 C C . GLU B 1 138 ? -8.398 10.609 3.209 1 98.56 138 GLU B C 1
ATOM 3143 O O . GLU B 1 138 ? -8.641 10.07 4.289 1 98.56 138 GLU B O 1
ATOM 3148 N N . TYR B 1 139 ? -7.449 11.539 3.025 1 98.75 139 TYR B N 1
ATOM 3149 C CA . TYR B 1 139 ? -6.652 11.828 4.215 1 98.75 139 TYR B CA 1
ATOM 3150 C C . TYR B 1 139 ? -6.152 13.266 4.195 1 98.75 139 TYR B C 1
ATOM 3152 O O . TYR B 1 139 ? -6.16 13.922 3.15 1 98.75 139 TYR B O 1
ATOM 3160 N N . VAL B 1 140 ? -5.754 13.758 5.367 1 98.75 140 VAL B N 1
ATOM 3161 C CA . VAL B 1 140 ? -5.148 15.07 5.582 1 98.75 140 VAL B CA 1
ATOM 3162 C C . VAL B 1 140 ? -4.098 14.977 6.688 1 98.75 140 VAL B C 1
ATOM 3164 O O . VAL B 1 140 ? -4.309 14.305 7.699 1 98.75 140 VAL B O 1
ATOM 3167 N N . VAL B 1 141 ? -2.994 15.617 6.445 1 98.75 141 VAL B N 1
ATOM 3168 C CA . VAL B 1 141 ? -1.89 15.586 7.398 1 98.75 141 VAL B CA 1
ATOM 3169 C C . VAL B 1 141 ? -1.729 1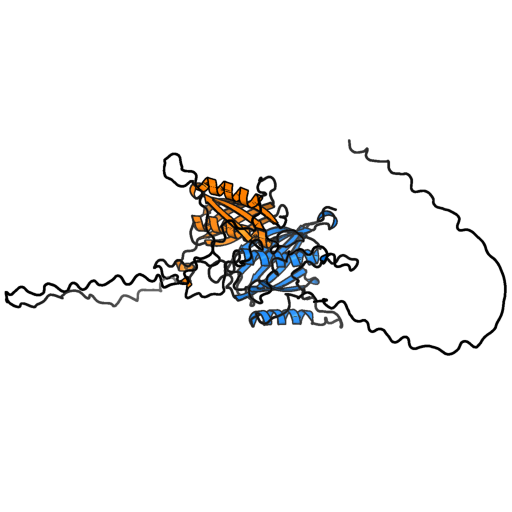6.969 8.039 1 98.75 141 VAL B C 1
ATOM 3171 O O . VAL B 1 141 ? -1.724 17.984 7.348 1 98.75 141 VAL B O 1
ATOM 3174 N N . PHE B 1 142 ? -1.62 17 9.328 1 98.69 142 PHE B N 1
ATOM 3175 C CA . PHE B 1 142 ? -1.298 18.172 10.125 1 98.69 142 PHE B CA 1
ATOM 3176 C C . PHE B 1 142 ? 0.081 18.047 10.758 1 98.69 142 PHE B C 1
ATOM 3178 O O . PHE B 1 142 ? 0.376 17.031 11.406 1 98.69 142 PHE B O 1
ATOM 3185 N N . MET B 1 143 ? 0.861 19.078 10.594 1 98.12 143 MET B N 1
ATOM 3186 C CA . MET B 1 143 ? 2.268 19.031 10.984 1 98.12 143 MET B CA 1
ATOM 3187 C C . MET B 1 143 ? 2.531 19.969 12.164 1 98.12 143 MET B C 1
ATOM 3189 O O . MET B 1 143 ? 2.051 21.094 12.195 1 98.12 143 MET B O 1
ATOM 3193 N N . ASN B 1 144 ? 3.182 19.422 13.164 1 97.69 144 ASN B N 1
ATOM 3194 C CA . ASN B 1 144 ? 3.762 20.219 14.242 1 97.69 144 ASN B CA 1
ATOM 3195 C C . ASN B 1 144 ? 5.289 20.172 14.219 1 97.69 144 ASN B C 1
ATOM 3197 O O . ASN B 1 144 ? 5.891 19.25 14.781 1 97.69 144 ASN B O 1
ATOM 3201 N N . LYS B 1 145 ? 5.883 21.078 13.57 1 95.06 145 LYS B N 1
ATOM 3202 C CA . LYS B 1 145 ? 7.328 21.078 13.367 1 95.06 145 LYS B CA 1
ATOM 3203 C C . LYS B 1 145 ? 8.07 21.172 14.695 1 95.06 145 LYS B C 1
ATOM 3205 O O . LYS B 1 145 ? 9.086 20.5 14.891 1 95.06 145 LYS B O 1
ATOM 3210 N N . GLN B 1 146 ? 7.574 21.969 15.586 1 94.69 146 GLN B N 1
ATOM 3211 C CA . GLN B 1 146 ? 8.234 22.188 16.875 1 94.69 146 GLN B CA 1
ATOM 3212 C C . GLN B 1 146 ? 8.312 20.875 17.672 1 94.69 146 GLN B C 1
ATOM 3214 O O . GLN B 1 146 ? 9.352 20.562 18.25 1 94.69 146 GLN B O 1
ATOM 3219 N N . GLU B 1 147 ? 7.242 20.172 17.641 1 97.31 147 GLU B N 1
ATOM 3220 C CA . GLU B 1 147 ? 7.215 18.922 18.391 1 97.31 147 GLU B CA 1
ATOM 3221 C C . GLU B 1 147 ? 7.734 17.766 17.531 1 97.31 147 GLU B C 1
ATOM 3223 O O . GLU B 1 147 ? 7.84 16.641 18.016 1 97.31 147 GLU B O 1
ATOM 3228 N N . LYS B 1 148 ? 8.062 18.016 16.297 1 98.38 148 LYS B N 1
ATOM 3229 C CA . LYS B 1 148 ? 8.555 17.031 15.344 1 98.38 148 LYS B CA 1
ATOM 3230 C C . LYS B 1 148 ? 7.621 15.828 15.266 1 98.38 148 LYS B C 1
ATOM 3232 O O . LYS B 1 148 ? 8.062 14.68 15.375 1 98.38 148 LYS B O 1
ATOM 3237 N N . ARG B 1 149 ? 6.398 16.156 15.102 1 98.69 149 ARG B N 1
ATOM 3238 C CA . ARG B 1 149 ? 5.383 15.125 14.945 1 98.69 149 ARG B CA 1
ATOM 3239 C C . ARG B 1 149 ? 4.301 15.562 13.969 1 98.69 149 ARG B C 1
ATOM 3241 O O . ARG B 1 149 ? 4.168 16.75 13.664 1 98.69 149 ARG B O 1
ATOM 3248 N N . CYS B 1 150 ? 3.547 14.633 13.445 1 98.62 150 CYS B N 1
ATOM 3249 C CA . CYS B 1 150 ? 2.385 14.945 12.625 1 98.62 150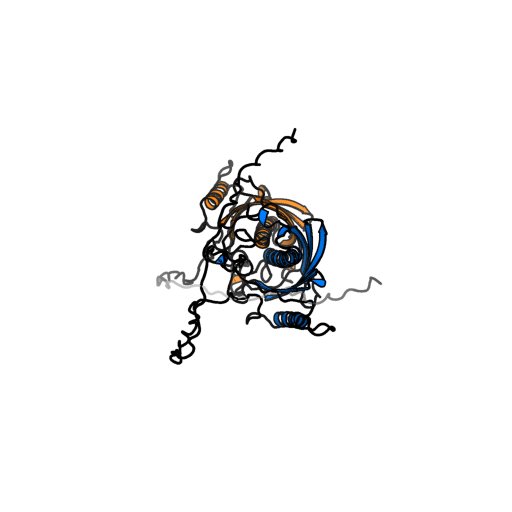 CYS B CA 1
ATOM 3250 C C . CYS B 1 150 ? 1.239 13.977 12.906 1 98.62 150 CYS B C 1
ATOM 3252 O O . CYS B 1 150 ? 1.438 12.938 13.539 1 98.62 150 CYS B O 1
ATOM 3254 N N . VAL B 1 151 ? 0.079 14.414 12.609 1 98.88 151 VAL B N 1
ATOM 3255 C CA . VAL B 1 151 ? -1.149 13.633 12.727 1 98.88 151 VAL B CA 1
ATOM 3256 C C . VAL B 1 151 ? -1.854 13.578 11.375 1 98.88 151 VAL B C 1
ATOM 3258 O O . VAL B 1 151 ? -1.925 14.578 10.656 1 98.88 151 VAL B O 1
ATOM 3261 N N . CYS B 1 152 ? -2.338 12.422 11.047 1 98.94 152 CYS B N 1
ATOM 3262 C CA . CYS B 1 152 ? -3.096 12.234 9.812 1 98.94 152 CYS B CA 1
ATOM 3263 C C . CYS B 1 152 ? -4.484 11.68 10.109 1 98.94 152 CYS B C 1
ATOM 3265 O O . CYS B 1 152 ? -4.621 10.664 10.789 1 98.94 152 CYS B O 1
ATOM 3267 N N . ALA B 1 153 ? -5.504 12.375 9.695 1 98.94 153 ALA B N 1
ATOM 3268 C CA . ALA B 1 153 ? -6.844 11.797 9.633 1 98.94 153 ALA B CA 1
ATOM 3269 C C . ALA B 1 153 ? -7.055 11.039 8.328 1 98.94 153 ALA B C 1
ATOM 3271 O O . ALA B 1 153 ? -6.785 11.562 7.242 1 98.94 153 ALA B O 1
ATOM 3272 N N . PHE B 1 154 ? -7.555 9.82 8.453 1 98.94 154 PHE B N 1
ATOM 3273 C CA . PHE B 1 154 ? -7.672 8.953 7.285 1 98.94 154 PHE B CA 1
ATOM 3274 C C . PHE B 1 154 ? -9.008 8.227 7.285 1 98.94 154 PHE B C 1
ATOM 3276 O O . PHE B 1 154 ? -9.328 7.496 8.227 1 98.94 154 PHE B O 1
ATOM 3283 N N . GLN B 1 155 ? -9.844 8.398 6.273 1 98.88 155 GLN B N 1
ATOM 3284 C CA . GLN B 1 155 ? -11.055 7.637 5.988 1 98.88 155 GLN B CA 1
ATOM 3285 C C . GLN B 1 155 ? -10.836 6.68 4.82 1 98.88 155 GLN B C 1
ATOM 3287 O O . GLN B 1 155 ? -10.57 7.113 3.697 1 98.88 155 GLN B O 1
ATOM 3292 N N . ALA B 1 156 ? -10.992 5.41 5.062 1 98.5 156 ALA B N 1
ATOM 3293 C CA . ALA B 1 156 ? -10.688 4.387 4.066 1 98.5 156 ALA B CA 1
ATOM 3294 C C . ALA B 1 156 ? -11.875 4.145 3.145 1 98.5 156 ALA B C 1
ATOM 3296 O O . ALA B 1 156 ? -12.953 3.764 3.602 1 98.5 156 ALA B O 1
ATOM 3297 N N . GLY B 1 157 ? -11.625 4.242 1.866 1 97.62 157 GLY B N 1
ATOM 3298 C CA . GLY B 1 157 ? -12.695 4.055 0.895 1 97.62 157 GLY B CA 1
ATOM 3299 C C . GLY B 1 157 ? -12.914 2.602 0.528 1 97.62 157 GLY B C 1
ATOM 3300 O O . GLY B 1 157 ? -12.133 1.731 0.908 1 97.62 157 GLY B O 1
ATOM 3301 N N . HIS B 1 158 ? -13.977 2.354 -0.227 1 95.62 158 HIS B N 1
ATOM 3302 C CA . HIS B 1 158 ? -14.461 1.011 -0.527 1 95.62 158 HIS B CA 1
ATOM 3303 C C . HIS B 1 158 ? -13.539 0.298 -1.508 1 95.62 158 HIS B C 1
ATOM 3305 O O . HIS B 1 158 ? -13.586 -0.927 -1.638 1 95.62 158 HIS B O 1
ATOM 3311 N N . LEU B 1 159 ? -12.672 1.008 -2.178 1 96.88 159 LEU B N 1
ATOM 3312 C CA . LEU B 1 159 ? -11.781 0.395 -3.158 1 96.88 159 LEU B CA 1
ATOM 3313 C C . LEU B 1 159 ? -10.477 -0.054 -2.504 1 96.88 159 LEU B C 1
ATOM 3315 O O . LEU B 1 159 ? -9.547 -0.485 -3.193 1 96.88 159 LEU B O 1
ATOM 3319 N N . LEU B 1 160 ? -10.414 0.032 -1.177 1 97.75 160 LEU B N 1
ATOM 3320 C CA . LEU B 1 160 ? -9.203 -0.347 -0.454 1 97.75 160 LEU B CA 1
ATOM 3321 C C . LEU B 1 160 ? -9.383 -1.687 0.25 1 97.75 160 LEU B C 1
ATOM 3323 O O . LEU B 1 160 ? -8.664 -1.998 1.2 1 97.75 160 LEU B O 1
ATOM 3327 N N . GLU B 1 161 ? -10.266 -2.525 -0.221 1 96.12 161 GLU B N 1
ATOM 3328 C CA . GLU B 1 161 ? -10.648 -3.736 0.499 1 96.12 161 GLU B CA 1
ATOM 3329 C C . GLU B 1 161 ? -9.578 -4.816 0.374 1 96.12 161 GLU B C 1
ATOM 3331 O O . GLU B 1 161 ? -9 -5 -0.698 1 96.12 161 GLU B O 1
ATOM 3336 N N . GLY B 1 162 ? -9.258 -5.391 1.46 1 94.31 162 GLY B N 1
ATOM 3337 C CA . GLY B 1 162 ? -8.547 -6.656 1.535 1 94.31 162 GLY B CA 1
ATOM 3338 C C . GLY B 1 162 ? -9.438 -7.812 1.963 1 94.31 162 GLY B C 1
ATOM 3339 O O . GLY B 1 162 ? -10.234 -8.312 1.173 1 94.31 162 GLY B O 1
ATOM 3340 N N . PRO B 1 163 ? -9.375 -8.227 3.266 1 90.69 163 PRO B N 1
ATOM 3341 C CA . PRO B 1 163 ? -10.438 -9.141 3.703 1 90.69 163 PRO B CA 1
ATOM 3342 C C . PRO B 1 163 ? -11.82 -8.508 3.621 1 90.69 163 PRO B C 1
ATOM 3344 O O . PRO B 1 163 ? -11.953 -7.285 3.65 1 90.69 163 PRO B O 1
ATOM 3347 N N . PRO B 1 164 ? -12.773 -9.305 3.484 1 87.88 164 PRO B N 1
ATOM 3348 C CA . PRO B 1 164 ? -14.117 -8.758 3.32 1 87.88 164 PRO B CA 1
ATOM 3349 C C . PRO B 1 164 ? -14.477 -7.738 4.398 1 87.88 164 PRO B C 1
ATOM 3351 O O . PRO B 1 164 ? -14.414 -8.047 5.59 1 87.88 164 PRO B O 1
ATOM 3354 N N . GLY B 1 165 ? -14.742 -6.52 3.914 1 91.06 165 GLY B N 1
ATOM 3355 C CA . GLY B 1 165 ? -15.234 -5.473 4.793 1 91.06 165 GLY B CA 1
ATOM 3356 C C . GLY B 1 165 ? -14.133 -4.719 5.504 1 91.06 165 GLY B C 1
ATOM 3357 O O . GLY B 1 165 ? -14.398 -3.795 6.277 1 91.06 165 GLY B O 1
ATOM 3358 N N . HIS B 1 166 ? -12.898 -5.109 5.191 1 94.81 166 HIS B N 1
ATOM 3359 C CA . HIS B 1 166 ? -11.797 -4.492 5.922 1 94.81 166 HIS B CA 1
ATOM 3360 C C . HIS B 1 166 ? -10.711 -3.994 4.969 1 94.81 166 HIS B C 1
ATOM 3362 O O . HIS B 1 166 ? -10.586 -4.496 3.85 1 94.81 166 HIS B O 1
ATOM 3368 N N . VAL B 1 167 ? -9.969 -3.055 5.457 1 97.62 167 VAL B N 1
ATOM 3369 C CA . VAL B 1 167 ? -8.922 -2.412 4.668 1 97.62 167 VAL B CA 1
ATOM 3370 C C . VAL B 1 167 ? -7.773 -3.393 4.434 1 97.62 167 VAL B C 1
ATOM 3372 O O . VAL B 1 167 ? -7.363 -4.109 5.352 1 97.62 167 VAL B O 1
ATOM 3375 N N . HIS B 1 168 ? -7.301 -3.43 3.256 1 98.06 168 HIS B N 1
ATOM 3376 C CA . HIS B 1 168 ? -6.16 -4.25 2.867 1 98.06 168 HIS B CA 1
ATOM 3377 C C . HIS B 1 168 ? -4.926 -3.902 3.693 1 98.06 168 HIS B C 1
ATOM 3379 O O . HIS B 1 168 ? -4.637 -2.725 3.922 1 98.06 168 HIS B O 1
ATOM 3385 N N . GLY B 1 169 ? -4.184 -4.898 4.152 1 98.62 169 GLY B N 1
ATOM 3386 C CA . GLY B 1 169 ? -2.957 -4.641 4.898 1 98.62 169 GLY B CA 1
ATOM 3387 C C . GLY B 1 169 ? -1.971 -3.775 4.141 1 98.62 169 GLY B C 1
ATOM 3388 O O . GLY B 1 169 ? -1.271 -2.955 4.738 1 98.62 169 GLY B O 1
ATOM 3389 N N . GLY B 1 170 ? -1.849 -3.971 2.869 1 98.88 170 GLY B N 1
ATOM 3390 C CA . GLY B 1 170 ? -0.998 -3.143 2.027 1 98.88 170 GLY B CA 1
ATOM 3391 C C . GLY B 1 170 ? -1.45 -1.696 1.963 1 98.88 170 GLY B C 1
ATOM 3392 O O . GLY B 1 170 ? -0.627 -0.788 1.833 1 98.88 170 GLY B O 1
ATOM 3393 N N . ALA B 1 171 ? -2.75 -1.446 1.995 1 98.88 171 ALA B N 1
ATOM 3394 C CA . ALA B 1 171 ? -3.268 -0.081 2.029 1 98.88 171 ALA B CA 1
ATOM 3395 C C . ALA B 1 171 ? -2.895 0.616 3.334 1 98.88 171 ALA B C 1
ATOM 3397 O O . ALA B 1 171 ? -2.549 1.8 3.334 1 98.88 171 ALA B O 1
ATOM 3398 N N . ILE B 1 172 ? -2.984 -0.126 4.402 1 98.94 172 ILE B N 1
ATOM 3399 C CA . ILE B 1 172 ? -2.572 0.41 5.695 1 98.94 172 ILE B CA 1
ATOM 3400 C C . ILE B 1 172 ? -1.082 0.744 5.664 1 98.94 172 ILE B C 1
ATOM 3402 O O . ILE B 1 172 ? -0.672 1.822 6.102 1 98.94 172 ILE B O 1
ATOM 3406 N N . ALA B 1 173 ? -0.266 -0.169 5.121 1 98.94 173 ALA B N 1
ATOM 3407 C CA . ALA B 1 173 ? 1.169 0.064 4.98 1 98.94 173 ALA B CA 1
ATOM 3408 C C . ALA B 1 173 ? 1.441 1.309 4.141 1 98.94 173 ALA B C 1
ATOM 3410 O O . ALA B 1 173 ? 2.357 2.078 4.441 1 98.94 173 ALA B O 1
ATOM 3411 N N . THR B 1 174 ? 0.687 1.477 3.096 1 98.94 174 THR B N 1
ATOM 3412 C CA . THR B 1 174 ? 0.816 2.633 2.217 1 98.94 174 THR B CA 1
ATOM 3413 C C . THR B 1 174 ? 0.621 3.93 2.998 1 98.94 174 THR B C 1
ATOM 3415 O O . THR B 1 174 ? 1.402 4.871 2.852 1 98.94 174 THR B O 1
ATOM 3418 N N . MET B 1 175 ? -0.422 3.992 3.814 1 98.94 175 MET B N 1
ATOM 3419 C CA . MET B 1 175 ? -0.69 5.203 4.586 1 98.94 175 MET B CA 1
ATOM 3420 C C . MET B 1 175 ? 0.422 5.457 5.598 1 98.94 175 MET B C 1
ATOM 3422 O O . MET B 1 175 ? 0.837 6.602 5.793 1 98.94 175 MET B O 1
ATOM 3426 N N . ILE B 1 176 ? 0.869 4.387 6.215 1 98.94 176 ILE B N 1
ATOM 3427 C CA . ILE B 1 176 ? 1.951 4.531 7.18 1 98.94 176 ILE B CA 1
ATOM 3428 C C . ILE B 1 176 ? 3.203 5.055 6.48 1 98.94 176 ILE B C 1
ATOM 3430 O O . ILE B 1 176 ? 3.848 5.988 6.965 1 98.94 176 ILE B O 1
ATOM 3434 N N . ASP B 1 177 ? 3.574 4.5 5.352 1 98.94 177 ASP B N 1
ATOM 3435 C CA . ASP B 1 177 ? 4.703 4.965 4.559 1 98.94 177 ASP B CA 1
ATOM 3436 C C . ASP B 1 177 ? 4.547 6.441 4.195 1 98.94 177 ASP B C 1
ATOM 3438 O O . ASP B 1 177 ? 5.496 7.223 4.324 1 98.94 177 ASP B O 1
ATOM 3442 N N . THR B 1 178 ? 3.359 6.809 3.75 1 98.75 178 THR B N 1
ATOM 3443 C CA . THR B 1 178 ? 3.062 8.172 3.318 1 98.75 178 THR B CA 1
ATOM 3444 C C . THR B 1 178 ? 3.219 9.148 4.477 1 98.75 178 THR B C 1
ATOM 3446 O O . THR B 1 178 ? 3.883 10.18 4.344 1 98.75 178 THR B O 1
ATOM 3449 N N . VAL B 1 179 ? 2.668 8.836 5.625 1 98.88 179 VAL B N 1
ATOM 3450 C CA . VAL B 1 179 ? 2.619 9.758 6.754 1 98.88 179 VAL B CA 1
ATOM 3451 C C . VAL B 1 179 ? 4.004 9.875 7.383 1 98.88 179 VAL B C 1
ATOM 3453 O O . VAL B 1 179 ? 4.473 10.984 7.656 1 98.88 179 VAL B O 1
ATOM 3456 N N . THR B 1 180 ? 4.656 8.727 7.562 1 98.94 180 THR B N 1
ATOM 3457 C CA . THR B 1 180 ? 6 8.773 8.133 1 98.94 180 THR B CA 1
ATOM 3458 C C . THR B 1 180 ? 6.977 9.438 7.168 1 98.94 180 THR B C 1
ATOM 3460 O O . THR B 1 180 ? 7.852 10.195 7.582 1 98.94 180 THR B O 1
ATOM 3463 N N . GLY B 1 181 ? 6.82 9.125 5.898 1 98.62 181 GLY B N 1
ATOM 3464 C CA . GLY B 1 181 ? 7.648 9.781 4.898 1 98.62 181 GLY B CA 1
ATOM 3465 C C . GLY B 1 181 ? 7.438 11.281 4.84 1 98.62 181 GLY B C 1
ATOM 3466 O O . GLY B 1 181 ? 8.391 12.047 4.656 1 98.62 181 GLY B O 1
ATOM 3467 N N . THR B 1 182 ? 6.215 11.703 4.934 1 98.25 182 THR B N 1
ATOM 3468 C CA . THR B 1 182 ? 5.887 13.125 4.949 1 98.25 182 THR B CA 1
ATOM 3469 C C . THR B 1 182 ? 6.578 13.828 6.113 1 98.25 182 THR B C 1
ATOM 3471 O O . THR B 1 182 ? 7.188 14.891 5.938 1 98.25 182 THR B O 1
ATOM 3474 N N . LEU B 1 183 ? 6.5 13.219 7.289 1 98.69 183 LEU B N 1
ATOM 3475 C CA . LEU B 1 183 ? 7.16 13.812 8.445 1 98.69 183 LEU B CA 1
ATOM 3476 C C . LEU B 1 183 ? 8.664 13.883 8.242 1 98.69 183 LEU B C 1
ATOM 3478 O O . LEU B 1 183 ? 9.273 14.938 8.414 1 98.69 183 LEU B O 1
ATOM 3482 N N . ALA B 1 184 ? 9.25 12.766 7.859 1 98.56 184 ALA B N 1
ATOM 3483 C CA . ALA B 1 184 ? 10.695 12.703 7.672 1 98.56 184 ALA B CA 1
ATOM 3484 C C . ALA B 1 184 ? 11.156 13.719 6.629 1 98.56 184 ALA B C 1
ATOM 3486 O O . ALA B 1 184 ? 12.133 14.438 6.844 1 98.56 184 ALA B O 1
ATOM 3487 N N . GLY B 1 185 ? 10.445 13.75 5.496 1 96.44 185 GLY B N 1
ATOM 3488 C CA . GLY B 1 185 ? 10.797 14.695 4.449 1 96.44 185 GLY B CA 1
ATOM 3489 C C . GLY B 1 185 ? 10.664 16.141 4.883 1 96.44 185 GLY B C 1
ATOM 3490 O O . GLY B 1 185 ? 11.477 16.984 4.5 1 96.44 185 GLY B O 1
ATOM 3491 N N . TYR B 1 186 ? 9.617 16.375 5.617 1 95.44 186 TYR B N 1
ATOM 3492 C CA . TYR B 1 186 ? 9.383 17.734 6.113 1 95.44 186 TYR B CA 1
ATOM 3493 C C . TYR B 1 186 ? 10.531 18.188 7.012 1 95.44 186 TYR B C 1
ATOM 3495 O O . TYR B 1 186 ? 10.914 19.359 6.984 1 95.44 186 TYR B O 1
ATOM 3503 N N . LEU B 1 187 ? 11.078 17.297 7.754 1 95.88 187 LEU B N 1
ATOM 3504 C CA . LEU B 1 187 ? 12.094 17.625 8.75 1 95.88 187 LEU B CA 1
ATOM 3505 C C . LEU B 1 187 ? 13.492 17.625 8.133 1 95.88 187 LEU B C 1
ATOM 3507 O O . LEU B 1 187 ? 14.359 18.391 8.539 1 95.88 187 LEU B O 1
ATOM 3511 N N . ALA B 1 188 ? 13.68 16.766 7.078 1 95.06 188 ALA B N 1
ATOM 3512 C CA . ALA B 1 188 ? 15.062 16.516 6.668 1 95.06 188 ALA B CA 1
ATOM 3513 C C . ALA B 1 188 ? 15.25 16.781 5.176 1 95.06 188 ALA B C 1
ATOM 3515 O O . ALA B 1 188 ? 16.359 16.703 4.66 1 95.06 188 ALA B O 1
ATOM 3516 N N . GLY B 1 189 ? 14.188 17.141 4.492 1 91.75 189 GLY B N 1
ATOM 3517 C CA . GLY B 1 189 ? 14.281 17.281 3.047 1 91.75 189 GLY B CA 1
ATOM 3518 C C . GLY B 1 189 ? 14.078 15.977 2.305 1 91.75 189 GLY B C 1
ATOM 3519 O O . GLY B 1 189 ? 13.43 15.062 2.816 1 91.75 189 GLY B O 1
ATOM 3520 N N . PRO B 1 190 ? 14.617 15.836 1.098 1 91.5 190 PRO B N 1
ATOM 3521 C CA . PRO B 1 190 ? 14.406 14.633 0.299 1 91.5 190 PRO B CA 1
ATOM 3522 C C . PRO B 1 190 ? 14.898 13.367 1.001 1 91.5 190 PRO B C 1
ATOM 3524 O O . PRO B 1 190 ? 16.016 13.352 1.543 1 91.5 190 PRO B O 1
ATOM 3527 N N . ILE B 1 191 ? 14.086 12.359 0.951 1 95.75 191 ILE B N 1
ATOM 3528 C CA . ILE B 1 191 ? 14.383 11.125 1.668 1 95.75 191 ILE B CA 1
ATOM 3529 C C . ILE B 1 191 ? 13.961 9.922 0.823 1 95.75 191 ILE B C 1
ATOM 3531 O O . ILE B 1 191 ? 13.203 10.07 -0.136 1 95.75 191 ILE B O 1
ATOM 3535 N N . MET B 1 192 ? 14.484 8.727 1.229 1 96 192 MET B N 1
ATOM 3536 C CA . MET B 1 192 ? 14.047 7.434 0.708 1 96 192 MET B CA 1
ATOM 3537 C C . MET B 1 192 ? 13.789 6.449 1.843 1 96 192 MET B C 1
ATOM 3539 O O . MET B 1 192 ? 14.523 6.43 2.834 1 96 192 MET B O 1
ATOM 3543 N N . THR B 1 193 ? 12.742 5.688 1.594 1 98.31 193 THR B N 1
ATOM 3544 C CA . THR B 1 193 ? 12.43 4.68 2.602 1 98.31 193 THR B CA 1
ATOM 3545 C C . THR B 1 193 ? 13.5 3.586 2.617 1 98.31 193 THR B C 1
ATOM 3547 O O . THR B 1 193 ? 13.828 3.021 1.573 1 98.31 193 THR B O 1
ATOM 3550 N N . ALA B 1 194 ? 14.031 3.342 3.768 1 98.81 194 ALA B N 1
ATOM 3551 C CA . ALA B 1 194 ? 15.031 2.287 3.912 1 98.81 194 ALA B CA 1
ATOM 3552 C C . ALA B 1 194 ? 14.445 1.063 4.605 1 98.81 194 ALA B C 1
ATOM 3554 O O . ALA B 1 194 ? 14.766 -0.074 4.254 1 98.81 194 ALA B O 1
ATOM 3555 N N . ASN B 1 195 ? 13.648 1.314 5.582 1 98.94 195 ASN B N 1
ATOM 3556 C CA . ASN B 1 195 ? 12.977 0.218 6.27 1 98.94 195 ASN B CA 1
ATOM 3557 C C . ASN B 1 195 ? 11.578 0.623 6.738 1 98.94 195 ASN B C 1
ATOM 3559 O O . ASN B 1 195 ? 11.375 1.752 7.188 1 98.94 195 ASN B O 1
ATOM 3563 N N . LEU B 1 196 ? 10.672 -0.215 6.633 1 98.94 196 LEU B N 1
ATOM 3564 C CA . LEU B 1 196 ? 9.32 -0.109 7.16 1 98.94 196 LEU B CA 1
ATOM 3565 C C . LEU B 1 196 ? 8.938 -1.365 7.938 1 98.94 196 LEU B C 1
ATOM 3567 O O . LEU B 1 196 ? 8.906 -2.461 7.375 1 98.94 196 LEU B O 1
ATOM 3571 N N . ASN B 1 197 ? 8.695 -1.243 9.219 1 99 197 ASN B N 1
ATOM 3572 C CA . ASN B 1 197 ? 8.328 -2.344 10.102 1 99 197 ASN B CA 1
ATOM 3573 C C . ASN B 1 197 ? 6.957 -2.111 10.734 1 99 197 ASN B C 1
ATOM 3575 O O . ASN B 1 197 ? 6.785 -1.183 11.531 1 99 197 ASN B O 1
ATOM 3579 N N . ILE B 1 198 ? 6.031 -2.986 10.445 1 98.94 198 ILE B N 1
ATOM 3580 C CA . ILE B 1 198 ? 4.641 -2.744 10.805 1 98.94 198 ILE B CA 1
ATOM 3581 C C . ILE B 1 198 ? 4.102 -3.93 11.609 1 98.94 198 ILE B C 1
ATOM 3583 O O . ILE B 1 198 ? 4.18 -5.074 11.164 1 98.94 198 ILE B O 1
ATOM 3587 N N . ASN B 1 199 ? 3.555 -3.66 12.727 1 98.94 199 ASN B N 1
ATOM 3588 C CA . ASN B 1 199 ? 2.828 -4.625 13.547 1 98.94 199 ASN B CA 1
ATOM 3589 C C . ASN B 1 199 ? 1.322 -4.375 13.5 1 98.94 199 ASN B C 1
ATOM 3591 O O . ASN B 1 199 ? 0.84 -3.371 14.023 1 98.94 199 ASN B O 1
ATOM 3595 N N . TYR B 1 200 ? 0.635 -5.297 12.906 1 98.81 200 TYR B N 1
ATOM 3596 C CA . TYR B 1 200 ? -0.816 -5.203 12.805 1 98.81 200 TYR B CA 1
ATOM 3597 C C . TYR B 1 200 ? -1.49 -5.777 14.047 1 98.81 200 TYR B C 1
ATOM 3599 O O . TYR B 1 200 ? -1.241 -6.93 14.414 1 98.81 200 TYR B O 1
ATOM 3607 N N . ARG B 1 201 ? -2.408 -4.961 14.625 1 98.5 201 ARG B N 1
ATOM 3608 C CA . ARG B 1 201 ? -2.992 -5.363 15.898 1 98.5 201 ARG B CA 1
ATOM 3609 C C . ARG B 1 201 ? -4.48 -5.668 15.75 1 98.5 201 ARG B C 1
ATOM 3611 O O . ARG B 1 201 ? -4.988 -6.609 16.359 1 98.5 201 ARG B O 1
ATOM 3618 N N . SER B 1 202 ? -5.18 -4.883 15.031 1 97.69 202 SER B N 1
ATOM 3619 C CA . SER B 1 202 ? -6.605 -5.094 14.797 1 97.69 202 SER B CA 1
ATOM 3620 C C . SER B 1 202 ? -7.02 -4.59 13.414 1 97.69 202 SER B C 1
ATOM 3622 O O . SER B 1 202 ? -6.438 -3.631 12.906 1 97.69 202 SER B O 1
ATOM 3624 N N . PRO B 1 203 ? -7.992 -5.227 12.82 1 97 203 PRO B N 1
ATOM 3625 C CA . PRO B 1 203 ? -8.422 -4.816 11.484 1 97 203 PRO B CA 1
ATOM 3626 C C . PRO B 1 203 ? -9.078 -3.436 11.469 1 97 203 PRO B C 1
ATOM 3628 O O . PRO B 1 203 ? -9.539 -2.959 12.508 1 97 203 PRO B O 1
ATOM 3631 N N . ILE B 1 204 ? -9.047 -2.77 10.367 1 97.81 204 ILE B N 1
ATOM 3632 C CA . ILE B 1 204 ? -9.719 -1.494 10.141 1 97.81 204 ILE B CA 1
ATOM 3633 C C . ILE B 1 204 ? -10.906 -1.694 9.211 1 97.81 204 ILE B C 1
ATOM 3635 O O . ILE B 1 204 ? -10.742 -2.094 8.055 1 97.81 204 ILE B O 1
ATOM 3639 N N . PRO B 1 205 ? -12.133 -1.418 9.641 1 96.5 205 PRO B N 1
ATOM 3640 C CA . PRO B 1 205 ? -13.289 -1.557 8.742 1 96.5 205 PRO B CA 1
ATOM 3641 C C . PRO B 1 205 ? -13.281 -0.533 7.609 1 96.5 205 PRO B C 1
ATOM 3643 O O . PRO B 1 205 ? -12.891 0.62 7.816 1 96.5 205 PRO B O 1
ATOM 3646 N N . LEU B 1 206 ? -13.719 -0.979 6.473 1 95.75 206 LEU B N 1
ATOM 3647 C CA . LEU B 1 206 ? -13.922 -0.016 5.398 1 95.75 206 LEU B CA 1
ATOM 3648 C C . LEU B 1 206 ? -14.898 1.078 5.824 1 95.75 206 LEU B C 1
ATOM 3650 O O . LEU B 1 206 ? -15.844 0.816 6.566 1 95.75 206 LEU B O 1
ATOM 3654 N N . GLY B 1 207 ? -14.578 2.293 5.391 1 96.56 207 GLY B N 1
ATOM 3655 C CA . GLY B 1 207 ? -15.469 3.406 5.684 1 96.56 207 GLY B CA 1
ATOM 3656 C C . GLY B 1 207 ? -15.195 4.051 7.027 1 96.56 207 GLY B C 1
ATOM 3657 O O . GLY B 1 207 ? -15.703 5.133 7.32 1 96.56 207 GLY B O 1
ATOM 3658 N N . SER B 1 208 ? -14.398 3.416 7.824 1 97.69 208 SER B N 1
ATOM 3659 C CA . SER B 1 208 ? -14.094 3.979 9.141 1 97.69 208 SER B CA 1
ATOM 3660 C C . SER B 1 208 ? -13.016 5.055 9.039 1 97.69 208 SER B C 1
ATOM 3662 O O . SER B 1 208 ? -12.391 5.223 7.992 1 97.69 208 SER B O 1
ATOM 3664 N N . VAL B 1 209 ? -12.914 5.82 10.109 1 98.81 209 VAL B N 1
ATOM 3665 C CA . VAL B 1 209 ? -11.891 6.852 10.242 1 98.81 209 VAL B CA 1
ATOM 3666 C C . VAL B 1 209 ? -10.867 6.43 11.289 1 98.81 209 VAL B C 1
ATOM 3668 O O . VAL B 1 209 ? -11.227 5.977 12.383 1 98.81 209 VAL B O 1
ATOM 3671 N N . VAL B 1 210 ? -9.648 6.508 10.906 1 98.94 210 VAL B N 1
ATOM 3672 C CA . VAL B 1 210 ? -8.57 6.258 11.852 1 98.94 210 VAL B CA 1
ATOM 3673 C C . VAL B 1 210 ? -7.617 7.453 11.875 1 98.94 210 VAL B C 1
ATOM 3675 O O . VAL B 1 210 ? -7.641 8.297 10.977 1 98.94 210 VAL B O 1
ATOM 3678 N N . VAL B 1 211 ? -6.836 7.57 12.938 1 98.94 211 VAL B N 1
ATOM 3679 C CA . VAL B 1 211 ? -5.848 8.633 13.102 1 98.94 211 VAL B CA 1
ATOM 3680 C C . VAL B 1 211 ? -4.449 8.023 13.188 1 98.94 211 VAL B C 1
ATOM 3682 O O . VAL B 1 211 ? -4.215 7.082 13.945 1 98.94 211 VAL B O 1
ATOM 3685 N N . LEU B 1 212 ? -3.588 8.469 12.375 1 98.94 212 LEU B N 1
ATOM 3686 C CA . LEU B 1 212 ? -2.18 8.094 12.445 1 98.94 212 LEU B CA 1
ATOM 3687 C C . LEU B 1 212 ? -1.378 9.141 13.211 1 98.94 212 LEU B C 1
ATOM 3689 O O . LEU B 1 212 ? -1.44 10.328 12.891 1 98.94 212 LEU B O 1
ATOM 3693 N N . HIS B 1 213 ? -0.695 8.711 14.203 1 98.94 213 HIS B N 1
ATOM 3694 C CA . HIS B 1 213 ? 0.214 9.539 14.992 1 98.94 213 HIS B CA 1
ATOM 3695 C C . HIS B 1 213 ? 1.67 9.195 14.68 1 98.94 213 HIS B C 1
ATOM 3697 O O . HIS B 1 213 ? 2.131 8.094 14.984 1 98.94 213 HIS B O 1
ATOM 3703 N N . SER B 1 214 ? 2.367 10.117 14.109 1 98.94 214 SER B N 1
ATOM 3704 C CA . SER B 1 214 ? 3.768 9.883 13.766 1 98.94 214 SER B CA 1
ATOM 3705 C C . SER B 1 214 ? 4.68 10.898 14.453 1 98.94 214 SER B C 1
ATOM 3707 O O . SER B 1 214 ? 4.324 12.07 14.594 1 98.94 214 SER B O 1
ATOM 3709 N N . ALA B 1 215 ? 5.84 10.422 14.859 1 98.94 215 ALA B N 1
ATOM 3710 C CA . ALA B 1 215 ? 6.797 11.289 15.531 1 98.94 215 ALA B CA 1
ATOM 3711 C C . ALA B 1 215 ? 8.234 10.883 15.219 1 98.94 215 ALA B C 1
ATOM 3713 O O . ALA B 1 215 ? 8.516 9.695 15.016 1 98.94 215 ALA B O 1
ATOM 3714 N N . LEU B 1 216 ? 9.07 11.867 15.266 1 98.94 216 LEU B N 1
ATOM 3715 C CA . LEU B 1 216 ? 10.5 11.594 15.148 1 98.94 216 LEU B CA 1
ATOM 3716 C C . LEU B 1 216 ? 11.016 10.891 16.406 1 98.94 216 LEU B C 1
ATOM 3718 O O . LEU B 1 216 ? 10.766 11.344 17.516 1 98.94 216 LEU B O 1
ATOM 3722 N N . ASP B 1 217 ? 11.602 9.773 16.172 1 98.88 217 ASP B N 1
ATOM 3723 C CA . ASP B 1 217 ? 12.242 9.078 17.281 1 98.88 217 ASP B CA 1
ATOM 3724 C C . ASP B 1 217 ? 13.664 9.594 17.5 1 98.88 217 ASP B C 1
ATOM 3726 O O . ASP B 1 217 ? 13.992 10.055 18.594 1 98.88 217 ASP B O 1
ATOM 3730 N N . ARG B 1 218 ? 14.477 9.539 16.391 1 98.69 218 ARG B N 1
ATOM 3731 C CA . ARG B 1 218 ? 15.844 10.031 16.438 1 98.69 218 ARG B CA 1
ATOM 3732 C C . ARG B 1 218 ? 16.422 10.195 15.039 1 98.69 218 ARG B C 1
ATOM 3734 O O . ARG B 1 218 ? 15.883 9.648 14.078 1 98.69 218 ARG B O 1
ATOM 3741 N N . THR B 1 219 ? 17.516 10.938 15.031 1 98.25 219 THR B N 1
ATOM 3742 C CA . THR B 1 219 ? 18.312 11.086 13.812 1 98.25 219 THR B CA 1
ATOM 3743 C C . THR B 1 219 ? 19.75 10.68 14.062 1 98.25 219 THR B C 1
ATOM 3745 O O . THR B 1 219 ? 20.359 11.07 15.07 1 98.25 219 THR B O 1
ATOM 3748 N N . GLU B 1 220 ? 20.234 9.82 13.219 1 98.38 220 GLU B N 1
ATOM 3749 C CA . GLU B 1 220 ? 21.625 9.406 13.234 1 98.38 220 GLU B CA 1
ATOM 3750 C C . GLU B 1 220 ? 22.281 9.609 11.867 1 98.38 220 GLU B C 1
ATOM 3752 O O . GLU B 1 220 ? 22.219 8.727 11.008 1 98.38 220 GLU B O 1
ATOM 3757 N N . GLY B 1 221 ? 23.016 10.75 11.719 1 96.75 221 GLY B N 1
ATOM 3758 C CA . GLY B 1 221 ? 23.516 11.086 10.398 1 96.75 221 GLY B CA 1
ATOM 3759 C C . GLY B 1 221 ? 22.422 11.289 9.375 1 96.75 221 GLY B C 1
ATOM 3760 O O . GLY B 1 221 ? 21.516 12.109 9.578 1 96.75 221 GLY B O 1
ATOM 3761 N N . LYS B 1 222 ? 22.562 10.492 8.383 1 97.19 222 LYS B N 1
ATOM 3762 C CA . LYS B 1 222 ? 21.562 10.586 7.316 1 97.19 222 LYS B CA 1
ATOM 3763 C C . LYS B 1 222 ? 20.328 9.75 7.648 1 97.19 222 LYS B C 1
ATOM 3765 O O . LYS B 1 222 ? 19.344 9.773 6.906 1 97.19 222 LYS B O 1
ATOM 3770 N N . LYS B 1 223 ? 20.391 9.039 8.703 1 98.5 223 LYS B N 1
ATOM 3771 C CA . LYS B 1 223 ? 19.297 8.141 9.055 1 98.5 223 LYS B CA 1
ATOM 3772 C C . LYS B 1 223 ? 18.25 8.844 9.914 1 98.5 223 LYS B C 1
ATOM 3774 O O . LYS B 1 223 ? 18.594 9.438 10.945 1 98.5 223 LYS B O 1
ATOM 3779 N N . ILE B 1 224 ? 17.031 8.812 9.484 1 98.81 224 ILE B N 1
ATOM 3780 C CA . ILE B 1 224 ? 15.914 9.398 10.211 1 98.81 224 ILE B CA 1
ATOM 3781 C C . ILE B 1 224 ? 14.969 8.297 10.688 1 98.81 224 ILE B C 1
ATOM 3783 O O . ILE B 1 224 ? 14.352 7.602 9.867 1 98.81 224 ILE B O 1
ATOM 3787 N N . PHE B 1 225 ? 14.82 8.148 11.984 1 98.94 225 PHE B N 1
ATOM 3788 C CA . PHE B 1 225 ? 13.953 7.133 12.586 1 98.94 225 PHE B CA 1
ATOM 3789 C C . PHE B 1 225 ? 12.633 7.746 13.031 1 98.94 225 PHE B C 1
ATOM 3791 O O . PHE B 1 225 ? 12.617 8.711 13.797 1 98.94 225 PHE B O 1
ATOM 3798 N N . VAL B 1 226 ? 11.539 7.156 12.539 1 98.94 226 VAL B N 1
ATOM 3799 C CA . VAL B 1 226 ? 10.211 7.703 12.773 1 98.94 226 VAL B CA 1
ATOM 3800 C C . VAL B 1 226 ? 9.289 6.605 13.312 1 98.94 226 VAL B C 1
ATOM 3802 O O . VAL B 1 226 ? 9.398 5.445 12.906 1 98.94 226 VAL B O 1
ATOM 3805 N N . THR B 1 227 ? 8.391 6.949 14.227 1 98.94 227 THR B N 1
ATOM 3806 C CA . THR B 1 227 ? 7.383 6.027 14.742 1 98.94 227 THR B CA 1
ATOM 3807 C C . THR B 1 227 ? 5.992 6.41 14.242 1 98.94 227 THR B C 1
ATOM 3809 O O . THR B 1 227 ? 5.762 7.559 13.859 1 98.94 227 THR B O 1
ATOM 3812 N N . CYS B 1 228 ? 5.094 5.457 14.242 1 98.94 228 CYS B N 1
ATOM 3813 C CA . CYS B 1 228 ? 3.715 5.707 13.828 1 98.94 228 CYS B CA 1
ATOM 3814 C C . CYS B 1 228 ? 2.754 4.762 14.539 1 98.94 228 CYS B C 1
ATOM 3816 O O . CYS B 1 228 ? 2.998 3.557 14.609 1 98.94 228 CYS B O 1
ATOM 3818 N N . ARG B 1 229 ? 1.709 5.285 15.039 1 98.94 229 ARG B N 1
ATOM 3819 C CA . ARG B 1 229 ? 0.591 4.535 15.594 1 98.94 229 ARG B CA 1
ATOM 3820 C C . ARG B 1 229 ? -0.711 4.871 14.875 1 98.94 229 ARG B C 1
ATOM 3822 O O . ARG B 1 229 ? -1.001 6.043 14.625 1 98.94 229 ARG B O 1
ATOM 3829 N N . VAL B 1 230 ? -1.456 3.869 14.539 1 98.94 230 VAL B N 1
ATOM 3830 C CA . VAL B 1 230 ? -2.773 4.035 13.938 1 98.94 230 VAL B CA 1
ATOM 3831 C C . VAL B 1 230 ? -3.855 3.652 14.945 1 98.94 230 VAL B C 1
ATOM 3833 O O . VAL B 1 230 ? -3.904 2.51 15.406 1 98.94 230 VAL B O 1
ATOM 3836 N N . THR B 1 231 ? -4.75 4.574 15.25 1 98.94 231 THR B N 1
ATOM 3837 C CA . THR B 1 231 ? -5.773 4.344 16.266 1 98.94 231 THR B CA 1
ATOM 3838 C C . THR B 1 231 ? -7.145 4.773 15.75 1 98.94 231 THR B C 1
ATOM 3840 O O . THR B 1 231 ? -7.246 5.457 14.727 1 98.94 231 THR B O 1
ATOM 3843 N N . SER B 1 232 ? -8.125 4.301 16.531 1 98.69 232 SER B N 1
ATOM 3844 C CA . SER B 1 232 ? -9.43 4.938 16.375 1 98.69 232 SER B CA 1
ATOM 3845 C C . SER B 1 232 ? -9.367 6.414 16.75 1 98.69 232 SER B C 1
ATOM 3847 O O . SER B 1 232 ? -8.383 6.879 17.312 1 98.69 232 SER B O 1
ATOM 3849 N N . THR B 1 233 ? -10.383 7.156 16.391 1 98.5 233 THR B N 1
ATOM 3850 C CA . THR B 1 233 ? -10.383 8.602 16.578 1 98.5 233 THR B CA 1
ATOM 3851 C C . THR B 1 233 ? -10.344 8.953 18.062 1 98.5 233 THR B C 1
ATOM 3853 O O . THR B 1 233 ? -9.781 9.969 18.453 1 98.5 233 THR B O 1
ATOM 3856 N N . ASP B 1 234 ? -10.945 8.094 18.844 1 97.25 234 ASP B N 1
ATOM 3857 C CA . ASP B 1 234 ? -10.953 8.336 20.281 1 97.25 234 ASP B CA 1
ATOM 3858 C C . ASP B 1 234 ? -9.734 7.695 20.938 1 97.25 234 ASP B C 1
ATOM 3860 O O . ASP B 1 234 ? -9.625 7.695 22.172 1 97.25 234 ASP B O 1
ATOM 3864 N N . GLU B 1 235 ? -8.891 7.02 20.203 1 97.25 235 GLU B N 1
ATOM 3865 C CA . GLU B 1 235 ? -7.625 6.414 20.594 1 97.25 235 GLU B CA 1
ATOM 3866 C C . GLU B 1 235 ? -7.852 5.211 21.516 1 97.25 235 GLU B C 1
ATOM 3868 O O . GLU B 1 235 ? -6.918 4.734 22.156 1 97.25 235 GLU B O 1
ATOM 3873 N N . SER B 1 236 ? -9.055 4.699 21.516 1 97.69 236 SER B N 1
ATOM 3874 C CA . SER B 1 236 ? -9.367 3.561 22.359 1 97.69 236 SER B CA 1
ATOM 3875 C C . SER B 1 236 ? -8.883 2.254 21.75 1 97.69 236 SER B C 1
ATOM 3877 O O . SER B 1 236 ? -8.68 1.265 22.453 1 97.69 236 SER B O 1
ATOM 3879 N N . LYS B 1 237 ? -8.789 2.203 20.469 1 98.5 237 LYS B N 1
ATOM 3880 C CA . LYS B 1 237 ? -8.367 0.996 19.781 1 98.5 237 LYS B CA 1
ATOM 3881 C C . LYS B 1 237 ? -7.082 1.241 18.984 1 98.5 237 LYS B C 1
ATOM 3883 O O . LYS B 1 237 ? -6.988 2.213 18.234 1 98.5 237 LYS B O 1
ATOM 3888 N N . LEU B 1 238 ? -6.086 0.414 19.281 1 98.81 238 LEU B N 1
ATOM 3889 C CA . LEU B 1 238 ? -4.863 0.406 18.484 1 98.81 238 LEU B CA 1
ATOM 3890 C C . LEU B 1 238 ? -4.973 -0.569 17.312 1 98.81 238 LEU B C 1
ATOM 3892 O O . LEU B 1 238 ? -5.168 -1.77 17.516 1 98.81 238 LEU B O 1
ATOM 3896 N N . HIS B 1 239 ? -4.863 -0.075 16.078 1 98.88 239 HIS B N 1
ATOM 3897 C CA . HIS B 1 239 ? -4.988 -0.926 14.906 1 98.88 239 HIS B CA 1
ATOM 3898 C C . HIS B 1 239 ? -3.625 -1.385 14.406 1 98.88 239 HIS B C 1
ATOM 3900 O O . HIS B 1 239 ? -3.48 -2.514 13.93 1 98.88 239 HIS B O 1
ATOM 3906 N N . THR B 1 240 ? -2.631 -0.487 14.422 1 98.88 240 THR B N 1
ATOM 3907 C CA . THR B 1 240 ? -1.314 -0.788 13.875 1 98.88 240 THR B CA 1
ATOM 3908 C C . THR B 1 240 ? -0.239 0.05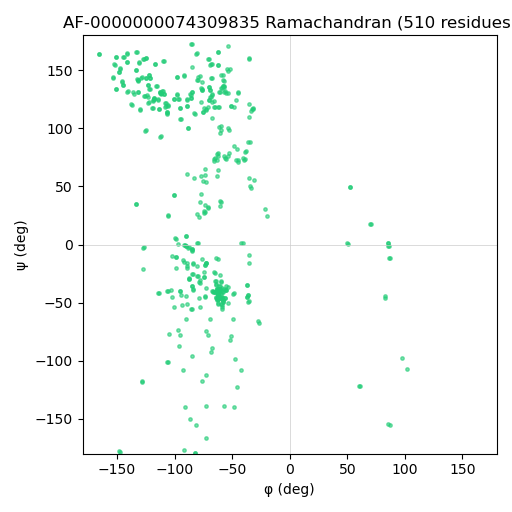6 14.555 1 98.88 240 THR B C 1
ATOM 3910 O O . THR B 1 240 ? -0.48 1.214 14.898 1 98.88 240 THR B O 1
ATOM 3913 N N . GLU B 1 241 ? 0.901 -0.466 14.766 1 98.88 241 GLU B N 1
ATOM 3914 C CA . GLU B 1 241 ? 2.107 0.238 15.195 1 98.88 241 GLU B CA 1
ATOM 3915 C C . GLU B 1 241 ? 3.264 -0.018 14.234 1 98.88 241 GLU B C 1
ATOM 3917 O O . GLU B 1 241 ? 3.445 -1.141 13.758 1 98.88 241 GLU B O 1
ATOM 3922 N N . ALA B 1 242 ? 4.035 1.032 14.055 1 98.94 242 ALA B N 1
ATOM 3923 C CA . ALA B 1 242 ? 5.074 0.868 13.039 1 98.94 242 ALA B CA 1
ATOM 3924 C C . ALA B 1 242 ? 6.277 1.755 13.336 1 98.94 242 ALA B C 1
ATOM 3926 O O . ALA B 1 242 ? 6.168 2.736 14.078 1 98.94 242 ALA B O 1
ATOM 3927 N N . THR B 1 243 ? 7.395 1.352 12.844 1 98.94 243 THR B N 1
ATOM 3928 C CA . THR B 1 243 ? 8.602 2.168 12.75 1 98.94 243 THR B CA 1
ATOM 3929 C C . THR B 1 243 ? 9.078 2.258 11.305 1 98.94 243 THR B C 1
ATOM 3931 O O . THR B 1 243 ? 8.906 1.316 10.523 1 98.94 243 THR B O 1
ATOM 3934 N N . ALA B 1 244 ? 9.602 3.35 11.008 1 98.94 244 ALA B N 1
ATOM 3935 C CA . ALA B 1 244 ? 10.164 3.576 9.672 1 98.94 244 ALA B CA 1
ATOM 3936 C C . ALA B 1 244 ? 11.555 4.188 9.758 1 98.94 244 ALA B C 1
ATOM 3938 O O . ALA B 1 244 ? 11.836 5 10.648 1 98.94 244 ALA B O 1
ATOM 3939 N N . LEU B 1 245 ? 12.391 3.742 8.883 1 98.94 245 LEU B N 1
ATOM 3940 C CA . LEU B 1 245 ? 13.719 4.32 8.695 1 98.94 245 LEU B CA 1
ATOM 3941 C C . LEU B 1 245 ? 13.836 4.957 7.312 1 98.94 245 LEU B C 1
ATOM 3943 O O . LEU B 1 245 ? 13.562 4.305 6.301 1 98.94 245 LEU B O 1
ATOM 3947 N N . PHE B 1 246 ? 14.18 6.16 7.297 1 98.69 246 PHE B N 1
ATOM 3948 C CA . PHE B 1 246 ? 14.445 6.879 6.059 1 98.69 246 PHE B CA 1
ATOM 3949 C C . PHE B 1 246 ? 15.898 7.324 5.992 1 98.69 246 PHE B C 1
ATOM 3951 O O . PHE B 1 246 ? 16.547 7.523 7.023 1 98.69 246 PHE B O 1
ATOM 3958 N N . ILE B 1 247 ? 16.375 7.508 4.766 1 98 247 ILE B N 1
ATOM 3959 C CA . ILE B 1 247 ? 17.719 8.039 4.512 1 98 247 ILE B CA 1
ATOM 3960 C C . ILE B 1 247 ? 17.609 9.359 3.748 1 98 247 ILE B C 1
ATOM 3962 O O . ILE B 1 247 ? 16.969 9.422 2.699 1 98 247 ILE B O 1
ATOM 3966 N N . SER B 1 248 ? 18.203 10.367 4.277 1 95.81 248 SER B N 1
ATOM 3967 C CA . SER B 1 248 ? 18.266 11.641 3.566 1 95.81 248 SER B CA 1
ATOM 3968 C C . SER B 1 248 ? 19.172 11.547 2.338 1 95.81 248 SER B C 1
ATOM 3970 O O . SER B 1 248 ? 20.25 10.961 2.398 1 95.81 248 SER B O 1
ATOM 3972 N N . VAL B 1 249 ? 18.656 12.062 1.223 1 90.5 249 VAL B N 1
ATOM 3973 C CA . VAL B 1 249 ? 19.422 11.977 -0.015 1 90.5 249 VAL B CA 1
ATOM 3974 C C . VAL B 1 249 ? 19.797 13.383 -0.486 1 90.5 249 VAL B C 1
ATOM 3976 O O . VAL B 1 249 ? 19.047 14.336 -0.271 1 90.5 249 VAL B O 1
ATOM 3979 N N . ASN B 1 250 ? 21.031 13.57 -0.916 1 75.75 250 ASN B N 1
ATOM 3980 C CA . ASN B 1 250 ? 21.453 14.836 -1.514 1 75.75 250 ASN B CA 1
ATOM 3981 C C . ASN B 1 250 ? 20.922 14.984 -2.936 1 75.75 250 ASN B C 1
ATOM 3983 O O . ASN B 1 250 ? 20.859 14.008 -3.689 1 75.75 250 ASN B O 1
ATOM 3987 N N . MET B 1 251 ? 20.016 15.977 -3.164 1 58.31 251 MET B N 1
ATOM 3988 C CA . MET B 1 251 ? 19.406 16.219 -4.465 1 58.31 251 MET B CA 1
ATOM 3989 C C . MET B 1 251 ? 20.391 15.984 -5.594 1 58.31 251 MET B C 1
ATOM 3991 O O . MET B 1 251 ? 20.016 15.547 -6.684 1 58.31 251 MET B O 1
ATOM 3995 N N . GLY B 1 252 ? 21.594 16.266 -5.445 1 50.12 252 GLY B N 1
ATOM 3996 C CA . GLY B 1 252 ? 22.531 15.938 -6.508 1 50.12 252 GLY B CA 1
ATOM 3997 C C . GLY B 1 252 ? 22.594 14.453 -6.828 1 50.12 252 GLY B C 1
ATOM 3998 O O . GLY B 1 252 ? 22.828 14.07 -7.977 1 50.12 252 GLY B O 1
ATOM 3999 N N . HIS B 1 253 ? 22.391 13.641 -5.887 1 46.69 253 HIS B N 1
ATOM 4000 C CA . HIS B 1 253 ? 22.5 12.195 -6.008 1 46.69 253 HIS B CA 1
ATOM 4001 C C . HIS B 1 253 ? 21.219 11.578 -6.551 1 46.69 253 HIS B C 1
ATOM 4003 O O . HIS B 1 253 ? 21.25 10.539 -7.207 1 46.69 253 HIS B O 1
ATOM 4009 N N . LEU B 1 254 ? 20.109 12.102 -6.121 1 44.25 254 LEU B N 1
ATOM 4010 C CA . LEU B 1 254 ? 18.844 11.469 -6.5 1 44.25 254 LEU B CA 1
ATOM 4011 C C . LEU B 1 254 ? 18.672 11.484 -8.016 1 44.25 254 LEU B C 1
ATOM 4013 O O . LEU B 1 254 ? 18.078 10.562 -8.586 1 44.25 254 LEU B O 1
ATOM 4017 N N . PHE B 1 255 ? 19.094 12.609 -8.602 1 42.97 255 PHE B N 1
ATOM 4018 C CA . PHE B 1 255 ? 18.891 12.711 -10.039 1 42.97 255 PHE B CA 1
ATOM 4019 C C . PHE B 1 255 ? 20.188 12.406 -10.789 1 42.97 255 PHE B C 1
ATOM 4021 O O . PHE B 1 255 ? 20.328 12.758 -11.961 1 42.97 255 PHE B O 1
ATOM 4028 N N . GLY B 1 256 ? 20.812 11.5 -10.398 1 35.84 256 GLY B N 1
ATOM 4029 C CA . GLY B 1 256 ? 22 11.125 -11.141 1 35.84 256 GLY B CA 1
ATOM 4030 C C . GLY B 1 256 ? 22.922 12.289 -11.422 1 35.84 256 GLY B C 1
ATOM 4031 O O . GLY B 1 256 ? 23.844 12.188 -12.242 1 35.84 256 GLY B O 1
ATOM 4032 N N . THR B 1 257 ? 22.641 13.484 -11.008 1 32.31 257 THR B N 1
ATOM 4033 C CA . THR B 1 257 ? 23.672 14.453 -11.359 1 32.31 257 THR B CA 1
ATOM 4034 C C . THR B 1 257 ? 24.781 14.469 -10.32 1 32.31 257 THR B C 1
ATOM 4036 O O . THR B 1 257 ? 24.531 14.242 -9.141 1 32.31 257 THR B O 1
#

InterPro domains:
  IPR006683 Thioesterase domain [PF03061] (165-236)
  IPR029069 HotDog domain superfamily [SSF54637] (59-247)
  IPR052365 THEM4/THEM5 acyl-CoA thioesterase [PTHR12418] (32-252)

pLDDT: mean 73.93, std 32.13, range [15.28, 99.0]

Organism: Pangasianodon hypophthalmus (NCBI:txid310915)

Radius of gyration: 34.78 Å; Cα contacts (8 Å, |Δi|>4): 909; chains: 2; bounding box: 107×135×73 Å

Sequence (514 aa):
MIRRCLQAVRRFIPHYHALFQDAVSQRGLAESPELWCSAHRSARGLSKMSLWPFSVSPRDFSQPNTSWNAEMQEVYDHYNALCEVKTEEGEKKGPWRKLPSYNRSLKYATGGVYLSKIIQSKARLFTRNIKEHGATFEYVVFMNKQEKRCVCAFQAGHLLEGPPGHVHGGAIATMIDTVTGTLAGYLAGPIMTANLNINYRSPIPLGSVVVLHSALDRTEGKKIFVTCRVTSTDESKLHTEATALFISVNMGHLFGTMIRRCLQAVRRFIPHYHALFQDAVSQRGLAESPELWCSAHRSARGLSKMSLWPFSVSPRDFSQPNTSWNAEMQEVYDHYNALCEVKTEEGEKKGPWRKLPSYNRSLKYATGGVYLSKIIQSKARLFTRNIKEHGATFEYVVFMNKQEKRCVCAFQAGHLLEGPPGHVHGGAIATMIDTVTGTLAGYLAGPIMTANLNINYRSPIPLGSVVVLHSALDRTEGKKIFVTCRVTSTDESKLHTEATALFISVNMGHLFGT

Foldseek 3Di:
DPPPPDDDDPDDDDPPPDDPDDDDDDDDDDDDDDDPDDCPPPPPPPPPPVPVVPPPPFDFLQDDDDLDDPLLVVLVVVLVVQQCDDPPVGDDGHLKDKDTDGFDDQPPDPVRPSPVVVCPPLHTDPQHNDPDPQAAWRKIKMDRVVQLKIKMKTAGHPNQDDPPQFGDPVSVQVVVCVRQLVSCCVNQNDKDWDDKFKDFDATHGHGAMKMKIKGWDDDDVQKTKMWIWIAHSVRPGTGMIMITIMGDDDPCPVVVD/DPDPPDDDDPDDDDDPDDDPDDDDDDDDDDDDDDDPDDDPPPPPPPPPPVPVVPPPPFDFLQDDDDLDDPLLVVLVVVQVVQQCDDPPVPDDGHLKDKDTDGFDDQPPPPPRPSPVVVCPPLHTDPQHNDPDPQAAWRKIKMDRVVQLKIKMKTAGHPNQDDPPQFGDPVSVQVVVCVRQLVSCCVNQNDKDWDDKFKDFDATHGHGAMKMKIKGWPDDDVQKTKMWIWIAHSVRPDTGMIMITIMGDDDVCPVVVD